Protein AF-A0A953SLH8-F1 (afdb_monomer_lite)

Secondary structure (DSSP, 8-state):
----------------------SS-SSTT-----PPP-TT--TT------TT-----S------HHHHHHHHHHHHHHHHHHHHHHHHHHHHHHHHHHHHH-TTS-HHHHHHHHHHHHHHHHHHHHHHHHHHHHHHHHHHHTSTTTTTSS-SS--SS-----HHHHHHHHHHHHHHHHHHHHHHHHHTTS-HHHHHHHHHHHHHHHHHHHHHHHHHHHHHHHHHHHHHHHTS-HHHHHHHHH---HHHHHHHHHS-HHHHHHHHHHHHHHS-EEEE-TTT-PEEETTS-HHHHHHHHHHHHHHHHHHHHHHHHHHHHHHHHHHSTTTTTSSS-HHHHHHHHHHHHTS-HHHHHHHHHHHHHHHHHHHHHHHHHHTHHHHHHHHHHHHHHHHHHHHHHHT--HHHHHHHHHHH-HHHHHHHHHHHTT--

Radius of gyration: 51.3 Å; chains: 1; bounding box: 120×100×153 Å

Foldseek 3Di:
DDDDDPPPDDDDDDDDPDDDADPDDPDDPDPDDDDDPDPPPDPPDDDPDPPDDDPPPDPPDDDDPLRVVLVVVVVVLVVVLVVQLVVLVVVLVVQLVVLVPPPVDDPVVSVVSNVVSVVVSVVSSVVVVVVSVVVNVVSCVPRPPSVVVPDPDDDDQLDDQPPVLVVVLVVLVVVLVVLVVVLVVDVVPDDPPVNVVSVVVNVVSVVVNVVSVVVNVVSVVSVLLSVLVVPDDPLLVVVLVVPPDPVVSVVLSPDDPVVSVVVSVVVCVVWDFPDAQPVPRDTDTPPDDVVVVVVSVVVSVVVVVVVVVVVVVLLVVQLVVCCDPQNVQPDDDSVVSSVVLVVLVPDDPVVSVVVVVVNRVVSVVSVVVVVVVVCVVVVLVVLQVVLLVQLVVQCVVVVDDSVVSSVVSCVVPVPSVVSNVVSVVVVD

Structure (mmCIF, N/CA/C/O backbone):
data_AF-A0A953SLH8-F1
#
_entry.id   AF-A0A953SLH8-F1
#
loop_
_atom_site.group_PDB
_atom_site.id
_atom_site.type_symbol
_atom_site.label_atom_id
_atom_site.label_alt_id
_atom_site.label_comp_id
_atom_site.label_asym_id
_atom_site.label_entity_id
_atom_site.label_seq_id
_atom_site.pdbx_PDB_ins_code
_atom_site.Cartn_x
_atom_site.Cartn_y
_atom_site.Cartn_z
_atom_site.occupancy
_atom_site.B_iso_or_equiv
_atom_site.auth_seq_id
_atom_site.auth_comp_id
_atom_site.auth_asym_id
_atom_site.auth_atom_id
_atom_site.pdbx_PDB_model_num
ATOM 1 N N . MET A 1 1 ? 24.035 -76.501 -7.161 1.00 43.41 1 MET A N 1
ATOM 2 C CA . MET A 1 1 ? 22.941 -75.684 -7.731 1.00 43.41 1 MET A CA 1
ATOM 3 C C . MET A 1 1 ? 23.301 -74.224 -7.527 1.00 43.41 1 MET A C 1
ATOM 5 O O . MET A 1 1 ? 23.377 -73.796 -6.387 1.00 43.41 1 MET A O 1
ATOM 9 N N . VAL A 1 2 ? 23.631 -73.497 -8.596 1.00 45.03 2 VAL A N 1
ATOM 10 C CA . VAL A 1 2 ? 24.018 -72.080 -8.513 1.00 45.03 2 VAL A CA 1
ATOM 11 C C . VAL A 1 2 ? 22.751 -71.232 -8.600 1.00 45.03 2 VAL A C 1
ATOM 13 O O . VAL A 1 2 ? 22.065 -71.241 -9.623 1.00 45.03 2 VAL A O 1
ATOM 16 N N . GLU A 1 3 ? 22.429 -70.532 -7.515 1.00 57.19 3 GLU A N 1
ATOM 17 C CA . GLU A 1 3 ? 21.329 -69.572 -7.438 1.00 57.19 3 GLU A CA 1
ATOM 18 C C . GLU A 1 3 ? 21.548 -68.435 -8.442 1.00 57.19 3 GLU A C 1
ATOM 20 O O . GLU A 1 3 ? 22.413 -67.571 -8.279 1.00 57.19 3 GLU A O 1
ATOM 25 N N . ARG A 1 4 ? 20.745 -68.418 -9.509 1.00 58.84 4 ARG A N 1
ATOM 26 C CA . ARG A 1 4 ? 20.702 -67.284 -10.433 1.00 58.84 4 ARG A CA 1
ATOM 27 C C . ARG A 1 4 ? 19.997 -66.122 -9.737 1.00 58.84 4 ARG A C 1
ATOM 29 O O . ARG A 1 4 ? 18.768 -66.054 -9.720 1.00 58.84 4 ARG A O 1
ATOM 36 N N . ARG A 1 5 ? 20.778 -65.192 -9.180 1.00 63.47 5 ARG A N 1
ATOM 37 C CA . ARG A 1 5 ? 20.276 -63.895 -8.704 1.00 63.47 5 ARG A CA 1
ATOM 38 C C . ARG A 1 5 ? 19.532 -63.201 -9.846 1.00 63.47 5 ARG A C 1
ATOM 40 O O . ARG A 1 5 ? 20.121 -62.884 -10.879 1.00 63.47 5 ARG A O 1
ATOM 47 N N . ARG A 1 6 ? 18.227 -62.975 -9.666 1.00 68.81 6 ARG A N 1
ATOM 48 C CA . ARG A 1 6 ? 17.408 -62.193 -10.600 1.00 68.81 6 ARG A CA 1
ATOM 49 C C . ARG A 1 6 ? 17.971 -60.773 -10.664 1.00 68.81 6 ARG A C 1
ATOM 51 O O . ARG A 1 6 ? 17.910 -60.035 -9.683 1.00 68.81 6 ARG A O 1
ATOM 58 N N . LEU A 1 7 ? 18.531 -60.407 -11.815 1.00 71.06 7 LEU A N 1
ATOM 59 C CA . LEU A 1 7 ? 18.966 -59.044 -12.104 1.00 71.06 7 LEU A CA 1
ATOM 60 C C . LEU A 1 7 ? 17.752 -58.114 -11.998 1.00 71.06 7 LEU A C 1
ATOM 62 O O . LEU A 1 7 ? 16.785 -58.256 -12.750 1.00 71.06 7 LEU A O 1
ATOM 66 N N . LYS A 1 8 ? 17.789 -57.182 -11.040 1.00 72.88 8 LYS A N 1
ATOM 67 C CA . LYS A 1 8 ? 16.780 -56.126 -10.924 1.00 72.88 8 LYS A CA 1
ATOM 68 C C . LYS A 1 8 ? 16.901 -55.234 -12.158 1.00 72.88 8 LYS A C 1
ATOM 70 O O . LYS A 1 8 ? 17.951 -54.637 -12.387 1.00 72.88 8 LYS A O 1
ATOM 75 N N . ARG A 1 9 ? 15.843 -55.163 -12.967 1.00 76.44 9 ARG A N 1
ATOM 76 C CA . ARG A 1 9 ? 15.767 -54.209 -14.078 1.00 76.44 9 ARG A CA 1
ATOM 77 C C . ARG A 1 9 ? 15.552 -52.822 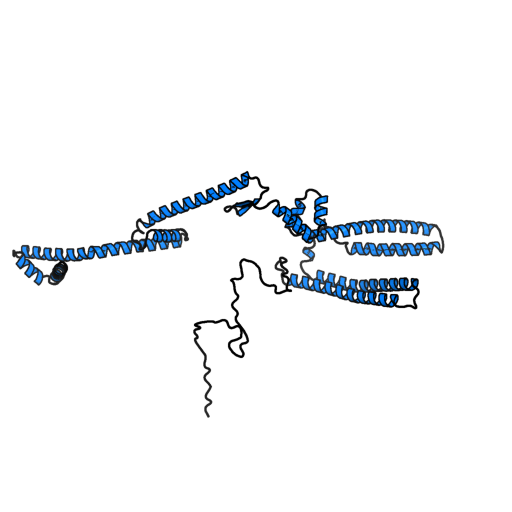-13.479 1.00 76.44 9 ARG A C 1
ATOM 79 O O . ARG A 1 9 ? 14.469 -52.534 -12.985 1.00 76.44 9 ARG A O 1
ATOM 86 N N . VAL A 1 10 ? 16.601 -52.006 -13.477 1.00 78.69 10 VAL A N 1
ATOM 87 C CA . VAL A 1 10 ? 16.533 -50.594 -13.089 1.00 78.69 10 VAL A CA 1
ATOM 88 C C . VAL A 1 10 ? 16.359 -49.786 -14.369 1.00 78.69 10 VAL A C 1
ATOM 90 O O . VAL A 1 10 ? 17.214 -49.843 -15.252 1.00 78.69 10 VAL A O 1
ATOM 93 N N . MET A 1 11 ? 15.234 -49.085 -14.488 1.00 78.00 11 MET A N 1
ATOM 94 C CA . MET A 1 11 ? 14.980 -48.150 -15.583 1.00 78.00 11 MET A CA 1
ATOM 95 C C . MET A 1 11 ? 15.832 -46.902 -15.320 1.00 78.00 11 MET A C 1
ATOM 97 O O . MET A 1 11 ? 15.691 -46.298 -14.260 1.00 78.00 11 MET A O 1
ATOM 101 N N . LYS A 1 12 ? 16.784 -46.595 -16.209 1.00 83.62 12 LYS A N 1
ATOM 102 C CA . LYS A 1 12 ? 17.741 -45.493 -16.003 1.00 83.62 12 LYS A CA 1
ATOM 103 C C . LYS A 1 12 ? 17.234 -44.166 -16.554 1.00 83.62 12 LYS A C 1
ATOM 105 O O . LYS A 1 12 ? 17.400 -43.157 -15.888 1.00 83.62 12 LYS A O 1
ATOM 110 N N . ASP A 1 13 ? 16.550 -44.213 -17.693 1.00 72.50 13 ASP A N 1
ATOM 111 C CA . ASP A 1 13 ? 16.061 -43.036 -18.401 1.00 72.50 13 ASP A CA 1
ATOM 112 C C . ASP A 1 13 ? 14.631 -43.287 -18.892 1.00 72.50 13 ASP A C 1
ATOM 114 O O . ASP A 1 13 ? 14.300 -44.399 -19.317 1.00 72.50 13 ASP A O 1
ATOM 118 N N . PHE A 1 14 ? 13.785 -42.259 -18.850 1.00 82.19 14 PHE A N 1
ATOM 119 C CA . PHE A 1 14 ? 12.505 -42.245 -19.551 1.00 82.19 14 PHE A CA 1
ATOM 120 C C . PHE A 1 14 ? 12.268 -40.860 -20.160 1.00 82.19 14 PHE A C 1
ATOM 122 O O . PHE A 1 14 ? 12.719 -39.848 -19.626 1.00 82.19 14 PHE A O 1
ATOM 129 N N . VAL A 1 15 ? 11.536 -40.826 -21.272 1.00 74.81 15 VAL A N 1
ATOM 130 C CA . VAL A 1 15 ? 11.100 -39.595 -21.939 1.00 74.81 15 VAL A CA 1
ATOM 131 C C . VAL A 1 15 ? 9.576 -39.605 -21.960 1.00 74.81 15 VAL A C 1
ATOM 133 O O . VAL A 1 15 ? 8.975 -40.549 -22.473 1.00 74.81 15 VAL A O 1
ATOM 136 N N . ILE A 1 16 ? 8.949 -38.588 -21.367 1.00 83.00 16 ILE A N 1
ATOM 137 C CA . ILE A 1 16 ? 7.498 -38.378 -21.450 1.00 83.00 16 ILE A CA 1
ATOM 138 C C . ILE A 1 16 ? 7.244 -37.419 -22.607 1.00 83.00 16 ILE A C 1
ATOM 140 O O . ILE A 1 16 ? 7.670 -36.270 -22.557 1.00 83.00 16 ILE A O 1
ATOM 144 N N . ASN A 1 17 ? 6.544 -37.900 -23.632 1.00 73.94 17 ASN A N 1
ATOM 145 C CA . ASN A 1 17 ? 6.178 -37.080 -24.787 1.00 73.94 17 ASN A CA 1
ATOM 146 C C . ASN A 1 17 ? 4.911 -36.247 -24.530 1.00 73.94 17 ASN A C 1
ATOM 148 O O . ASN A 1 17 ? 4.794 -35.145 -25.052 1.00 73.94 17 ASN A O 1
ATOM 152 N N . GLU A 1 18 ? 3.973 -36.754 -23.725 1.00 61.12 18 GLU A N 1
ATOM 153 C CA . GLU A 1 18 ? 2.690 -36.102 -23.444 1.00 61.12 18 GLU A CA 1
ATOM 154 C C . GLU A 1 18 ? 2.147 -36.544 -22.075 1.00 61.12 18 GLU A C 1
ATOM 156 O O . GLU A 1 18 ? 2.337 -37.691 -21.666 1.00 61.12 18 GLU A O 1
ATOM 161 N N . ILE A 1 19 ? 1.464 -35.633 -21.374 1.00 68.12 19 ILE A N 1
ATOM 162 C CA . ILE A 1 19 ? 0.704 -35.910 -20.149 1.00 68.12 19 ILE A CA 1
ATOM 163 C C . ILE A 1 19 ? -0.747 -35.511 -20.423 1.00 68.12 19 ILE A C 1
ATOM 165 O O . ILE A 1 19 ? -1.051 -34.321 -20.499 1.00 68.12 19 ILE A O 1
ATOM 169 N N . SER A 1 20 ? -1.635 -36.493 -20.566 1.00 59.53 20 SER A N 1
ATOM 170 C CA . SER A 1 20 ? -3.074 -36.270 -20.707 1.00 59.53 20 SER A CA 1
ATOM 171 C C . SER A 1 20 ? -3.778 -36.414 -19.354 1.00 59.53 20 SER A C 1
ATOM 173 O O . SER A 1 20 ? -3.464 -37.298 -18.554 1.00 59.53 20 SER A O 1
ATOM 175 N N . LEU A 1 21 ? -4.711 -35.503 -19.069 1.00 53.84 21 LEU A N 1
A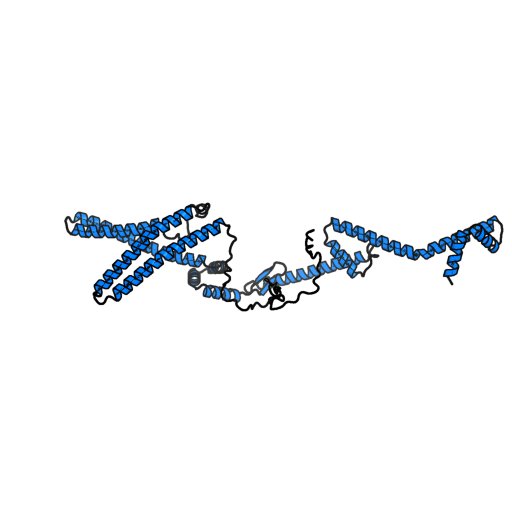TOM 176 C CA . LEU A 1 21 ? -5.533 -35.543 -17.860 1.00 53.84 21 LEU A CA 1
ATOM 177 C C . LEU A 1 21 ? -6.664 -36.553 -18.070 1.00 53.84 21 LEU A C 1
ATOM 179 O O . LEU A 1 21 ? -7.374 -36.490 -19.071 1.00 53.84 21 LEU A O 1
ATOM 183 N N . VAL A 1 22 ? -6.810 -37.492 -17.137 1.00 61.12 22 VAL A N 1
ATOM 184 C CA . VAL A 1 22 ? -7.855 -38.520 -17.164 1.00 61.12 22 VAL A CA 1
ATOM 185 C C . VAL A 1 22 ? -8.633 -38.420 -15.856 1.00 61.12 22 VAL A C 1
ATOM 187 O O . VAL A 1 22 ? -8.026 -38.457 -14.785 1.00 61.12 22 VAL A O 1
ATOM 190 N N . ASP A 1 23 ? -9.960 -38.298 -15.934 1.00 58.59 23 ASP A N 1
ATOM 191 C CA . ASP A 1 23 ? -10.837 -38.118 -14.761 1.00 58.59 23 ASP A CA 1
ATOM 192 C C . ASP A 1 23 ? -10.805 -39.312 -13.789 1.00 58.59 23 ASP A C 1
ATOM 194 O O . ASP A 1 23 ? -11.144 -39.189 -12.613 1.00 58.59 23 ASP A O 1
ATOM 198 N N . ALA A 1 24 ? -10.347 -40.472 -14.265 1.00 59.59 24 ALA A N 1
ATOM 199 C CA . ALA A 1 24 ? -10.086 -41.659 -13.466 1.00 59.59 24 ALA A CA 1
ATOM 200 C C . ALA A 1 24 ? -8.618 -42.094 -13.624 1.00 59.59 24 ALA A C 1
ATOM 202 O O . ALA A 1 24 ? -8.060 -41.979 -14.719 1.00 59.59 24 ALA A O 1
ATOM 203 N N . PRO A 1 25 ? -7.975 -42.627 -12.566 1.00 62.34 25 PRO A N 1
ATOM 204 C CA . PRO A 1 25 ? -6.596 -43.090 -12.645 1.00 62.34 25 PRO A CA 1
ATOM 205 C C . PRO A 1 25 ? -6.442 -44.133 -13.758 1.00 62.34 25 PRO A C 1
ATOM 207 O O . PRO A 1 25 ? -7.043 -45.204 -13.710 1.00 62.34 25 PRO A O 1
ATOM 210 N N . ALA A 1 26 ? -5.598 -43.828 -14.747 1.00 67.25 26 ALA A N 1
ATOM 211 C CA . ALA A 1 26 ? -5.410 -44.656 -15.941 1.00 67.25 26 ALA A CA 1
ATOM 212 C C . ALA A 1 26 ? -4.819 -46.054 -15.652 1.00 67.25 26 ALA A C 1
ATOM 214 O O . ALA A 1 26 ? -4.788 -46.907 -16.537 1.00 67.25 26 ALA A O 1
ATOM 215 N N . GLN A 1 27 ? -4.342 -46.305 -14.426 1.00 71.06 27 GLN A N 1
ATOM 216 C CA . GLN A 1 27 ? -3.825 -47.602 -13.995 1.00 71.06 27 GLN A CA 1
ATOM 217 C C . GLN A 1 27 ? -4.496 -48.076 -12.704 1.00 71.06 27 GLN A C 1
ATOM 219 O O . GLN A 1 27 ? -4.558 -47.358 -11.702 1.00 71.06 27 GLN A O 1
ATOM 224 N N . GLN A 1 28 ? -4.951 -49.330 -12.718 1.00 61.09 28 GLN A N 1
ATOM 225 C CA . GLN A 1 28 ? -5.548 -49.995 -11.566 1.00 61.09 28 GLN A CA 1
ATOM 226 C C . GLN A 1 28 ? -4.512 -50.100 -10.433 1.00 61.09 28 GLN A C 1
ATOM 228 O O . GLN A 1 28 ? -3.489 -50.768 -10.572 1.00 61.09 28 GLN A O 1
ATOM 233 N N . GLY A 1 29 ? -4.770 -49.412 -9.315 1.00 70.56 29 GLY A N 1
ATOM 234 C CA . GLY A 1 29 ? -3.879 -49.373 -8.148 1.00 70.56 29 GLY A CA 1
ATOM 235 C C . GLY A 1 29 ? -3.065 -48.085 -7.976 1.00 70.56 29 GLY A C 1
ATOM 236 O O . GLY A 1 29 ? -2.331 -47.973 -6.992 1.00 70.56 29 GLY A O 1
ATOM 237 N N . ALA A 1 30 ? -3.200 -47.099 -8.869 1.00 71.25 30 ALA A N 1
ATOM 238 C CA . ALA A 1 30 ? -2.641 -45.770 -8.630 1.00 71.25 30 ALA A CA 1
ATOM 239 C C . ALA A 1 30 ? -3.295 -45.126 -7.391 1.00 71.25 30 ALA A C 1
ATOM 241 O O . ALA A 1 30 ? -4.516 -45.136 -7.245 1.00 71.25 30 ALA A O 1
ATOM 242 N N . ARG A 1 31 ? -2.473 -44.585 -6.481 1.00 65.06 31 ARG A N 1
ATOM 243 C CA . ARG A 1 31 ? -2.924 -43.978 -5.211 1.00 65.06 31 ARG A CA 1
ATOM 244 C C . ARG A 1 31 ? -2.955 -42.451 -5.222 1.00 65.06 31 ARG A C 1
ATOM 246 O O . ARG A 1 31 ? -3.423 -41.856 -4.259 1.00 65.06 31 ARG A O 1
ATOM 253 N N . VAL A 1 32 ? -2.411 -41.826 -6.264 1.00 50.69 32 VAL A N 1
ATOM 254 C CA . VAL A 1 32 ? -2.227 -40.374 -6.341 1.00 50.69 32 VAL A CA 1
ATOM 255 C C . VAL A 1 32 ? -2.555 -39.913 -7.754 1.00 50.69 32 VAL A C 1
ATOM 257 O O . VAL A 1 32 ? -2.027 -40.465 -8.719 1.00 50.69 32 VAL A O 1
ATOM 260 N N . THR A 1 33 ? -3.400 -38.892 -7.858 1.00 63.97 33 THR A N 1
ATOM 261 C CA . THR A 1 33 ? -3.703 -38.186 -9.105 1.00 63.97 33 THR A CA 1
ATOM 262 C C . THR A 1 33 ? -3.039 -36.817 -9.034 1.00 63.97 33 THR A C 1
ATOM 264 O O . THR A 1 33 ? -3.246 -36.081 -8.071 1.00 63.97 33 THR A O 1
ATOM 267 N N . ILE A 1 34 ? -2.224 -36.471 -10.030 1.00 60.72 34 ILE A N 1
ATOM 268 C CA . ILE A 1 34 ? -1.619 -35.139 -10.138 1.00 60.72 34 ILE A CA 1
ATOM 269 C C . ILE A 1 34 ? -2.560 -34.296 -10.998 1.00 60.72 34 ILE A C 1
ATOM 271 O O . ILE A 1 34 ? -2.544 -34.395 -12.222 1.00 60.72 34 ILE A O 1
ATOM 275 N N . MET A 1 35 ? -3.423 -33.510 -10.355 1.00 61.06 35 MET A N 1
ATOM 276 C CA . MET A 1 35 ? -4.280 -32.545 -11.046 1.00 61.06 35 MET A CA 1
ATOM 277 C C . MET A 1 35 ? -3.520 -31.232 -11.222 1.00 61.06 35 MET A C 1
ATOM 279 O O . MET A 1 35 ? -2.933 -30.709 -10.273 1.00 61.06 35 MET A O 1
ATOM 283 N N . LYS A 1 36 ? -3.525 -30.696 -12.443 1.00 54.88 36 LYS A N 1
ATOM 284 C CA . LYS A 1 36 ? -2.990 -29.364 -12.724 1.00 54.88 36 LYS A CA 1
ATOM 285 C C . LYS A 1 36 ? -3.918 -28.347 -12.050 1.00 54.88 36 LYS A C 1
ATOM 287 O O . LYS A 1 36 ? -5.114 -28.361 -12.327 1.00 54.88 36 LYS A O 1
ATOM 292 N N . ARG A 1 37 ? -3.399 -27.504 -11.150 1.00 54.62 37 ARG A N 1
ATOM 293 C CA . ARG A 1 37 ? -4.157 -26.331 -10.694 1.00 54.62 37 ARG A CA 1
ATOM 294 C C . ARG A 1 37 ? -4.300 -25.394 -11.881 1.00 54.62 37 ARG A C 1
ATOM 296 O O . ARG A 1 37 ? -3.320 -25.107 -12.568 1.00 54.62 37 ARG A O 1
ATOM 303 N N . ASP A 1 38 ? -5.535 -25.010 -12.149 1.00 46.31 38 ASP A N 1
ATOM 304 C CA . ASP A 1 38 ? -5.827 -24.002 -13.143 1.00 46.31 38 ASP A CA 1
ATOM 305 C C . ASP A 1 38 ? -5.520 -22.630 -12.536 1.00 46.31 38 ASP A C 1
ATOM 307 O O . ASP A 1 38 ? -6.306 -22.083 -11.765 1.00 46.31 38 ASP A O 1
ATOM 311 N N . ASP A 1 39 ? -4.339 -22.094 -12.842 1.00 53.75 39 ASP A N 1
ATOM 312 C CA . ASP A 1 39 ? -3.953 -20.737 -12.440 1.00 53.75 39 ASP A CA 1
ATOM 313 C C . ASP A 1 39 ? -4.654 -19.664 -13.303 1.00 53.75 39 ASP A C 1
ATOM 315 O O . ASP A 1 39 ? -4.378 -18.475 -13.156 1.00 53.75 39 ASP A O 1
ATOM 319 N N . THR A 1 40 ? -5.569 -20.058 -14.203 1.00 45.00 40 THR A N 1
ATOM 320 C CA . THR A 1 40 ? -6.399 -19.129 -14.988 1.00 45.00 40 THR A CA 1
ATOM 321 C C . THR A 1 40 ? -7.761 -18.834 -14.364 1.00 45.00 40 THR A C 1
ATOM 323 O O . THR A 1 40 ? -8.647 -18.333 -15.053 1.00 45.00 40 THR A O 1
ATOM 326 N N . LEU A 1 41 ? -7.914 -19.058 -13.050 1.00 46.50 41 LEU A N 1
ATOM 327 C CA . LEU A 1 41 ? -9.078 -18.584 -12.301 1.00 46.50 41 LEU A CA 1
ATOM 328 C C . LEU A 1 41 ? -9.328 -17.094 -12.580 1.00 46.50 41 LEU A C 1
ATOM 330 O O . LEU A 1 41 ? -8.478 -16.227 -12.366 1.00 46.50 41 LEU A O 1
ATOM 334 N N . ASP A 1 42 ? -10.524 -16.869 -13.108 1.00 46.72 42 ASP A N 1
ATOM 335 C CA . ASP A 1 42 ? -11.114 -15.628 -13.562 1.00 46.72 42 ASP A CA 1
ATOM 336 C C . ASP A 1 42 ? -10.688 -14.383 -12.774 1.00 46.72 42 ASP A C 1
ATOM 338 O O . ASP A 1 42 ? -10.866 -14.278 -11.560 1.00 46.72 42 ASP A O 1
ATOM 342 N N . LYS A 1 43 ? -10.314 -13.334 -13.517 1.00 50.94 43 LYS A N 1
ATOM 343 C CA . LYS A 1 43 ? -10.285 -11.944 -13.019 1.00 50.94 43 LYS A CA 1
ATOM 344 C C . LYS A 1 43 ? -11.675 -11.421 -12.599 1.00 50.94 4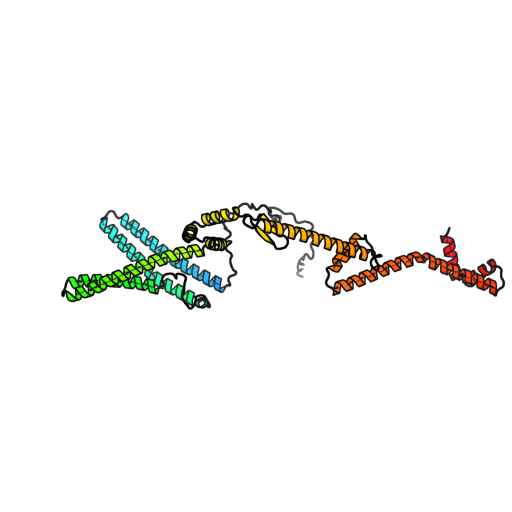3 LYS A C 1
ATOM 346 O O . LYS A 1 43 ? -11.788 -10.266 -12.206 1.00 50.94 43 LYS A O 1
ATOM 351 N N . ASN A 1 44 ? -12.706 -12.264 -12.668 1.00 52.34 44 ASN A N 1
ATOM 352 C CA . ASN A 1 44 ? -14.109 -11.956 -12.415 1.00 52.34 44 ASN A CA 1
ATOM 353 C C . ASN A 1 44 ? -14.734 -12.804 -11.286 1.00 52.34 44 ASN A C 1
ATOM 355 O O . ASN A 1 44 ? -15.929 -13.057 -11.312 1.00 52.34 44 ASN A O 1
ATOM 359 N N . GLY A 1 45 ? -13.956 -13.218 -10.282 1.00 44.09 45 GLY A N 1
ATOM 360 C CA . GLY A 1 45 ? -14.420 -13.259 -8.884 1.00 44.09 45 GLY A CA 1
ATOM 361 C C . GLY A 1 45 ? -15.560 -14.199 -8.457 1.00 44.09 45 GLY A C 1
ATOM 362 O O . GLY A 1 45 ? -15.907 -14.151 -7.282 1.00 44.09 45 GLY A O 1
ATOM 363 N N . ASP A 1 46 ? -16.103 -15.069 -9.307 1.00 46.22 46 ASP A N 1
ATOM 364 C CA . ASP A 1 46 ? -17.201 -15.969 -8.924 1.00 46.22 46 ASP A CA 1
ATOM 365 C C . ASP A 1 46 ? -16.751 -17.436 -8.905 1.00 46.22 46 ASP A C 1
ATOM 367 O O . ASP A 1 46 ? -16.833 -18.171 -9.887 1.00 46.22 46 ASP A O 1
ATOM 371 N N . CYS A 1 47 ? -16.278 -17.876 -7.739 1.00 43.25 47 CYS A N 1
ATOM 372 C CA . CYS A 1 47 ? -16.008 -19.283 -7.456 1.00 43.25 47 CYS A CA 1
ATOM 373 C C . CYS A 1 47 ? -17.265 -19.930 -6.831 1.00 43.25 47 CYS A C 1
ATOM 375 O O . CYS A 1 47 ? -17.829 -19.361 -5.889 1.00 43.25 47 CYS A O 1
ATOM 377 N N . PRO A 1 48 ? -17.725 -21.110 -7.295 1.00 44.84 48 PRO A N 1
ATOM 378 C CA . PRO A 1 48 ? -18.873 -21.788 -6.706 1.00 44.84 48 PRO A CA 1
ATOM 379 C C . PRO A 1 48 ? -18.532 -22.280 -5.295 1.00 44.84 48 PRO A C 1
ATOM 381 O O . PRO A 1 48 ? -17.538 -22.965 -5.057 1.00 44.84 48 PRO A O 1
ATOM 384 N N . GLN A 1 49 ? -19.386 -21.884 -4.356 1.00 42.38 49 GLN A N 1
ATOM 385 C CA . GLN A 1 49 ? -19.255 -22.067 -2.917 1.00 42.38 49 GLN A CA 1
ATOM 386 C C . GLN A 1 49 ? -19.013 -23.531 -2.520 1.00 42.38 49 GLN A C 1
ATOM 388 O O . GLN A 1 49 ? -19.938 -24.341 -2.466 1.00 42.38 49 GLN A O 1
ATOM 393 N N . VAL A 1 50 ? -17.785 -23.836 -2.095 1.00 40.31 50 VAL A N 1
ATOM 394 C CA . VAL A 1 50 ? -17.576 -24.828 -1.036 1.00 40.31 50 VAL A CA 1
ATOM 395 C C . VAL A 1 50 ? -18.062 -24.170 0.252 1.00 40.31 50 VAL A C 1
ATOM 397 O O . VAL A 1 50 ? -17.354 -23.401 0.900 1.00 40.31 50 VAL A O 1
ATOM 400 N N . ALA A 1 51 ? -19.332 -24.397 0.568 1.00 45.16 51 ALA A N 1
ATOM 401 C CA . ALA A 1 51 ? -19.925 -23.955 1.813 1.00 45.16 51 ALA A CA 1
ATOM 402 C C . ALA A 1 51 ? -19.175 -24.571 3.013 1.00 45.16 51 ALA A C 1
ATOM 404 O O . ALA A 1 51 ? -18.939 -25.775 3.053 1.00 45.16 51 ALA A O 1
ATOM 405 N N . SER A 1 52 ? -18.889 -23.715 4.000 1.00 42.19 52 SER A N 1
ATOM 406 C CA . SER A 1 52 ? -18.549 -24.020 5.402 1.00 42.19 52 SER A CA 1
ATOM 407 C C . SER A 1 52 ? -17.087 -24.074 5.872 1.00 42.19 52 SER A C 1
ATOM 409 O O . SER A 1 52 ? -16.824 -24.638 6.933 1.00 42.19 52 SER A O 1
ATOM 411 N N . LEU A 1 53 ? -16.152 -23.390 5.218 1.00 38.47 53 LEU A N 1
ATOM 412 C CA . LEU A 1 53 ? -15.015 -22.812 5.947 1.00 38.47 53 LEU A CA 1
ATOM 413 C C . LEU A 1 53 ? -14.985 -21.322 5.641 1.00 38.47 53 LEU A C 1
ATOM 415 O O . LEU A 1 53 ? -14.409 -20.889 4.648 1.00 38.47 53 LEU A O 1
ATOM 419 N N . ALA A 1 54 ? -15.691 -20.547 6.467 1.00 37.50 54 ALA A N 1
ATOM 420 C CA . ALA A 1 54 ? -15.607 -19.098 6.410 1.00 37.50 54 ALA A CA 1
ATOM 421 C C . ALA A 1 54 ? -14.123 -18.706 6.514 1.00 37.50 54 ALA A C 1
ATOM 423 O O . ALA A 1 54 ? -13.458 -19.149 7.456 1.00 37.50 54 ALA A O 1
ATOM 424 N N . PRO A 1 55 ? -13.579 -17.922 5.570 1.00 39.72 55 PRO A N 1
ATOM 425 C CA . PRO A 1 55 ? -12.247 -17.382 5.732 1.00 39.72 55 PRO A CA 1
ATOM 426 C C . PRO A 1 55 ? -12.310 -16.431 6.924 1.00 39.72 55 PRO A C 1
ATOM 428 O O . PRO A 1 55 ? -12.886 -15.348 6.846 1.00 39.72 55 PRO A O 1
ATOM 431 N N . VAL A 1 56 ? -11.739 -16.846 8.053 1.00 44.44 56 VAL A N 1
ATOM 432 C CA . VAL A 1 56 ? -11.377 -15.924 9.128 1.00 44.44 56 VAL A CA 1
ATOM 433 C C . VAL A 1 56 ? -10.173 -15.136 8.609 1.00 44.44 56 VAL A C 1
ATOM 435 O O . VAL A 1 56 ? -9.035 -15.391 8.974 1.00 44.44 56 VAL A O 1
ATOM 438 N N . GLN A 1 57 ? -10.423 -14.216 7.675 1.00 40.62 57 GLN A N 1
ATOM 439 C CA . GLN A 1 57 ? -9.533 -13.099 7.370 1.00 40.62 57 GLN A CA 1
ATOM 440 C C . GLN A 1 57 ? -9.744 -12.055 8.467 1.00 40.62 57 GLN A C 1
ATOM 442 O O . GLN A 1 57 ? -10.340 -11.003 8.261 1.00 40.62 57 GLN A O 1
ATOM 447 N N . GLN A 1 58 ? -9.348 -12.410 9.682 1.00 45.22 58 GLN A N 1
ATOM 448 C CA . GLN A 1 58 ? -8.830 -11.412 10.603 1.00 45.22 58 GLN A CA 1
ATOM 449 C C . GLN A 1 58 ? -7.331 -11.386 10.337 1.00 45.22 58 GLN A C 1
ATOM 451 O O . GLN A 1 58 ? -6.765 -12.440 10.050 1.00 45.22 58 GLN A O 1
ATOM 456 N N . ASP A 1 59 ? -6.711 -10.214 10.343 1.00 45.56 59 ASP A N 1
ATOM 457 C CA . ASP A 1 59 ? -5.263 -10.080 10.233 1.00 45.56 59 ASP A CA 1
ATOM 458 C C . ASP A 1 59 ? -4.615 -10.874 11.376 1.00 45.56 59 ASP A C 1
ATOM 460 O O . ASP A 1 59 ? -4.517 -10.408 12.508 1.00 45.56 59 ASP A O 1
ATOM 464 N N . ILE A 1 60 ? -4.269 -12.138 11.111 1.00 55.47 60 ILE A N 1
ATOM 465 C CA . ILE A 1 60 ? -3.569 -12.984 12.070 1.00 55.47 60 ILE A CA 1
ATOM 466 C C . ILE A 1 60 ? -2.133 -12.486 12.042 1.00 55.47 60 ILE A C 1
ATOM 468 O O . ILE A 1 60 ? -1.325 -12.921 11.218 1.00 55.47 60 ILE A O 1
ATOM 472 N N . GLU A 1 61 ? -1.837 -11.522 12.909 1.00 71.19 61 GLU A N 1
ATOM 473 C CA . GLU A 1 61 ? -0.463 -11.172 13.235 1.00 71.19 61 GLU A CA 1
ATOM 474 C C . GLU A 1 61 ? 0.293 -12.456 13.595 1.00 71.19 61 GLU A C 1
ATOM 476 O O . GLU A 1 61 ? -0.244 -13.363 14.242 1.00 71.19 61 GLU A O 1
ATOM 481 N N . ALA A 1 62 ? 1.529 -12.574 13.111 1.00 75.00 62 ALA A N 1
ATOM 482 C CA . ALA A 1 62 ? 2.343 -13.751 13.361 1.00 75.00 62 ALA A CA 1
ATOM 483 C C . ALA A 1 62 ? 2.635 -13.857 14.866 1.00 75.00 62 ALA A C 1
ATOM 485 O O . ALA A 1 62 ? 3.515 -13.170 15.377 1.00 75.00 62 ALA A O 1
ATOM 486 N N . MET A 1 63 ? 1.891 -14.720 15.559 1.00 84.81 63 MET A N 1
ATOM 487 C CA . MET A 1 63 ? 2.131 -15.053 16.958 1.00 84.81 63 MET A CA 1
ATOM 488 C C . MET A 1 63 ? 3.251 -16.087 17.071 1.00 84.81 63 MET A C 1
ATOM 490 O O . MET A 1 63 ? 3.317 -17.040 16.286 1.00 84.81 63 MET A O 1
ATOM 494 N N . ASP A 1 64 ? 4.127 -15.921 18.058 1.00 87.56 64 ASP A N 1
ATOM 495 C CA . ASP A 1 64 ? 5.096 -16.961 18.394 1.00 87.56 64 ASP A CA 1
ATOM 496 C C . ASP A 1 64 ? 4.417 -18.158 19.093 1.00 87.56 64 ASP A C 1
ATOM 498 O O . ASP A 1 64 ? 3.250 -18.121 19.493 1.00 87.56 64 ASP A O 1
ATOM 502 N N . PHE A 1 65 ? 5.140 -19.273 19.217 1.00 75.56 65 PHE A N 1
ATOM 503 C CA . PHE A 1 65 ? 4.591 -20.498 19.805 1.00 75.56 65 PHE A CA 1
ATOM 504 C C . PHE A 1 65 ? 4.138 -20.315 21.263 1.00 75.56 65 PHE A C 1
ATOM 506 O O . PHE A 1 65 ? 3.167 -20.949 21.680 1.00 75.56 65 PHE A O 1
ATOM 513 N N . GLU A 1 66 ? 4.818 -19.470 22.042 1.00 80.94 66 GLU A N 1
ATOM 514 C CA . GLU A 1 66 ? 4.465 -19.240 23.443 1.00 80.94 66 GLU A CA 1
ATOM 515 C C . GLU A 1 66 ? 3.153 -18.460 23.554 1.00 80.94 66 GLU A C 1
ATOM 517 O O . GLU A 1 66 ? 2.296 -18.820 24.364 1.00 80.94 66 GLU A O 1
ATOM 522 N N . GLN A 1 67 ? 2.952 -17.469 22.683 1.00 74.88 67 GLN A N 1
ATOM 523 C CA . GLN A 1 67 ? 1.705 -16.717 22.561 1.00 74.88 67 GLN A CA 1
ATOM 524 C C . GLN A 1 67 ? 0.538 -17.619 22.150 1.00 74.88 67 GLN A C 1
ATOM 526 O O . GLN A 1 67 ? -0.501 -17.612 22.813 1.00 74.88 67 GLN A O 1
ATOM 531 N N . VAL A 1 68 ? 0.723 -18.469 21.133 1.00 77.06 68 VAL A N 1
ATOM 532 C CA . VAL A 1 68 ? -0.305 -19.435 20.702 1.00 77.06 68 VAL A CA 1
ATOM 533 C C . VAL A 1 68 ? -0.643 -20.415 21.829 1.00 77.06 68 VAL A C 1
ATOM 535 O O . VAL A 1 68 ? -1.814 -20.706 22.082 1.00 77.06 68 VAL A O 1
ATOM 538 N N . LEU A 1 69 ? 0.365 -20.908 22.555 1.00 78.06 69 LEU A N 1
ATOM 539 C CA . LEU A 1 69 ? 0.159 -21.817 23.680 1.00 78.06 69 LEU A CA 1
ATOM 540 C C . LEU A 1 69 ? -0.578 -21.137 24.846 1.00 78.06 69 LEU A C 1
ATOM 542 O O . LEU A 1 69 ? -1.432 -21.763 25.480 1.00 78.06 69 LEU A O 1
ATOM 546 N N . ALA A 1 70 ? -0.266 -19.874 25.140 1.00 73.75 70 ALA A N 1
ATOM 547 C CA . ALA A 1 70 ? -0.949 -19.088 26.163 1.00 73.75 70 ALA A CA 1
ATOM 548 C C . ALA A 1 70 ? -2.411 -18.810 25.780 1.00 73.75 70 ALA A C 1
ATOM 550 O O . ALA A 1 70 ? -3.309 -19.003 26.605 1.00 73.75 70 ALA A O 1
ATOM 551 N N . GLU A 1 71 ? -2.668 -18.439 24.523 1.00 76.38 71 GLU A N 1
ATOM 552 C CA . GLU A 1 71 ? -4.022 -18.239 24.009 1.00 76.38 71 GLU A CA 1
ATOM 553 C C . GLU A 1 71 ? -4.835 -19.538 24.081 1.00 76.38 71 GLU A C 1
ATOM 555 O O . GLU A 1 71 ? -5.975 -19.540 24.551 1.00 76.38 71 GLU A O 1
ATOM 560 N N . GLN A 1 72 ? -4.240 -20.669 23.694 1.00 79.25 72 GLN A N 1
ATOM 561 C CA . GLN A 1 72 ? -4.910 -21.962 23.755 1.00 79.25 72 GLN A CA 1
ATOM 562 C C . GLN A 1 72 ? -5.247 -22.374 25.195 1.00 79.25 72 GLN A C 1
ATOM 564 O O . GLN A 1 72 ? -6.378 -22.786 25.455 1.00 79.25 72 GLN A O 1
ATOM 569 N N . LYS A 1 73 ? -4.333 -22.179 26.155 1.00 75.06 73 LYS A N 1
ATOM 570 C CA . LYS A 1 73 ? -4.616 -22.408 27.585 1.00 75.06 73 LYS A CA 1
ATOM 571 C C . LYS A 1 73 ? -5.724 -21.496 28.116 1.00 75.06 73 LYS A C 1
ATOM 573 O O . LYS A 1 73 ? -6.555 -21.945 28.904 1.00 75.06 73 LYS A O 1
ATOM 578 N N . SER A 1 74 ? -5.760 -20.238 27.678 1.00 70.31 74 SER A N 1
ATOM 579 C CA . SER A 1 74 ? -6.831 -19.297 28.025 1.00 70.31 74 SER A CA 1
ATOM 580 C C . SER A 1 74 ? -8.188 -19.770 27.489 1.00 70.31 74 SER A C 1
ATOM 582 O O . SER A 1 74 ? -9.160 -19.862 28.242 1.00 70.31 74 SER A O 1
ATOM 584 N N . ARG A 1 75 ? -8.249 -20.186 26.216 1.00 71.62 75 ARG A N 1
ATOM 585 C CA . ARG A 1 75 ? -9.458 -20.765 25.603 1.00 71.62 75 ARG A CA 1
ATOM 586 C C . ARG A 1 75 ? -9.924 -22.027 26.331 1.00 71.62 75 ARG A C 1
ATOM 588 O O . ARG A 1 75 ? -11.118 -22.184 26.575 1.00 71.62 75 ARG A O 1
ATOM 595 N N . GLU A 1 76 ? -9.004 -22.912 26.708 1.00 74.62 76 GLU A N 1
ATOM 596 C CA . GLU A 1 76 ? -9.315 -24.109 27.498 1.00 74.62 76 GLU A CA 1
ATOM 597 C C . GLU A 1 76 ? -9.869 -23.761 28.884 1.00 74.62 76 GLU A C 1
ATOM 599 O O . GLU A 1 76 ? -10.841 -24.378 29.321 1.00 74.62 76 GLU A O 1
ATOM 604 N N . ALA A 1 77 ? -9.311 -22.753 29.563 1.00 70.62 77 ALA A N 1
ATOM 605 C CA . ALA A 1 77 ? -9.829 -22.289 30.846 1.00 70.62 77 ALA A CA 1
ATOM 606 C C . ALA A 1 77 ? -11.262 -21.752 30.713 1.00 70.62 77 ALA A C 1
ATOM 608 O O . ALA A 1 77 ? -12.137 -22.174 31.467 1.00 70.62 77 ALA A O 1
ATOM 609 N N . VAL A 1 78 ? -11.528 -20.903 29.711 1.00 68.94 78 VAL A N 1
ATOM 610 C CA . VAL A 1 78 ? -12.876 -20.383 29.413 1.00 68.94 78 VAL A CA 1
ATOM 611 C C . VAL A 1 78 ? -13.856 -21.516 29.105 1.00 68.94 78 VAL A C 1
ATOM 613 O O . VAL A 1 78 ? -14.973 -21.516 29.621 1.00 68.94 78 VAL A O 1
ATOM 616 N N . ASN A 1 79 ? -13.445 -22.505 28.308 1.00 73.38 79 ASN A N 1
ATOM 617 C CA . ASN A 1 79 ? -14.287 -23.659 27.997 1.00 73.38 79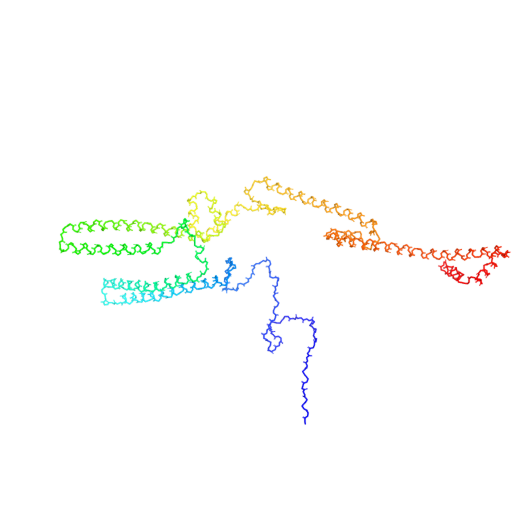 ASN A CA 1
ATOM 618 C C . ASN A 1 79 ? -14.609 -24.491 29.242 1.00 73.38 79 ASN A C 1
ATOM 620 O O . ASN A 1 79 ? -15.760 -24.881 29.407 1.00 73.38 79 ASN A O 1
ATOM 624 N N . ARG A 1 80 ? -13.656 -24.682 30.162 1.00 75.38 80 ARG A N 1
ATOM 625 C CA . ARG A 1 80 ? -13.929 -25.355 31.443 1.00 75.38 80 ARG A CA 1
ATOM 626 C C . ARG A 1 80 ? -14.927 -24.590 32.304 1.00 75.38 80 ARG A C 1
ATOM 628 O O . ARG A 1 80 ? -15.816 -25.211 32.878 1.00 75.38 80 ARG A O 1
ATOM 635 N N . VAL A 1 81 ? -14.820 -23.258 32.378 1.00 72.75 81 VAL A N 1
ATOM 636 C CA . VAL A 1 81 ? -15.823 -22.436 33.086 1.00 72.75 81 VAL A CA 1
ATOM 637 C C . VAL A 1 81 ? -17.190 -22.633 32.457 1.00 72.75 81 VAL A C 1
ATOM 639 O O . VAL A 1 81 ? -18.177 -22.856 33.154 1.00 72.75 81 VAL A O 1
ATOM 642 N N . ARG A 1 82 ? -17.240 -22.574 31.125 1.00 75.94 82 ARG A N 1
ATOM 643 C CA . ARG A 1 82 ? -18.473 -22.742 30.373 1.00 75.94 82 ARG A CA 1
ATOM 644 C C . ARG A 1 82 ? -19.104 -24.098 30.658 1.00 75.94 82 ARG A C 1
ATOM 646 O O . ARG A 1 82 ? -20.277 -24.112 30.990 1.00 75.94 82 ARG A O 1
ATOM 653 N N . GLU A 1 83 ? -18.354 -25.192 30.561 1.00 81.38 83 GLU A N 1
ATOM 654 C CA . GLU A 1 83 ? -18.834 -26.551 30.853 1.00 81.38 83 GLU A CA 1
ATOM 655 C C . GLU A 1 83 ? -19.356 -26.665 32.293 1.00 81.38 83 GLU A C 1
ATOM 657 O O . GLU A 1 83 ? -20.492 -27.080 32.513 1.00 81.38 83 GLU A O 1
ATOM 662 N N . CYS A 1 84 ? -18.584 -26.173 33.263 1.00 81.00 84 CYS A N 1
ATOM 663 C CA . CYS A 1 84 ? -18.944 -26.160 34.678 1.00 81.00 84 CYS A CA 1
ATOM 664 C C . CYS A 1 84 ? -20.259 -25.410 34.969 1.00 81.00 84 CYS A C 1
ATOM 666 O O . CYS A 1 84 ? -21.086 -25.875 35.763 1.00 81.00 84 CYS A O 1
ATOM 668 N N . VAL A 1 85 ? -20.459 -24.248 34.341 1.00 78.94 85 VAL A N 1
ATOM 669 C CA . VAL A 1 85 ? -21.685 -23.451 34.487 1.00 78.94 85 VAL A CA 1
ATOM 670 C C . VAL A 1 85 ? -22.847 -24.097 33.735 1.00 78.94 85 VAL A C 1
ATOM 672 O O . VAL A 1 85 ? -23.964 -24.102 34.251 1.00 78.94 85 VAL A O 1
ATOM 675 N N . LEU A 1 86 ? -22.602 -24.665 32.549 1.00 80.81 86 LEU A N 1
ATOM 676 C CA . LEU A 1 86 ? -23.632 -25.299 31.722 1.00 80.81 86 LEU A CA 1
ATOM 677 C C . LEU A 1 86 ? -24.281 -26.481 32.453 1.00 80.81 86 LEU A C 1
ATOM 679 O O . LEU A 1 86 ? -25.506 -26.582 32.487 1.00 80.81 86 LEU A O 1
ATOM 683 N N . ASP A 1 87 ? -23.477 -27.329 33.096 1.00 87.62 87 ASP A N 1
ATOM 684 C CA . ASP A 1 87 ? -23.975 -28.493 33.834 1.00 87.62 87 ASP A CA 1
ATOM 685 C C . ASP A 1 87 ? -24.864 -28.081 35.016 1.00 87.62 87 ASP A C 1
ATOM 687 O O . ASP A 1 87 ? -25.945 -28.638 35.229 1.00 87.62 87 ASP A O 1
ATOM 691 N N . LYS A 1 88 ? -24.455 -27.045 35.758 1.00 87.88 88 LYS A N 1
ATOM 692 C CA . LYS A 1 88 ? -25.241 -26.488 36.873 1.00 87.88 88 LYS A CA 1
ATOM 693 C C . LYS A 1 88 ? -26.503 -25.791 36.385 1.00 87.88 88 LYS A C 1
ATOM 695 O O . LYS A 1 88 ? -27.542 -25.884 37.034 1.00 87.88 88 LYS A O 1
ATOM 700 N N . TRP A 1 89 ? -26.433 -25.126 35.236 1.00 80.00 89 TRP A N 1
ATOM 701 C CA . TRP A 1 89 ? -27.587 -24.503 34.602 1.00 80.00 89 TRP A CA 1
ATOM 702 C C . TRP A 1 89 ? -28.631 -25.550 34.202 1.00 80.00 89 TRP A C 1
ATOM 704 O O . TRP A 1 89 ? -29.809 -25.391 34.520 1.00 80.00 89 TRP A O 1
ATOM 714 N N . TYR A 1 90 ? -28.212 -26.659 33.584 1.00 87.25 90 TYR A N 1
ATOM 715 C CA . TYR A 1 90 ? -29.122 -27.762 33.270 1.00 87.25 90 TYR A CA 1
ATOM 716 C C . TYR A 1 90 ? -29.718 -28.403 34.526 1.00 87.25 90 TYR A C 1
ATOM 718 O O . TYR A 1 90 ? -30.904 -28.739 34.535 1.00 87.25 90 TYR A O 1
ATOM 726 N N . ALA A 1 91 ? -28.938 -28.533 35.603 1.00 92.25 91 ALA A N 1
ATOM 727 C CA . ALA A 1 91 ? -29.453 -29.002 36.887 1.00 92.25 91 ALA A CA 1
ATOM 728 C C . ALA A 1 91 ? -30.516 -28.049 37.466 1.00 92.25 91 ALA A C 1
ATOM 730 O O . ALA A 1 91 ? -31.570 -28.511 37.905 1.00 92.25 91 ALA A O 1
ATOM 731 N N . LEU A 1 92 ? -30.284 -26.732 37.407 1.00 84.88 92 LEU A N 1
ATOM 732 C CA . LEU A 1 92 ? -31.240 -25.712 37.843 1.00 84.88 92 LEU A CA 1
ATOM 733 C C . LEU A 1 92 ? -32.530 -25.753 37.017 1.00 84.88 92 LEU A C 1
ATOM 735 O O . LEU A 1 92 ? -33.623 -25.765 37.581 1.00 84.88 92 LEU A O 1
ATOM 739 N N . GLN A 1 93 ? -32.414 -25.817 35.688 1.00 83.00 93 GLN A N 1
ATOM 740 C CA . GLN A 1 93 ? -33.569 -25.907 34.798 1.00 83.00 93 GLN A CA 1
ATOM 741 C C . GLN A 1 93 ? -34.410 -27.147 35.124 1.00 83.00 93 GLN A C 1
ATOM 743 O O . GLN A 1 93 ? -35.625 -27.046 35.296 1.00 83.00 93 GLN A O 1
ATOM 748 N N . ARG A 1 94 ? -33.762 -28.303 35.300 1.00 93.62 94 ARG A N 1
ATOM 749 C CA . ARG A 1 94 ? -34.444 -29.545 35.675 1.00 93.62 94 ARG A CA 1
ATOM 750 C C . ARG A 1 94 ? -35.103 -29.454 37.053 1.00 93.62 94 ARG A C 1
ATOM 752 O O . ARG A 1 94 ? -36.201 -29.983 37.234 1.00 93.62 94 ARG A O 1
ATOM 759 N N . ALA A 1 95 ? -34.469 -28.784 38.017 1.00 91.69 95 ALA A N 1
ATOM 760 C CA . ALA A 1 95 ? -35.066 -28.524 39.325 1.00 91.69 95 ALA A CA 1
ATOM 761 C C . ALA A 1 95 ? -36.337 -27.672 39.189 1.00 91.69 95 ALA A C 1
ATOM 763 O O . ALA A 1 95 ? -37.366 -28.014 39.766 1.00 91.69 95 ALA A O 1
ATOM 764 N N . PHE A 1 96 ? -36.309 -26.621 38.367 1.00 82.88 96 PHE A N 1
ATOM 765 C CA . PHE A 1 96 ? -37.473 -25.764 38.130 1.00 82.88 96 PHE A CA 1
ATOM 766 C C . PHE A 1 96 ? -38.609 -26.502 37.427 1.00 82.88 96 PHE A C 1
ATOM 768 O O . PHE A 1 96 ? -39.754 -26.373 37.851 1.00 82.88 96 PHE A O 1
ATOM 775 N N . GLU A 1 97 ? -38.307 -27.302 36.404 1.00 85.62 97 GLU A N 1
ATOM 776 C CA . GLU A 1 97 ? -39.296 -28.142 35.717 1.00 85.62 97 GLU A CA 1
ATOM 777 C C . GLU A 1 97 ? -39.959 -29.127 36.690 1.00 85.62 97 GLU A C 1
ATOM 779 O O . GLU A 1 97 ? -41.182 -29.262 36.700 1.00 85.62 97 GLU A O 1
ATOM 784 N N . THR A 1 98 ? -39.164 -29.745 37.569 1.00 96.25 98 THR A N 1
ATOM 785 C CA . THR A 1 98 ? -39.665 -30.679 38.588 1.00 96.25 98 THR A CA 1
ATOM 786 C C . THR A 1 98 ? -40.540 -29.966 39.625 1.00 96.25 98 THR A C 1
ATOM 788 O O . THR A 1 98 ? -41.623 -30.448 39.935 1.00 96.25 98 THR A O 1
ATOM 791 N N . ILE A 1 99 ? -40.126 -28.796 40.131 1.00 86.88 99 ILE A N 1
ATOM 792 C CA . ILE A 1 99 ? -40.913 -28.006 41.100 1.00 86.88 99 ILE A CA 1
ATOM 793 C C . ILE A 1 99 ? -42.209 -27.485 40.465 1.00 86.88 99 ILE A C 1
ATOM 795 O O . ILE A 1 99 ? -43.258 -27.456 41.110 1.00 86.88 99 ILE A O 1
ATOM 799 N N . ALA A 1 100 ? -42.153 -27.053 39.205 1.00 84.69 100 ALA A N 1
ATOM 800 C CA . ALA A 1 100 ? -43.314 -26.538 38.494 1.00 84.69 100 ALA A CA 1
ATOM 801 C C . ALA A 1 100 ? -44.357 -27.635 38.238 1.00 84.69 100 ALA A C 1
ATOM 803 O O . ALA A 1 100 ? -45.546 -27.378 38.443 1.00 84.69 100 ALA A O 1
ATOM 804 N N . GLY A 1 101 ? -43.914 -28.835 37.845 1.00 87.62 101 GLY A N 1
ATOM 805 C CA . GLY A 1 101 ? -44.770 -29.989 37.551 1.00 87.62 101 GLY A CA 1
ATOM 806 C C . GLY A 1 101 ? -45.285 -30.765 38.769 1.00 87.62 101 GLY A C 1
ATOM 807 O O . GLY A 1 101 ? -46.056 -31.700 38.590 1.00 87.62 101 GLY A O 1
ATOM 808 N N . ASP A 1 102 ? -44.870 -30.411 39.987 1.00 95.00 102 ASP A N 1
ATOM 809 C CA . ASP A 1 102 ? -45.346 -31.048 41.220 1.00 95.00 102 ASP A CA 1
ATOM 810 C C . ASP A 1 102 ? -46.717 -30.476 41.627 1.00 95.00 102 ASP A C 1
ATOM 812 O O . ASP A 1 102 ? -46.808 -29.373 42.172 1.00 95.00 102 ASP A O 1
ATOM 816 N N . ASP A 1 103 ? -47.801 -31.182 41.308 1.00 96.25 103 ASP A N 1
ATOM 817 C CA . ASP A 1 103 ? -49.178 -30.734 41.571 1.00 96.25 103 ASP A CA 1
ATOM 818 C C . ASP A 1 103 ? -49.552 -30.727 43.066 1.00 96.25 103 ASP A C 1
ATOM 820 O O . ASP A 1 103 ? -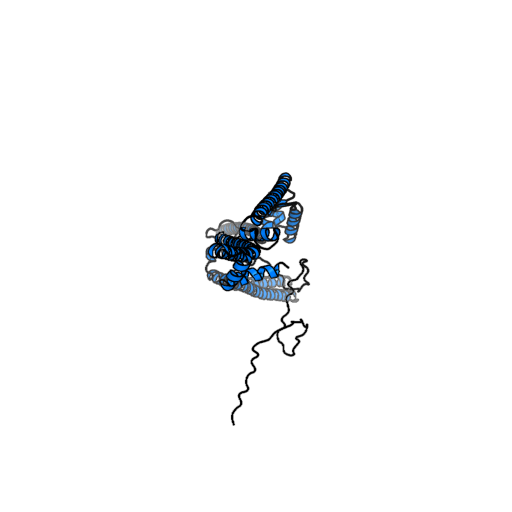50.515 -30.061 43.451 1.00 96.25 103 ASP A O 1
ATOM 824 N N . ASP A 1 104 ? -48.765 -31.389 43.920 1.00 96.94 104 ASP A N 1
ATOM 825 C CA . ASP A 1 104 ? -49.019 -31.488 45.362 1.00 96.94 104 ASP A CA 1
ATOM 826 C C . ASP A 1 104 ? -48.441 -30.300 46.158 1.00 96.94 104 ASP A C 1
ATOM 828 O O . ASP A 1 104 ? -48.697 -30.148 47.356 1.00 96.94 104 ASP A O 1
ATOM 832 N N . VAL A 1 105 ? -47.664 -29.425 45.511 1.00 89.25 105 VAL A N 1
ATOM 833 C CA . VAL A 1 105 ? -47.015 -28.273 46.152 1.00 89.25 105 VAL A CA 1
ATOM 834 C C . VAL A 1 105 ? -47.820 -27.001 45.901 1.00 89.25 105 VAL A C 1
ATOM 836 O O . VAL A 1 105 ? -48.072 -26.611 44.759 1.00 89.25 105 VAL A O 1
ATOM 839 N N . ALA A 1 106 ? -48.182 -26.292 46.973 1.00 93.00 106 ALA A N 1
ATOM 840 C CA . ALA A 1 106 ? -48.887 -25.022 46.857 1.00 93.00 106 ALA A CA 1
ATOM 841 C C . ALA A 1 106 ? -48.051 -23.990 46.063 1.00 93.00 106 ALA A C 1
ATOM 843 O O . ALA A 1 106 ? -46.825 -23.952 46.200 1.00 93.00 106 ALA A O 1
ATOM 844 N N . PRO A 1 107 ? -48.672 -23.089 45.276 1.00 83.56 107 PRO A N 1
ATOM 845 C CA . PRO A 1 107 ? -47.933 -22.131 44.446 1.00 83.56 107 PRO A CA 1
ATOM 846 C C . PRO A 1 107 ? -46.917 -21.268 45.211 1.00 83.56 107 PRO A C 1
ATOM 848 O O . PRO A 1 107 ? -45.835 -20.993 44.697 1.00 83.56 107 PRO A O 1
ATOM 851 N N . ALA A 1 108 ? -47.235 -20.867 46.447 1.00 76.62 108 ALA A N 1
ATOM 852 C CA . ALA A 1 108 ? -46.318 -20.105 47.295 1.00 76.62 108 ALA A CA 1
ATOM 853 C C . ALA A 1 108 ? -45.064 -20.917 47.672 1.00 76.62 108 ALA A C 1
ATOM 855 O O . ALA A 1 108 ? -43.951 -20.392 47.630 1.00 76.62 108 ALA A O 1
ATOM 856 N N . ASP A 1 109 ? -45.228 -22.211 47.951 1.00 85.06 109 ASP A N 1
ATOM 857 C CA . ASP A 1 109 ? -44.129 -23.112 48.302 1.00 85.06 109 ASP A CA 1
ATOM 858 C C . ASP A 1 109 ? -43.261 -23.449 47.082 1.00 85.06 109 ASP A C 1
ATOM 860 O O . ASP A 1 109 ? -42.042 -23.576 47.214 1.00 85.06 109 ASP A O 1
ATOM 864 N N . LYS A 1 110 ? -43.845 -23.505 45.872 1.00 75.69 110 LYS A N 1
ATOM 865 C CA . LYS A 1 110 ? -43.085 -23.638 44.613 1.00 75.69 110 LYS A CA 1
ATOM 866 C C . LYS A 1 110 ? -42.097 -22.486 44.435 1.00 75.69 110 LYS A C 1
ATOM 868 O O . LYS A 1 110 ? -40.931 -22.719 44.120 1.00 75.69 110 LYS A O 1
ATOM 873 N N . VAL A 1 111 ? -42.538 -21.250 44.686 1.00 70.69 111 VAL A N 1
ATOM 874 C CA . VAL A 1 111 ? -41.677 -20.058 44.598 1.00 70.69 111 VAL A CA 1
ATOM 875 C C . VAL A 1 111 ? -40.537 -20.130 45.614 1.00 70.69 111 VAL A C 1
ATOM 877 O O . VAL A 1 111 ? -39.395 -19.830 45.268 1.00 70.69 111 VAL A O 1
ATOM 880 N N . THR A 1 112 ? -40.820 -20.550 46.849 1.00 80.56 112 THR A N 1
ATOM 881 C CA . THR A 1 112 ? -39.792 -20.723 47.888 1.00 80.56 112 THR A CA 1
ATOM 882 C C . THR A 1 112 ? -38.750 -21.766 47.476 1.00 80.56 112 THR A C 1
ATOM 884 O O . THR A 1 112 ? -37.559 -21.466 47.482 1.00 80.56 112 THR A O 1
ATOM 887 N N . ARG A 1 113 ? -39.177 -22.943 46.998 1.00 85.50 113 ARG A N 1
ATOM 888 C CA . ARG A 1 113 ? -38.263 -24.004 46.536 1.00 85.50 113 ARG A CA 1
ATOM 889 C C . ARG A 1 113 ? -37.427 -23.589 45.322 1.00 85.50 113 ARG A C 1
ATOM 891 O O . ARG A 1 113 ? -36.242 -23.902 45.257 1.00 85.50 113 ARG A O 1
ATOM 898 N N . MET A 1 114 ? -38.005 -22.846 44.373 1.00 72.00 114 MET A N 1
ATOM 899 C CA . MET A 1 114 ? -37.252 -22.311 43.228 1.00 72.00 114 MET A CA 1
ATOM 900 C C . MET A 1 114 ? -36.172 -21.316 43.672 1.00 72.00 114 MET A C 1
ATOM 902 O O . MET A 1 114 ? -35.061 -21.343 43.143 1.00 72.00 114 MET A O 1
ATOM 906 N N . LYS A 1 115 ? -36.456 -20.468 44.672 1.00 73.69 115 LYS A N 1
ATOM 907 C CA . LYS A 1 115 ? -35.451 -19.564 45.256 1.00 73.69 115 LYS A CA 1
ATOM 908 C C . LYS A 1 115 ? -34.317 -20.333 45.934 1.00 73.69 115 LYS A C 1
ATOM 910 O O . LYS A 1 115 ? -33.159 -19.972 45.750 1.00 73.69 115 LYS A O 1
ATOM 915 N N . GLU A 1 116 ? -34.633 -21.399 46.665 1.00 88.00 116 GLU A N 1
ATOM 916 C CA . GLU A 1 116 ? -33.627 -22.270 47.286 1.00 88.00 116 GLU A CA 1
ATOM 917 C C . GLU A 1 116 ? -32.744 -22.959 46.236 1.00 88.00 116 GLU A C 1
ATOM 919 O O . GLU A 1 116 ? -31.521 -22.934 46.358 1.00 88.00 116 GLU A O 1
ATOM 924 N N . SER A 1 117 ? -33.330 -23.508 45.164 1.00 80.44 117 SER A N 1
ATOM 925 C CA . SER A 1 117 ? -32.564 -24.102 44.054 1.00 80.44 117 SER A CA 1
ATOM 926 C C . SER A 1 117 ? -31.674 -23.079 43.341 1.00 80.44 117 SER A C 1
ATOM 928 O O . SER A 1 117 ? -30.549 -23.401 42.964 1.00 80.44 117 SER A O 1
ATOM 930 N N . LEU A 1 118 ? -32.137 -21.832 43.192 1.00 69.00 118 LEU A N 1
ATOM 931 C CA . LEU A 1 118 ? -31.326 -20.751 42.631 1.00 69.00 118 LEU A CA 1
ATOM 932 C C . LEU A 1 118 ? -30.145 -20.390 43.543 1.00 69.00 118 LEU A C 1
ATOM 934 O O . LEU A 1 118 ? -29.033 -20.213 43.052 1.00 69.00 118 LEU A O 1
ATOM 938 N N . ALA A 1 119 ? -30.362 -20.311 44.858 1.00 76.81 119 ALA A N 1
ATOM 939 C CA . ALA A 1 119 ? -29.288 -20.068 45.821 1.00 76.81 119 ALA A CA 1
ATOM 940 C C . ALA A 1 119 ? -28.232 -21.186 45.776 1.00 76.81 119 ALA A C 1
ATOM 942 O O . ALA A 1 119 ? -27.043 -20.903 45.656 1.00 76.81 119 ALA A O 1
ATOM 943 N N . GLN A 1 120 ? -28.667 -22.451 45.749 1.00 89.06 120 GLN A N 1
ATOM 944 C CA . GLN A 1 120 ? -27.777 -23.611 45.616 1.00 89.06 120 GLN A CA 1
ATOM 945 C C . GLN A 1 120 ? -26.985 -23.599 44.301 1.00 89.06 120 GLN A C 1
ATOM 947 O O . GLN A 1 120 ? -25.800 -23.926 44.298 1.00 89.06 120 GLN A O 1
ATOM 952 N N . PHE A 1 121 ? -27.612 -23.200 43.188 1.00 82.81 121 PHE A N 1
ATOM 953 C CA . PHE A 1 121 ? -26.923 -23.008 41.911 1.00 82.81 121 PHE A CA 1
ATOM 954 C C . PHE A 1 121 ? -25.812 -21.958 42.026 1.00 82.81 121 PHE A C 1
ATOM 956 O O . PHE A 1 121 ? -24.683 -22.220 41.614 1.00 82.81 121 PHE A O 1
ATOM 963 N N . LEU A 1 122 ? -26.110 -20.792 42.607 1.00 75.00 122 LEU A N 1
ATOM 964 C CA . LEU A 1 122 ? -25.135 -19.711 42.759 1.00 75.00 122 LEU A CA 1
ATOM 965 C C . LEU A 1 122 ? -23.976 -20.108 43.678 1.00 75.00 122 LEU A C 1
ATOM 967 O O . LEU A 1 122 ? -22.825 -19.830 43.345 1.00 75.00 122 LEU A O 1
ATOM 971 N N . ASP A 1 123 ? -24.251 -20.807 44.779 1.00 81.31 123 ASP A N 1
ATOM 972 C CA . ASP A 1 123 ? -23.210 -21.318 45.674 1.00 81.31 123 ASP A CA 1
ATOM 973 C C . ASP A 1 123 ? -22.335 -22.372 44.985 1.00 81.31 123 ASP A C 1
ATOM 975 O O . ASP A 1 123 ? -21.110 -22.334 45.109 1.00 81.31 123 ASP A O 1
ATOM 979 N N . ALA A 1 124 ? -22.932 -23.268 44.193 1.00 83.50 124 ALA A N 1
ATOM 980 C CA . ALA A 1 124 ? -22.194 -24.263 43.418 1.00 83.50 124 ALA A CA 1
ATOM 981 C C . ALA A 1 124 ? -21.322 -23.620 42.327 1.00 83.50 124 ALA A C 1
ATOM 983 O O . ALA A 1 124 ? -20.184 -24.038 42.122 1.00 83.50 124 ALA A O 1
ATOM 984 N N . VAL A 1 125 ? -21.824 -22.590 41.637 1.00 77.25 125 VAL A N 1
ATOM 985 C CA . VAL A 1 125 ? -21.029 -21.813 40.674 1.00 77.25 125 VAL A CA 1
ATOM 986 C C . VAL A 1 125 ? -19.891 -21.087 41.390 1.00 77.25 125 VAL A C 1
ATOM 988 O O . VAL A 1 125 ? -18.762 -21.118 40.906 1.00 77.25 125 VAL A O 1
ATOM 991 N N . ARG A 1 126 ? -20.149 -20.483 42.556 1.00 79.06 126 ARG A N 1
ATOM 992 C CA . ARG A 1 126 ? -19.138 -19.760 43.337 1.00 79.06 126 ARG A CA 1
ATOM 993 C C . ARG A 1 126 ? -18.014 -20.686 43.809 1.00 79.06 126 ARG A C 1
ATOM 995 O O . ARG A 1 126 ? -16.849 -20.369 43.577 1.00 79.06 126 ARG A O 1
ATOM 1002 N N . ALA A 1 127 ? -18.352 -21.840 44.383 1.00 82.44 127 ALA A N 1
ATOM 1003 C CA . ALA A 1 127 ? -17.380 -22.817 44.877 1.00 82.44 127 ALA A CA 1
ATOM 1004 C C . ALA A 1 127 ? -16.406 -23.299 43.785 1.00 82.44 127 ALA A C 1
ATOM 1006 O O . ALA A 1 127 ? -15.217 -23.484 44.039 1.00 82.44 127 ALA A O 1
ATOM 1007 N N . GLU A 1 128 ? -16.891 -23.458 42.553 1.00 81.25 128 GLU A N 1
ATOM 1008 C CA . GLU A 1 128 ? -16.053 -23.863 41.419 1.00 81.25 128 GLU A CA 1
ATOM 1009 C C . GLU A 1 128 ? -15.348 -22.678 40.748 1.00 81.25 128 GLU A C 1
ATOM 1011 O O . GLU A 1 128 ? -14.246 -22.815 40.216 1.00 81.25 128 GLU A O 1
ATOM 1016 N N . SER A 1 129 ? -15.945 -21.484 40.813 1.00 73.44 129 SER A N 1
ATOM 1017 C CA . SER A 1 129 ? -15.321 -20.261 40.316 1.00 73.44 129 SER A CA 1
ATOM 1018 C C . SER A 1 129 ? -14.059 -19.902 41.094 1.00 73.44 129 SER A C 1
ATOM 1020 O O . SER A 1 129 ? -13.112 -19.439 40.473 1.00 73.44 129 SER A O 1
ATOM 1022 N N . GLU A 1 130 ? -13.971 -20.179 42.399 1.00 73.56 130 GLU A N 1
ATOM 1023 C CA . GLU A 1 130 ? -12.738 -19.971 43.176 1.00 73.56 130 GLU A CA 1
ATOM 1024 C C . GLU A 1 130 ? -11.597 -20.859 42.658 1.00 73.56 130 GLU A C 1
ATOM 1026 O O . GLU A 1 130 ? -10.489 -20.382 42.409 1.00 73.56 130 GLU A O 1
ATOM 1031 N N . THR A 1 131 ? -11.890 -22.128 42.364 1.00 70.69 131 THR A N 1
ATOM 1032 C CA . THR A 1 131 ? -10.914 -23.086 41.817 1.00 70.69 131 THR A CA 1
ATOM 1033 C C . THR A 1 131 ? -10.473 -22.706 40.401 1.00 70.69 131 THR A C 1
ATOM 1035 O O . THR A 1 131 ? -9.307 -22.858 40.029 1.00 70.69 131 THR A O 1
ATOM 1038 N N . ILE A 1 132 ? -11.399 -22.175 39.606 1.00 61.97 132 ILE A N 1
ATOM 1039 C CA . ILE A 1 132 ? -11.141 -21.661 38.260 1.00 61.97 132 ILE A CA 1
ATOM 1040 C C . ILE A 1 132 ? -10.325 -20.362 38.308 1.00 61.97 132 ILE A C 1
ATOM 1042 O O . ILE A 1 132 ? -9.380 -20.208 37.536 1.00 61.97 132 ILE A O 1
ATOM 1046 N N . THR A 1 133 ? -10.651 -19.441 39.216 1.00 59.94 133 THR A N 1
ATOM 1047 C CA . THR A 1 133 ? -9.956 -18.153 39.376 1.00 59.94 133 THR A CA 1
ATOM 1048 C C . THR A 1 133 ? -8.513 -18.387 39.809 1.00 59.94 133 THR A C 1
ATOM 1050 O O . THR A 1 133 ? -7.596 -17.796 39.237 1.00 59.94 133 THR A O 1
ATOM 1053 N N . GLU A 1 134 ? -8.272 -19.328 40.727 1.00 66.12 134 GLU A N 1
ATOM 1054 C CA . GLU A 1 134 ? -6.918 -19.768 41.078 1.00 66.12 134 GLU A CA 1
ATOM 1055 C C . GLU A 1 134 ? -6.183 -20.392 39.883 1.00 66.12 134 GLU A C 1
ATOM 1057 O O . GLU A 1 134 ? -5.010 -20.090 39.655 1.00 66.12 134 GLU A O 1
ATOM 1062 N N . ALA A 1 135 ? -6.853 -21.221 39.076 1.00 54.16 135 ALA A N 1
ATOM 1063 C CA . ALA A 1 135 ? -6.255 -21.849 37.898 1.00 54.16 135 ALA A CA 1
ATOM 1064 C C . ALA A 1 135 ? -5.899 -20.836 36.793 1.00 54.16 135 ALA A C 1
ATOM 1066 O O . ALA A 1 135 ? -4.834 -20.950 36.177 1.00 54.16 135 ALA A O 1
ATOM 1067 N N . ILE A 1 136 ? -6.747 -19.829 36.566 1.00 48.81 136 ILE A N 1
ATOM 1068 C CA . ILE A 1 136 ? -6.511 -18.732 35.617 1.00 48.81 136 ILE A CA 1
ATOM 1069 C C . ILE A 1 136 ? -5.383 -17.834 36.125 1.00 48.81 136 ILE A C 1
ATOM 1071 O O . ILE A 1 136 ? -4.431 -17.589 35.389 1.00 48.81 136 ILE A O 1
ATOM 1075 N N . THR A 1 137 ? -5.420 -17.425 37.396 1.00 58.69 137 THR A N 1
ATOM 1076 C CA . THR A 1 137 ? -4.368 -16.601 38.017 1.00 58.69 137 THR A CA 1
ATOM 1077 C C . THR A 1 137 ? -3.017 -17.314 37.971 1.00 58.69 137 THR A C 1
ATOM 1079 O O . THR A 1 137 ? -2.010 -16.728 37.574 1.00 58.69 137 THR A O 1
ATOM 1082 N N . LYS A 1 138 ? -2.991 -18.617 38.277 1.00 58.22 138 LYS A N 1
ATOM 1083 C CA . LYS A 1 138 ? -1.787 -19.448 38.182 1.00 58.22 138 LYS A CA 1
ATOM 1084 C C . LYS A 1 138 ? -1.286 -19.567 36.741 1.00 58.22 138 LYS A C 1
ATOM 1086 O O . LYS A 1 138 ? -0.082 -19.471 36.518 1.00 58.22 138 LYS A O 1
ATOM 1091 N N . SER A 1 139 ? -2.184 -19.719 35.767 1.00 47.38 139 SER A N 1
ATOM 1092 C CA . SER A 1 139 ? -1.826 -19.817 34.344 1.00 47.38 139 SER A CA 1
ATOM 1093 C C . SER A 1 139 ? -1.301 -18.496 33.778 1.00 47.38 139 SER A C 1
ATOM 1095 O O . SER A 1 139 ? -0.304 -18.510 33.063 1.00 47.38 139 SER A O 1
ATOM 1097 N N . LEU A 1 140 ? -1.902 -17.363 34.150 1.00 47.12 140 LEU A N 1
ATOM 1098 C CA . LEU A 1 140 ? -1.455 -16.020 33.762 1.00 47.12 140 LEU A CA 1
ATOM 1099 C C . LEU A 1 140 ? -0.118 -15.652 34.415 1.00 47.12 140 LEU A C 1
ATOM 1101 O O . LEU A 1 140 ? 0.743 -15.070 33.765 1.00 47.12 140 LEU A O 1
ATOM 1105 N N . SER A 1 141 ? 0.099 -16.053 35.672 1.00 53.81 141 SER A N 1
ATOM 1106 C CA . SER A 1 141 ? 1.375 -15.832 36.368 1.00 53.81 141 SER A CA 1
ATOM 1107 C C . SER A 1 141 ? 2.539 -16.672 35.821 1.00 53.81 141 SER A C 1
ATOM 1109 O O . SER A 1 141 ? 3.696 -16.371 36.105 1.00 53.81 141 SER A O 1
ATOM 1111 N N . ALA A 1 142 ? 2.244 -17.720 35.043 1.00 46.19 142 ALA A N 1
ATOM 1112 C CA . ALA A 1 142 ? 3.231 -18.623 34.457 1.00 46.19 142 ALA A CA 1
ATOM 1113 C C . ALA A 1 142 ? 3.706 -18.206 33.053 1.00 46.19 142 ALA A C 1
ATOM 1115 O O . ALA A 1 142 ? 4.571 -18.886 32.503 1.00 46.19 142 ALA A O 1
ATOM 1116 N N . VAL A 1 143 ? 3.161 -17.131 32.469 1.00 42.78 143 VAL A N 1
ATOM 1117 C CA . VAL A 1 143 ? 3.603 -16.602 31.169 1.00 42.78 143 VAL A CA 1
ATOM 1118 C C . VAL A 1 143 ? 4.620 -15.476 31.402 1.00 42.78 143 VAL A C 1
ATOM 1120 O O . VAL A 1 143 ? 4.244 -14.414 31.913 1.00 42.78 143 VAL A O 1
ATOM 1123 N N . PRO A 1 144 ? 5.906 -15.668 31.054 1.00 42.34 144 PRO A N 1
ATOM 1124 C CA . PRO A 1 144 ? 6.897 -14.596 31.102 1.00 42.34 144 PRO A CA 1
ATOM 1125 C C . PRO A 1 144 ? 6.479 -13.460 30.152 1.00 42.34 144 PRO A C 1
ATOM 1127 O O . PRO A 1 144 ? 6.107 -13.719 29.015 1.00 42.34 144 PRO A O 1
ATOM 1130 N N . GLY A 1 145 ? 6.500 -12.206 30.614 1.00 47.97 145 GLY A N 1
ATOM 1131 C CA . GLY A 1 145 ? 6.211 -11.023 29.782 1.00 47.97 145 GLY A CA 1
ATOM 1132 C C . GLY A 1 145 ? 4.790 -10.444 29.880 1.00 47.97 145 GLY A C 1
ATOM 1133 O O . GLY A 1 145 ? 4.616 -9.251 29.650 1.00 47.97 145 GLY A O 1
ATOM 1134 N N . ILE A 1 146 ? 3.775 -11.194 30.338 1.00 42.97 146 ILE A N 1
ATOM 1135 C CA . ILE A 1 146 ? 2.418 -10.624 30.545 1.00 42.97 146 ILE A CA 1
ATOM 1136 C C . ILE A 1 146 ? 2.415 -9.551 31.648 1.00 42.97 146 ILE A C 1
ATOM 1138 O O . ILE A 1 146 ? 1.649 -8.592 31.596 1.00 42.97 146 ILE A O 1
ATOM 1142 N N . ARG A 1 147 ? 3.318 -9.668 32.627 1.00 42.81 147 ARG A N 1
ATOM 1143 C CA . ARG A 1 147 ? 3.472 -8.687 33.712 1.00 42.81 147 ARG A CA 1
ATOM 1144 C C . ARG A 1 147 ? 4.053 -7.342 33.245 1.00 42.81 147 ARG A C 1
ATOM 1146 O O . ARG A 1 147 ? 3.870 -6.359 33.948 1.00 42.81 147 ARG A O 1
ATOM 1153 N N . GLU A 1 148 ? 4.730 -7.306 32.095 1.00 43.97 148 GLU A N 1
ATOM 1154 C CA . GLU A 1 148 ? 5.314 -6.090 31.495 1.00 43.97 148 GLU A CA 1
ATOM 1155 C C . GLU A 1 148 ? 4.376 -5.402 30.491 1.00 43.97 148 GLU A C 1
ATOM 1157 O O . GLU A 1 148 ? 4.555 -4.223 30.207 1.00 43.97 148 GLU A O 1
ATOM 1162 N N . LEU A 1 149 ? 3.356 -6.108 29.989 1.00 40.69 149 LEU A N 1
ATOM 1163 C CA . LEU A 1 149 ? 2.328 -5.558 29.091 1.00 40.69 149 LEU A CA 1
ATOM 1164 C C . LEU A 1 149 ? 1.147 -4.913 29.834 1.00 40.69 149 LEU A C 1
ATOM 1166 O O . LEU A 1 149 ? 0.291 -4.286 29.212 1.00 40.69 149 LEU A O 1
ATOM 1170 N N . LEU A 1 150 ? 1.097 -5.055 31.159 1.00 40.72 150 LEU A N 1
ATOM 1171 C CA . LEU A 1 150 ? 0.184 -4.311 32.020 1.00 40.72 150 LEU A CA 1
ATOM 1172 C C . LEU A 1 150 ? 0.890 -3.016 32.455 1.00 40.72 150 LEU A C 1
ATOM 1174 O O . LEU A 1 150 ? 1.957 -3.107 33.068 1.00 40.72 150 LEU A O 1
ATOM 1178 N N . PRO A 1 151 ? 0.345 -1.824 32.146 1.00 42.22 151 PRO A N 1
ATOM 1179 C CA . PRO A 1 151 ? 0.989 -0.569 32.510 1.00 42.22 151 PRO A CA 1
ATOM 1180 C C . PRO A 1 151 ? 1.188 -0.491 34.038 1.00 42.22 151 PRO A C 1
ATOM 1182 O O . PRO A 1 151 ? 0.269 -0.829 34.792 1.00 42.22 151 PRO A O 1
ATOM 1185 N N . PRO A 1 152 ? 2.378 -0.080 34.518 1.00 42.84 152 PRO A N 1
ATOM 1186 C CA . PRO A 1 152 ? 2.695 -0.012 35.948 1.00 42.84 152 PRO A CA 1
ATOM 1187 C C . PRO A 1 152 ? 1.929 1.099 36.686 1.00 42.84 152 PRO A C 1
ATOM 1189 O O . PRO A 1 152 ? 1.896 1.124 37.916 1.00 42.84 152 PRO A O 1
ATOM 1192 N N . ASP A 1 153 ? 1.306 2.008 35.946 1.00 40.72 153 ASP A N 1
ATOM 1193 C CA . ASP A 1 153 ? 0.656 3.228 36.390 1.00 40.72 153 ASP A CA 1
ATOM 1194 C C . ASP A 1 153 ? -0.780 3.279 35.859 1.00 40.72 153 ASP A C 1
ATOM 1196 O O . ASP A 1 153 ? -1.075 3.899 34.845 1.00 40.72 153 ASP A O 1
ATOM 1200 N N . GLY A 1 154 ? -1.696 2.592 36.546 1.00 45.50 154 GLY A N 1
ATOM 1201 C CA . GLY A 1 154 ? -3.113 2.532 36.186 1.00 45.50 154 GLY A CA 1
ATOM 1202 C C . GLY A 1 154 ? -3.776 3.901 35.992 1.00 45.50 154 GLY A C 1
ATOM 1203 O O . GLY A 1 154 ? -4.391 4.432 36.915 1.00 45.50 154 GLY A O 1
ATOM 1204 N N . SER A 1 155 ? -3.721 4.435 34.773 1.00 39.19 155 SER A N 1
ATOM 1205 C CA . SER A 1 155 ? -4.446 5.634 34.381 1.00 39.19 155 SER A CA 1
ATOM 1206 C C . SER A 1 155 ? -5.112 5.472 33.013 1.00 39.19 155 SER A C 1
ATOM 1208 O O . SER A 1 155 ? -4.506 5.101 32.015 1.00 39.19 155 SER A O 1
ATOM 1210 N N . GLU A 1 156 ? -6.417 5.744 33.067 1.00 41.81 156 GLU A N 1
ATOM 1211 C CA . GLU A 1 156 ? -7.322 6.183 32.005 1.00 41.81 156 GLU A CA 1
ATOM 1212 C C . GLU A 1 156 ? -7.663 5.196 30.883 1.00 41.81 156 GLU A C 1
ATOM 1214 O O . GLU A 1 156 ? -7.305 5.341 29.720 1.00 41.81 156 GLU A O 1
ATOM 1219 N N . GLY A 1 157 ? -8.512 4.232 31.246 1.00 38.47 157 GLY A N 1
ATOM 1220 C CA . GLY A 1 157 ? -9.265 3.437 30.280 1.00 38.47 157 GLY A CA 1
ATOM 1221 C C . GLY A 1 157 ? -10.221 2.442 30.924 1.00 38.47 157 GLY A C 1
ATOM 1222 O O . GLY A 1 157 ? -10.198 1.282 30.543 1.00 38.47 157 GLY A O 1
ATOM 1223 N N . GLY A 1 158 ? -10.998 2.872 31.929 1.00 41.19 158 GLY A N 1
ATOM 1224 C CA . GLY A 1 158 ? -12.114 2.111 32.514 1.00 41.19 158 GLY A CA 1
ATOM 1225 C C . GLY A 1 158 ? -11.845 0.618 32.710 1.00 41.19 158 GLY A C 1
ATOM 1226 O O . GLY A 1 158 ? -12.471 -0.204 32.041 1.00 41.19 158 GLY A O 1
ATOM 1227 N N . SER A 1 159 ? -10.914 0.264 33.602 1.00 44.50 159 SER A N 1
ATOM 1228 C CA . SER A 1 159 ? -10.691 -1.138 33.955 1.00 44.50 159 SER A CA 1
ATOM 1229 C C . SER A 1 159 ? -12.007 -1.777 34.413 1.00 44.50 159 SER A C 1
ATOM 1231 O O . SER A 1 159 ? -12.766 -1.135 35.149 1.00 44.50 159 SER A O 1
ATOM 1233 N N . PRO A 1 160 ? -12.293 -3.030 34.012 1.00 49.44 160 PRO A N 1
ATOM 1234 C CA . PRO A 1 160 ? -13.370 -3.791 34.627 1.00 49.44 160 PRO A CA 1
ATOM 1235 C C . PRO A 1 160 ? -13.177 -3.768 36.142 1.00 49.44 160 PRO A C 1
ATOM 1237 O O . PRO A 1 160 ? -12.041 -3.835 36.616 1.00 49.44 160 PRO A O 1
ATOM 1240 N N . MET A 1 161 ? -14.291 -3.656 36.869 1.00 52.03 161 MET A N 1
ATOM 1241 C CA . MET A 1 161 ? -14.335 -3.643 38.329 1.00 52.03 161 MET A CA 1
ATOM 1242 C C . MET A 1 161 ? -13.328 -4.647 38.889 1.00 52.03 161 MET A C 1
ATOM 1244 O O . MET A 1 161 ? -13.423 -5.849 38.608 1.00 52.03 161 MET A O 1
ATOM 1248 N N . THR A 1 162 ? -12.338 -4.135 39.615 1.00 69.25 162 THR A N 1
ATOM 1249 C CA . THR A 1 162 ? -11.263 -4.960 40.157 1.00 69.25 162 THR A CA 1
ATOM 1250 C C . THR A 1 162 ? -11.869 -6.004 41.088 1.00 69.25 162 THR A C 1
ATOM 1252 O O . THR A 1 162 ? -12.893 -5.764 41.734 1.00 69.25 162 THR A O 1
ATOM 1255 N N . ASP A 1 163 ? -11.244 -7.175 41.198 1.00 68.88 163 ASP A N 1
ATOM 1256 C CA . ASP A 1 163 ? -11.725 -8.213 42.121 1.00 68.88 163 ASP A CA 1
ATOM 1257 C C . ASP A 1 163 ? -11.805 -7.694 43.570 1.00 68.88 163 ASP A C 1
ATOM 1259 O O . ASP A 1 163 ? -12.633 -8.151 44.357 1.00 68.88 163 ASP A O 1
ATOM 1263 N N . ALA A 1 164 ? -11.008 -6.672 43.903 1.00 64.38 164 ALA A N 1
ATOM 1264 C CA . ALA A 1 164 ? -11.081 -5.941 45.163 1.00 64.38 164 ALA A CA 1
ATOM 1265 C C . ALA A 1 164 ? -12.396 -5.157 45.332 1.00 64.38 164 ALA A C 1
ATOM 1267 O O . ALA A 1 164 ? -13.003 -5.212 46.400 1.00 64.38 164 ALA A O 1
ATOM 1268 N N . GLU A 1 165 ? -12.862 -4.464 44.295 1.00 55.97 165 GLU A N 1
ATOM 1269 C CA . GLU A 1 165 ? -14.115 -3.704 44.329 1.00 55.97 165 GLU A CA 1
ATOM 1270 C C . GLU A 1 165 ? -15.337 -4.640 44.338 1.00 55.97 165 GLU A C 1
ATOM 1272 O O . GLU A 1 165 ? -16.291 -4.394 45.077 1.00 55.97 165 GLU A O 1
ATOM 1277 N N . LYS A 1 166 ? -15.309 -5.753 43.585 1.00 71.38 166 LYS A N 1
ATOM 1278 C CA . LYS A 1 166 ? -16.369 -6.786 43.647 1.00 71.38 166 LYS A CA 1
ATOM 1279 C C . LYS A 1 166 ? -16.488 -7.369 45.047 1.00 71.38 166 LYS A C 1
ATOM 1281 O O . LYS A 1 166 ? -17.582 -7.461 45.598 1.00 71.38 166 LYS A O 1
ATOM 1286 N N . LYS A 1 167 ? -15.343 -7.699 45.646 1.00 76.31 167 LYS A N 1
ATOM 1287 C CA . LYS A 1 167 ? -15.272 -8.182 47.021 1.00 76.31 167 LYS A CA 1
ATOM 1288 C C . LYS A 1 167 ? -15.778 -7.141 48.021 1.00 76.31 167 LYS A C 1
ATOM 1290 O O . LYS A 1 167 ? -16.489 -7.508 48.947 1.00 76.31 167 LYS A O 1
ATOM 1295 N N . GLN A 1 168 ? -15.488 -5.853 47.818 1.00 67.94 168 GLN A N 1
ATOM 1296 C CA . GLN A 1 168 ? -16.050 -4.782 48.649 1.00 67.94 168 GLN A CA 1
ATOM 1297 C C . GLN A 1 168 ? -17.578 -4.711 48.574 1.00 67.94 168 GLN A C 1
ATOM 1299 O O . GLN A 1 168 ? -18.207 -4.512 49.611 1.00 67.94 168 GLN A O 1
ATOM 1304 N N . ILE A 1 169 ? -18.185 -4.894 47.395 1.00 65.19 169 ILE A N 1
ATOM 1305 C CA . ILE A 1 169 ? -19.651 -4.943 47.274 1.00 65.19 169 ILE A CA 1
ATOM 1306 C C . ILE A 1 169 ? -20.219 -6.148 48.028 1.00 65.19 169 ILE A C 1
ATOM 1308 O O . ILE A 1 169 ? -21.158 -5.980 48.806 1.00 65.19 169 ILE A O 1
ATOM 1312 N N . ASP A 1 170 ? -19.636 -7.335 47.857 1.00 74.56 170 ASP A N 1
ATOM 1313 C CA . ASP A 1 170 ? -20.082 -8.547 48.554 1.00 74.56 170 ASP A CA 1
ATOM 1314 C C . ASP A 1 170 ? -19.937 -8.419 50.083 1.00 74.56 170 ASP A C 1
ATOM 1316 O O . ASP A 1 170 ? -20.842 -8.790 50.838 1.00 74.56 170 ASP A O 1
ATOM 1320 N N . ASP A 1 171 ? -18.823 -7.854 50.556 1.00 76.69 171 ASP A N 1
ATOM 1321 C CA . ASP A 1 171 ? -18.563 -7.626 51.980 1.00 76.69 171 ASP A CA 1
ATOM 1322 C C . ASP A 1 171 ? -19.515 -6.565 52.565 1.00 76.69 171 ASP A C 1
ATOM 1324 O O . ASP A 1 171 ? -20.004 -6.723 53.686 1.00 76.69 171 ASP A O 1
ATOM 1328 N N . LEU A 1 172 ? -19.852 -5.514 51.807 1.00 63.69 172 LEU A N 1
ATOM 1329 C CA . LEU A 1 172 ? -20.837 -4.506 52.215 1.00 63.69 172 LEU A CA 1
ATOM 1330 C C . LEU A 1 172 ? -22.263 -5.060 52.232 1.00 63.69 172 LEU A C 1
ATOM 1332 O O . LEU A 1 172 ? -22.996 -4.793 53.182 1.00 63.69 172 LEU A O 1
ATOM 1336 N N . GLN A 1 173 ? -22.654 -5.872 51.247 1.00 75.25 173 GLN A N 1
ATOM 1337 C CA . GLN A 1 173 ? -23.954 -6.552 51.245 1.00 75.25 173 GLN A CA 1
ATOM 1338 C C . GLN A 1 173 ? -24.103 -7.471 52.462 1.00 75.25 173 GLN A C 1
ATOM 1340 O O . GLN A 1 173 ? -25.134 -7.442 53.138 1.00 75.25 173 GLN A O 1
ATOM 1345 N N . LYS A 1 174 ? -23.051 -8.234 52.790 1.00 79.81 174 LYS A N 1
ATOM 1346 C CA . LYS A 1 174 ? -23.002 -9.043 54.016 1.00 79.81 174 LYS A CA 1
ATOM 1347 C C . LYS A 1 174 ? -23.069 -8.181 55.274 1.00 79.81 174 LYS A C 1
ATOM 1349 O O . LYS A 1 174 ? -23.847 -8.493 56.168 1.00 79.81 174 LYS A O 1
ATOM 1354 N N . SER A 1 175 ? -22.318 -7.081 55.333 1.00 66.19 175 SER A N 1
ATOM 1355 C CA . SER A 1 175 ? -22.331 -6.151 56.471 1.00 66.19 175 SER A CA 1
ATOM 1356 C C . SER A 1 175 ? -23.719 -5.540 56.703 1.00 66.19 175 SER A C 1
ATOM 1358 O O . SER A 1 175 ? -24.195 -5.501 57.835 1.00 66.19 175 SER A O 1
ATOM 1360 N N . VAL A 1 176 ? -24.421 -5.136 55.637 1.00 68.81 176 VAL A N 1
ATOM 1361 C CA . VAL A 1 176 ? -25.800 -4.627 55.716 1.00 68.81 176 VAL A CA 1
ATOM 1362 C C . VAL A 1 176 ? -26.757 -5.706 56.226 1.00 68.81 176 VAL A C 1
ATOM 1364 O O . VAL A 1 176 ? -27.579 -5.416 57.097 1.00 68.81 176 VAL A O 1
ATOM 1367 N N . ALA A 1 177 ? -26.646 -6.945 55.738 1.00 76.56 177 ALA A N 1
ATOM 1368 C CA . ALA A 1 177 ? -27.467 -8.060 56.211 1.00 76.56 177 ALA A CA 1
ATOM 1369 C C . ALA A 1 177 ? -27.217 -8.364 57.702 1.00 76.56 177 ALA A C 1
ATOM 1371 O O . ALA A 1 177 ? -28.167 -8.464 58.481 1.00 76.56 177 ALA A O 1
ATOM 1372 N N . ASP A 1 178 ? -25.950 -8.413 58.119 1.00 75.88 178 ASP A N 1
ATOM 1373 C CA . ASP A 1 178 ? -25.549 -8.644 59.509 1.00 75.88 178 ASP A CA 1
ATOM 1374 C C . ASP A 1 178 ? -25.991 -7.511 60.446 1.00 75.88 178 ASP A C 1
ATOM 1376 O O . ASP A 1 178 ? -26.460 -7.771 61.557 1.00 75.88 178 ASP A O 1
ATOM 1380 N N . LEU A 1 179 ? -25.855 -6.247 60.029 1.00 65.25 179 LEU A N 1
ATOM 1381 C CA . LEU A 1 179 ? -26.313 -5.086 60.800 1.00 65.25 179 LEU A CA 1
ATOM 1382 C C . LEU A 1 179 ? -27.838 -5.059 60.918 1.00 65.25 179 LEU A C 1
ATOM 1384 O O . LEU A 1 179 ? -28.353 -4.768 61.996 1.00 65.25 179 LEU A O 1
ATOM 1388 N N . THR A 1 180 ? -28.555 -5.430 59.855 1.00 75.25 180 THR A N 1
ATOM 1389 C CA . THR A 1 180 ? -30.020 -5.562 59.870 1.00 75.25 180 THR A CA 1
ATOM 1390 C C . THR A 1 180 ? -30.452 -6.634 60.872 1.00 75.25 180 THR A C 1
ATOM 1392 O O . THR A 1 180 ? -31.254 -6.353 61.761 1.00 75.25 180 THR A O 1
ATOM 1395 N N . ALA A 1 181 ? -29.841 -7.822 60.822 1.00 75.75 181 ALA A N 1
ATOM 1396 C CA . ALA A 1 181 ? -30.129 -8.908 61.759 1.00 75.75 181 ALA A CA 1
ATOM 1397 C C . ALA A 1 181 ? -29.784 -8.541 63.218 1.00 75.75 181 ALA A C 1
ATOM 1399 O O . ALA A 1 181 ? -30.529 -8.862 64.147 1.00 75.75 181 ALA A O 1
ATOM 1400 N N . LYS A 1 182 ? -28.672 -7.826 63.447 1.00 72.88 182 LYS A N 1
ATOM 1401 C CA . LYS A 1 182 ? -28.289 -7.327 64.782 1.00 72.88 182 LYS A CA 1
ATOM 1402 C C . LYS A 1 182 ? -29.253 -6.262 65.302 1.00 72.88 182 LYS A C 1
ATOM 1404 O O . LYS A 1 182 ? -29.540 -6.259 66.498 1.00 72.88 182 LYS A O 1
ATOM 1409 N N . LEU A 1 183 ? -29.757 -5.382 64.438 1.00 62.56 183 LEU A N 1
ATOM 1410 C CA . LEU A 1 183 ? -30.757 -4.373 64.789 1.00 62.56 183 LEU A CA 1
ATOM 1411 C C . LEU A 1 183 ? -32.091 -5.034 65.182 1.00 62.56 183 LEU A C 1
ATOM 1413 O O . LEU A 1 183 ? -32.660 -4.694 66.222 1.00 62.56 183 LEU A O 1
ATOM 1417 N N . GLU A 1 184 ? -32.553 -6.023 64.414 1.00 72.88 184 GLU A N 1
ATOM 1418 C CA . GLU A 1 184 ? -33.740 -6.836 64.729 1.00 72.88 184 GLU A CA 1
ATOM 1419 C C . GLU A 1 184 ? -33.583 -7.601 66.057 1.00 72.88 184 GLU A C 1
ATOM 1421 O O . GLU A 1 184 ? -34.490 -7.624 66.889 1.00 72.88 184 GLU A O 1
ATOM 1426 N N . ALA A 1 185 ? -32.402 -8.164 66.327 1.00 71.88 185 ALA A N 1
ATOM 1427 C CA . ALA A 1 185 ? -32.122 -8.837 67.595 1.00 71.88 185 ALA A CA 1
ATOM 1428 C C . ALA A 1 185 ? -32.023 -7.867 68.793 1.00 71.88 185 ALA A C 1
ATOM 1430 O O . ALA A 1 185 ? -32.474 -8.191 69.894 1.00 71.88 185 ALA A O 1
ATOM 1431 N N . ALA A 1 186 ? -31.443 -6.676 68.603 1.00 61.06 186 ALA A N 1
ATOM 1432 C CA . ALA A 1 186 ? -31.280 -5.661 69.648 1.00 61.06 186 ALA A CA 1
ATOM 1433 C C . ALA A 1 186 ? -32.608 -4.980 70.013 1.00 61.06 186 ALA A C 1
ATOM 1435 O O . ALA A 1 186 ? -32.865 -4.698 71.185 1.00 61.06 186 ALA A O 1
ATOM 1436 N N . THR A 1 187 ? -33.489 -4.776 69.031 1.00 59.78 187 THR A N 1
ATOM 1437 C CA . THR A 1 187 ? -34.855 -4.275 69.261 1.00 59.78 187 THR A CA 1
ATOM 1438 C C . THR A 1 187 ? -35.724 -5.256 70.058 1.00 59.78 187 THR A C 1
ATOM 1440 O O . THR A 1 187 ? -36.703 -4.830 70.668 1.00 59.78 187 THR A O 1
ATOM 1443 N N . ALA A 1 188 ? -35.324 -6.531 70.165 1.00 66.94 188 ALA A N 1
ATOM 1444 C CA . ALA A 1 188 ? -36.023 -7.553 70.940 1.00 66.94 188 ALA A CA 1
ATOM 1445 C C . ALA A 1 188 ? -35.563 -7.716 72.415 1.00 66.94 188 ALA A C 1
ATOM 1447 O O . ALA A 1 188 ? -36.254 -8.414 73.159 1.00 66.94 188 ALA A O 1
ATOM 1448 N N . LYS A 1 189 ? -34.423 -7.142 72.870 1.00 56.06 189 LYS A N 1
ATOM 1449 C CA . LYS A 1 189 ? -33.792 -7.511 74.174 1.00 56.06 189 LYS A CA 1
ATOM 1450 C C . LYS A 1 189 ? -33.114 -6.400 75.050 1.00 56.06 189 LYS A C 1
ATOM 1452 O O . LYS A 1 189 ? -32.381 -6.785 75.948 1.00 56.06 189 LYS A O 1
ATOM 1457 N N . GLU A 1 190 ? -33.407 -5.090 74.904 1.00 46.72 190 GLU A N 1
ATOM 1458 C CA . GLU A 1 190 ? -32.796 -3.884 75.594 1.00 46.72 190 GLU A CA 1
ATOM 1459 C C . GLU A 1 190 ? -31.510 -3.293 74.939 1.00 46.72 190 GLU A C 1
ATOM 1461 O O . GLU A 1 190 ? -30.825 -4.011 74.212 1.00 46.72 190 GLU A O 1
ATOM 1466 N N . PRO A 1 191 ? -31.024 -2.060 75.282 1.00 54.06 191 PRO A N 1
ATOM 1467 C CA . PRO A 1 191 ? -31.674 -0.768 75.556 1.00 54.06 191 PRO A CA 1
ATOM 1468 C C . PRO A 1 191 ? -31.529 0.210 74.357 1.00 54.06 191 PRO A C 1
ATOM 1470 O O . PRO A 1 191 ? -30.602 0.106 73.551 1.00 54.06 191 PRO A O 1
ATOM 1473 N N . ALA A 1 192 ? -32.396 1.227 74.281 1.00 62.31 192 ALA A N 1
ATOM 1474 C CA . ALA A 1 192 ? -32.568 2.153 73.143 1.00 62.31 192 ALA A CA 1
ATOM 1475 C C . ALA A 1 192 ? -31.290 2.802 72.557 1.00 62.31 192 ALA A C 1
ATOM 1477 O O . ALA A 1 192 ? -31.273 3.166 71.384 1.00 62.31 192 ALA A O 1
ATOM 1478 N N . LYS A 1 193 ? -30.205 2.932 73.336 1.00 70.12 193 LYS A N 1
ATOM 1479 C CA . LYS A 1 193 ? -28.958 3.569 72.882 1.00 70.12 193 LYS A CA 1
ATOM 1480 C C . LYS A 1 193 ? -28.171 2.719 71.871 1.00 70.12 193 LYS A C 1
ATOM 1482 O O . LYS A 1 193 ? -27.735 3.251 70.861 1.00 70.12 193 LYS A O 1
ATOM 1487 N N . LYS A 1 194 ? -28.054 1.399 72.082 1.00 72.06 194 LYS A N 1
ATOM 1488 C CA . LYS A 1 194 ? -27.362 0.504 71.127 1.00 72.06 194 LYS A CA 1
ATOM 1489 C C . LYS A 1 194 ? -28.122 0.358 69.807 1.00 72.06 194 LYS A C 1
ATOM 1491 O O . LYS A 1 194 ? -27.502 0.205 68.762 1.00 72.06 194 LYS A O 1
ATOM 1496 N N . ALA A 1 195 ? -29.453 0.416 69.856 1.00 68.06 195 ALA A N 1
ATOM 1497 C CA . ALA A 1 195 ? -30.286 0.395 68.658 1.00 68.06 195 ALA A CA 1
ATOM 1498 C C . ALA A 1 195 ? -30.114 1.673 67.817 1.00 68.06 195 ALA A C 1
ATOM 1500 O O . ALA A 1 195 ? -30.100 1.592 66.594 1.00 68.06 195 ALA A O 1
ATOM 1501 N N . ALA A 1 196 ? -29.935 2.835 68.458 1.00 74.19 196 ALA A N 1
ATOM 1502 C CA . ALA A 1 196 ? -29.686 4.097 67.761 1.00 74.19 196 ALA A CA 1
ATOM 1503 C C . ALA A 1 196 ? -28.318 4.122 67.055 1.00 74.19 196 ALA A C 1
ATOM 1505 O O . ALA A 1 196 ? -28.246 4.533 65.898 1.00 74.19 196 ALA A O 1
ATOM 1506 N N . ASP A 1 197 ? -27.260 3.632 67.711 1.00 76.12 197 ASP A N 1
ATOM 1507 C CA . ASP A 1 197 ? -25.921 3.559 67.108 1.00 76.12 197 ASP A CA 1
ATOM 1508 C C . ASP A 1 197 ? -25.905 2.599 65.896 1.00 76.12 197 ASP A C 1
ATOM 1510 O O . ASP A 1 197 ? -25.425 2.963 64.823 1.00 76.12 197 ASP A O 1
ATOM 1514 N N . LEU A 1 198 ? -26.534 1.418 66.017 1.00 72.56 198 LEU A N 1
ATOM 1515 C CA . LEU A 1 198 ? -26.678 0.458 64.908 1.00 72.56 198 LEU A CA 1
ATOM 1516 C C . LEU A 1 198 ? -27.528 1.004 63.749 1.00 72.56 198 LEU A C 1
ATOM 1518 O O . LEU A 1 198 ? -27.240 0.715 62.590 1.00 72.56 198 LEU A O 1
ATOM 1522 N N . ALA A 1 199 ? -28.562 1.802 64.033 1.00 73.69 199 ALA A N 1
ATOM 1523 C CA . ALA A 1 199 ? -29.366 2.444 62.994 1.00 73.69 199 ALA A CA 1
ATOM 1524 C C . ALA A 1 199 ? -28.554 3.484 62.201 1.00 73.69 199 ALA A C 1
ATOM 1526 O O . ALA A 1 199 ? -28.700 3.574 60.983 1.00 73.69 199 ALA A O 1
ATOM 1527 N N . GLY A 1 200 ? -27.666 4.230 62.869 1.00 83.44 200 GLY A N 1
ATOM 1528 C CA . GLY A 1 200 ? -26.753 5.165 62.209 1.00 83.44 200 GLY A CA 1
ATOM 1529 C C . GLY A 1 200 ? -25.745 4.467 61.290 1.00 83.44 200 GLY A C 1
ATOM 1530 O O . GLY A 1 200 ? -25.527 4.912 60.163 1.00 83.44 200 GLY A O 1
ATOM 1531 N N . GLU A 1 201 ? -25.168 3.347 61.735 1.00 79.75 201 GLU A N 1
ATOM 1532 C CA . GLU A 1 201 ? -24.271 2.526 60.908 1.00 79.75 201 GLU A CA 1
ATOM 1533 C C . GLU A 1 201 ? -24.996 1.902 59.707 1.00 79.75 201 GLU A C 1
ATOM 1535 O O . GLU A 1 201 ? -24.450 1.888 58.603 1.00 79.75 201 GLU A O 1
ATOM 1540 N N . LEU A 1 202 ? -26.242 1.451 59.893 1.00 71.81 202 LEU A N 1
ATOM 1541 C CA . LEU A 1 202 ? -27.072 0.904 58.819 1.00 71.81 202 LEU A CA 1
ATOM 1542 C C . LEU A 1 202 ? -27.361 1.947 57.728 1.00 71.81 202 LEU A C 1
ATOM 1544 O O . LEU A 1 202 ? -27.228 1.644 56.544 1.00 71.81 202 LEU A O 1
ATOM 1548 N N . GLU A 1 203 ? -27.749 3.170 58.100 1.00 83.94 203 GLU A N 1
ATOM 1549 C CA . GLU A 1 203 ? -28.028 4.232 57.122 1.00 83.94 203 GLU A CA 1
ATOM 1550 C C . GLU A 1 203 ? -26.772 4.648 56.351 1.00 83.94 203 GLU A C 1
ATOM 1552 O O . GLU A 1 203 ? -26.831 4.840 55.136 1.00 83.94 203 GLU A O 1
ATOM 1557 N N . LYS A 1 204 ? -25.611 4.697 57.017 1.00 85.56 204 LYS A N 1
ATOM 1558 C CA . LYS A 1 204 ? -24.336 4.941 56.333 1.00 85.56 204 LYS A CA 1
ATOM 1559 C C . LYS A 1 204 ? -24.005 3.823 55.337 1.00 85.56 204 LYS A C 1
ATOM 1561 O O . LYS A 1 204 ? -23.695 4.111 54.187 1.00 85.56 204 LYS A O 1
ATOM 1566 N N . ALA A 1 205 ? -24.147 2.560 55.741 1.00 71.44 205 ALA A N 1
ATOM 1567 C CA . ALA A 1 205 ? -23.889 1.420 54.863 1.00 71.44 205 ALA A CA 1
ATOM 1568 C C . ALA A 1 205 ? -24.838 1.379 53.649 1.00 71.44 205 ALA A C 1
ATOM 1570 O O . ALA A 1 205 ? -24.418 1.020 52.550 1.00 71.44 205 ALA A O 1
ATOM 1571 N N . LYS A 1 206 ? -26.105 1.792 53.810 1.00 78.12 206 LYS A N 1
ATOM 1572 C CA . LYS A 1 206 ? -27.049 1.945 52.688 1.00 78.12 206 LYS A CA 1
ATOM 1573 C C . LYS A 1 206 ? -26.624 3.043 51.712 1.00 78.12 206 LYS A C 1
ATOM 1575 O O . LYS A 1 206 ? -26.742 2.839 50.505 1.00 78.12 206 LYS A O 1
ATOM 1580 N N . ALA A 1 207 ? -26.148 4.184 52.214 1.00 85.31 207 ALA A N 1
ATOM 1581 C CA . ALA A 1 207 ? -25.655 5.273 51.373 1.00 85.31 207 ALA A CA 1
ATOM 1582 C C . ALA A 1 207 ? -24.418 4.842 50.566 1.00 85.31 207 ALA A C 1
ATOM 1584 O O . ALA A 1 207 ? -24.393 5.025 49.349 1.00 85.31 207 ALA A O 1
ATOM 1585 N N . ASP A 1 208 ? -23.457 4.181 51.218 1.00 79.19 208 ASP A N 1
ATOM 1586 C CA . ASP A 1 208 ? -22.251 3.655 50.566 1.00 79.19 208 ASP A CA 1
ATOM 1587 C C . ASP A 1 208 ? -22.609 2.604 49.490 1.00 79.19 208 ASP A C 1
ATOM 1589 O O . ASP A 1 208 ? -22.052 2.608 48.389 1.00 79.19 208 ASP A O 1
ATOM 1593 N N . LEU A 1 209 ? -23.592 1.732 49.759 1.00 73.75 209 LEU A N 1
ATOM 1594 C CA . LEU A 1 209 ? -24.075 0.733 48.797 1.00 73.75 209 LEU A CA 1
ATOM 1595 C C . LEU A 1 209 ? -24.771 1.379 47.588 1.00 73.75 209 LEU A C 1
ATOM 1597 O O . LEU A 1 209 ? -24.568 0.932 46.456 1.00 73.75 209 LEU A O 1
ATOM 1601 N N . ALA A 1 210 ? -25.561 2.435 47.798 1.00 81.44 210 ALA A N 1
ATOM 1602 C CA . ALA A 1 210 ? -26.193 3.181 46.711 1.00 81.44 210 ALA A CA 1
ATOM 1603 C C . ALA A 1 210 ? -25.151 3.867 45.810 1.00 81.44 210 ALA A C 1
ATOM 1605 O O . ALA A 1 210 ? -25.238 3.760 44.586 1.00 81.44 210 ALA A O 1
ATOM 1606 N N . GLU A 1 211 ? -24.129 4.495 46.401 1.00 87.00 211 GLU A N 1
ATOM 1607 C CA . GLU A 1 211 ? -23.033 5.126 45.656 1.00 87.00 211 GLU A CA 1
ATOM 1608 C C . GLU A 1 211 ? -22.236 4.101 44.832 1.00 87.00 211 GLU A C 1
ATOM 1610 O O . GLU A 1 211 ? -21.952 4.327 43.652 1.00 87.00 211 GLU A O 1
ATOM 1615 N N . LEU A 1 212 ? -21.906 2.945 45.418 1.00 75.31 212 LEU A N 1
ATOM 1616 C CA . LEU A 1 212 ? -21.218 1.865 44.703 1.00 75.31 212 LEU A CA 1
ATOM 1617 C C . LEU A 1 212 ? -22.070 1.278 43.576 1.00 75.31 212 LEU A C 1
ATOM 1619 O O . LEU A 1 212 ? -21.538 0.979 42.509 1.00 75.31 212 LEU A O 1
ATOM 1623 N N . THR A 1 213 ? -23.384 1.164 43.774 1.00 77.81 213 THR A N 1
ATOM 1624 C CA . THR A 1 213 ? -24.309 0.700 42.729 1.00 77.81 213 THR A CA 1
ATOM 1625 C C . THR A 1 213 ? -24.352 1.678 41.552 1.00 77.81 213 THR A C 1
ATOM 1627 O O . THR A 1 213 ? -24.348 1.258 40.395 1.00 77.81 213 THR A O 1
ATOM 1630 N N . GLU A 1 214 ? -24.332 2.988 41.815 1.00 86.50 214 GLU A N 1
ATOM 1631 C CA . GLU A 1 214 ? -24.267 4.004 40.759 1.00 86.50 214 GLU A CA 1
ATOM 1632 C C . GLU A 1 214 ? -22.926 3.967 40.006 1.00 86.50 214 GLU A C 1
ATOM 1634 O O . GLU A 1 214 ? -22.897 4.041 38.774 1.00 86.50 214 GLU A O 1
ATOM 1639 N N . LYS A 1 215 ? -21.807 3.812 40.729 1.00 81.25 215 LYS A N 1
ATOM 1640 C CA . LYS A 1 215 ? -20.474 3.644 40.128 1.00 81.25 215 LYS A CA 1
ATOM 1641 C C . LYS A 1 215 ? -20.393 2.387 39.262 1.00 81.25 215 LYS A C 1
ATOM 1643 O O . LYS A 1 215 ? -19.828 2.457 38.173 1.00 81.25 215 LYS A O 1
ATOM 1648 N N . LEU A 1 216 ? -20.999 1.284 39.703 1.00 76.69 216 LEU A N 1
ATOM 1649 C CA . LEU A 1 216 ? -21.078 0.036 38.945 1.00 76.69 216 LEU A CA 1
ATOM 1650 C C . LEU A 1 216 ? -21.858 0.221 37.639 1.00 76.69 216 LEU A C 1
ATOM 1652 O O . LEU A 1 216 ? -21.364 -0.123 36.573 1.00 76.69 216 LEU A O 1
ATOM 1656 N N . ALA A 1 217 ? -23.032 0.853 37.694 1.00 79.69 217 ALA A N 1
ATOM 1657 C CA . ALA A 1 217 ? -23.820 1.118 36.492 1.00 79.69 217 ALA A CA 1
ATOM 1658 C C . ALA A 1 217 ? -23.062 2.000 35.477 1.00 79.69 217 ALA A C 1
ATOM 1660 O O . ALA A 1 217 ? -23.161 1.792 34.266 1.00 79.69 217 ALA A O 1
ATOM 1661 N N . LYS A 1 218 ? -22.277 2.972 35.964 1.00 81.44 218 LYS A N 1
ATOM 1662 C CA . LYS A 1 218 ? -21.416 3.818 35.123 1.00 81.44 218 LYS A CA 1
ATOM 1663 C C . LYS A 1 218 ? -20.244 3.041 34.520 1.00 81.44 218 LYS A C 1
ATOM 1665 O O . LYS A 1 218 ? -19.945 3.247 33.344 1.00 81.44 218 LYS A O 1
ATOM 1670 N N . SER A 1 219 ? -19.590 2.163 35.284 1.00 74.44 219 SER A N 1
ATOM 1671 C CA . SER A 1 219 ? -18.469 1.366 34.769 1.00 74.44 219 SER A CA 1
ATOM 1672 C C . SER A 1 219 ? -18.931 0.312 33.763 1.00 74.44 219 SER A C 1
ATOM 1674 O O . SER A 1 219 ? -18.290 0.159 32.727 1.00 74.44 219 SER A O 1
ATOM 1676 N N . ASP A 1 220 ? -20.082 -0.326 33.988 1.00 79.31 220 ASP A N 1
ATOM 1677 C CA . ASP A 1 220 ? -20.682 -1.269 33.039 1.00 79.31 220 ASP A CA 1
ATOM 1678 C C . ASP A 1 220 ? -21.032 -0.584 31.711 1.00 79.31 220 ASP A C 1
ATOM 1680 O O . ASP A 1 220 ? -20.739 -1.113 30.636 1.00 79.31 220 ASP A O 1
ATOM 1684 N N . ALA A 1 221 ? -21.596 0.628 31.764 1.00 80.88 221 ALA A N 1
ATOM 1685 C CA . ALA A 1 221 ? -21.860 1.421 30.566 1.00 80.88 221 ALA A CA 1
ATOM 1686 C C . ALA A 1 221 ? -20.562 1.775 29.814 1.00 80.88 221 ALA A C 1
ATOM 1688 O O . ALA A 1 221 ? -20.477 1.570 28.601 1.00 80.88 221 ALA A O 1
ATOM 1689 N N . ALA A 1 222 ? -19.531 2.234 30.533 1.00 81.00 222 ALA A N 1
ATOM 1690 C CA . ALA A 1 222 ? -18.230 2.554 29.949 1.00 81.00 222 ALA A CA 1
ATOM 1691 C C . ALA A 1 222 ? -17.548 1.322 29.333 1.00 81.00 222 ALA A C 1
ATOM 1693 O O . ALA A 1 222 ? -16.958 1.416 28.258 1.00 81.00 222 ALA A O 1
ATOM 1694 N N . LEU A 1 223 ? -17.667 0.154 29.968 1.00 79.19 223 LEU A N 1
ATOM 1695 C CA . LEU A 1 223 ? -17.113 -1.104 29.474 1.00 79.19 223 LEU A CA 1
ATOM 1696 C C . LEU A 1 223 ? -17.807 -1.551 28.187 1.00 79.19 223 LEU A C 1
ATOM 1698 O O . LEU A 1 223 ? -17.138 -1.961 27.238 1.00 79.19 223 LEU A O 1
ATOM 1702 N N . VAL A 1 224 ? -19.136 -1.439 28.115 1.00 82.38 224 VAL A N 1
ATOM 1703 C CA . VAL A 1 224 ? -19.889 -1.724 26.885 1.00 82.38 224 VAL A CA 1
ATOM 1704 C C . VAL A 1 224 ? -19.440 -0.807 25.747 1.00 82.38 224 VAL A C 1
ATOM 1706 O O . VAL A 1 224 ? -19.262 -1.271 24.617 1.00 82.38 224 VAL A O 1
ATOM 1709 N N . ASP A 1 225 ? -19.222 0.476 26.024 1.00 82.12 225 ASP A N 1
ATOM 1710 C CA . ASP A 1 225 ? -18.762 1.428 25.016 1.00 82.12 225 ASP A CA 1
ATOM 1711 C C . ASP A 1 225 ? -17.304 1.174 24.602 1.00 82.12 225 ASP A C 1
ATOM 1713 O O . ASP A 1 225 ? -17.007 1.165 23.405 1.00 82.12 225 ASP A O 1
ATOM 1717 N N . ALA A 1 226 ? -16.418 0.835 25.541 1.00 83.50 226 ALA A N 1
ATOM 1718 C CA . ALA A 1 226 ? -15.043 0.430 25.249 1.00 83.50 226 ALA A CA 1
ATOM 1719 C C . ALA A 1 226 ? -14.990 -0.848 24.394 1.00 83.50 226 ALA A C 1
ATOM 1721 O O . ALA A 1 226 ? -14.252 -0.912 23.412 1.00 83.50 226 ALA A O 1
ATOM 1722 N N . GLN A 1 227 ? -15.824 -1.848 24.694 1.00 85.38 227 GLN A N 1
ATOM 1723 C CA . GLN A 1 227 ? -15.932 -3.065 23.885 1.00 85.38 227 GLN A CA 1
ATOM 1724 C C . GLN A 1 227 ? -16.450 -2.787 22.472 1.00 85.38 227 GLN A C 1
ATOM 1726 O O . GLN A 1 227 ? -16.020 -3.441 21.519 1.00 85.38 227 GLN A O 1
ATOM 1731 N N . LYS A 1 228 ? -17.382 -1.841 22.312 1.00 86.62 228 LYS A N 1
ATOM 1732 C CA . LYS A 1 228 ? -17.836 -1.410 20.984 1.00 86.62 228 LYS A CA 1
ATOM 1733 C C . LYS A 1 228 ? -16.713 -0.713 20.226 1.00 86.62 228 LYS A C 1
ATOM 1735 O O . LYS A 1 228 ? -16.503 -1.063 19.069 1.00 86.62 228 LYS A O 1
ATOM 1740 N N . ALA A 1 229 ? -15.978 0.190 20.876 1.00 87.44 229 ALA A N 1
ATOM 1741 C CA . ALA A 1 229 ? -14.859 0.918 20.279 1.00 87.44 229 ALA A CA 1
ATOM 1742 C C . ALA A 1 229 ? -13.720 -0.026 19.862 1.00 87.44 229 ALA A C 1
ATOM 1744 O O . ALA A 1 229 ? -13.177 0.101 18.767 1.00 87.44 229 ALA A O 1
ATOM 1745 N N . ALA A 1 230 ? -13.408 -1.027 20.690 1.00 89.38 230 ALA A N 1
ATOM 1746 C CA . ALA A 1 230 ? -12.402 -2.045 20.393 1.00 89.38 230 ALA A CA 1
ATOM 1747 C C . ALA A 1 230 ? -12.765 -2.911 19.174 1.00 89.38 230 ALA A C 1
ATOM 1749 O O . ALA A 1 230 ? -11.881 -3.382 18.467 1.00 89.38 230 ALA A O 1
ATOM 1750 N N . LYS A 1 231 ? -14.063 -3.106 18.905 1.00 91.38 231 LYS A N 1
ATOM 1751 C CA . LYS A 1 231 ? -14.560 -3.852 17.736 1.00 91.38 231 LYS A CA 1
ATOM 1752 C C . LYS A 1 231 ? -14.669 -3.004 16.464 1.00 91.38 231 LYS A C 1
ATOM 1754 O O . LYS A 1 231 ? -15.084 -3.538 15.436 1.00 91.38 231 LYS A O 1
ATOM 1759 N N . MET A 1 232 ? -14.376 -1.704 16.524 1.00 94.31 232 MET A N 1
ATOM 1760 C CA . MET A 1 232 ? -14.361 -0.846 15.340 1.00 94.31 232 MET A CA 1
ATOM 1761 C C . MET A 1 232 ? -13.076 -1.057 14.541 1.00 94.31 232 MET A C 1
ATOM 1763 O O . MET A 1 232 ? -11.987 -1.159 15.107 1.00 94.31 232 MET A O 1
ATOM 1767 N N . SER A 1 233 ? -13.216 -1.064 13.221 1.00 95.81 233 SER A N 1
ATOM 1768 C CA . SER A 1 233 ? -12.097 -0.943 12.283 1.00 95.81 233 SER A CA 1
ATOM 1769 C C . SER A 1 233 ? -11.424 0.428 12.397 1.00 95.81 233 SER A C 1
ATOM 1771 O O . SER A 1 233 ? -12.024 1.393 12.878 1.00 95.81 233 SER A O 1
ATOM 1773 N N . ASP A 1 234 ? -10.184 0.538 11.926 1.00 95.81 234 ASP A N 1
ATOM 1774 C CA . ASP A 1 234 ? -9.437 1.800 11.988 1.00 95.81 234 ASP A CA 1
ATOM 1775 C C . ASP A 1 234 ? -10.104 2.912 11.171 1.00 95.81 234 ASP A C 1
ATOM 1777 O O . ASP A 1 234 ? -10.154 4.060 11.604 1.00 95.81 234 ASP A O 1
ATOM 1781 N N . GLU A 1 235 ? -10.745 2.557 10.058 1.00 93.38 235 GLU A N 1
ATOM 1782 C CA . GLU A 1 235 ? -11.497 3.487 9.211 1.00 93.38 235 GLU A CA 1
ATOM 1783 C C . GLU A 1 235 ? -12.747 4.031 9.925 1.00 93.38 235 GLU A C 1
ATOM 1785 O O . GLU A 1 235 ? -13.104 5.202 9.781 1.00 93.38 235 GLU A O 1
ATOM 1790 N N . GLU A 1 236 ? -13.432 3.191 10.709 1.00 95.50 236 GLU A N 1
ATOM 1791 C CA . GLU A 1 236 ? -14.563 3.617 11.537 1.00 95.50 236 GLU A CA 1
ATOM 1792 C C . GLU A 1 236 ? -14.106 4.535 12.680 1.00 95.50 236 GLU A C 1
ATOM 1794 O O . GLU A 1 236 ? -14.796 5.512 12.984 1.00 95.50 236 GLU A O 1
ATOM 1799 N N . LYS A 1 237 ? -12.949 4.251 13.296 1.00 95.00 237 LYS A N 1
ATOM 1800 C CA . LYS A 1 237 ? -12.360 5.104 14.344 1.00 95.00 237 LYS A CA 1
ATOM 1801 C C . LYS A 1 237 ? -11.964 6.468 13.785 1.00 95.00 237 LYS A C 1
ATOM 1803 O O . LYS A 1 237 ? -12.303 7.487 14.384 1.00 95.00 237 LYS A O 1
ATOM 1808 N N . GLU A 1 238 ? -11.312 6.497 12.626 1.00 93.69 238 GLU A N 1
ATOM 1809 C CA . GLU A 1 238 ? -10.942 7.734 11.935 1.00 93.69 238 GLU A CA 1
ATOM 1810 C C . GLU A 1 238 ? -12.190 8.553 11.583 1.00 93.69 238 GLU A C 1
ATOM 1812 O O . GLU A 1 238 ? -12.270 9.745 11.882 1.00 93.69 238 GLU A O 1
ATOM 1817 N N . TYR A 1 239 ? -13.237 7.911 11.053 1.00 92.94 239 TYR A N 1
ATOM 1818 C CA . TYR A 1 239 ? -14.498 8.603 10.797 1.00 92.94 239 TYR A CA 1
ATOM 1819 C C . TYR A 1 239 ? -15.123 9.189 12.061 1.00 92.94 239 TYR A C 1
ATOM 1821 O O . TYR A 1 239 ? -15.581 10.333 12.034 1.00 92.94 239 TYR A O 1
ATOM 1829 N N . MET A 1 240 ? -15.112 8.450 13.169 1.00 94.38 240 MET A N 1
ATOM 1830 C CA . MET A 1 240 ? -15.631 8.937 14.444 1.00 94.38 240 MET A CA 1
ATOM 1831 C C . MET A 1 240 ? -14.878 10.183 14.935 1.00 94.38 240 MET A C 1
ATOM 1833 O O . MET A 1 240 ? -15.510 11.099 15.460 1.00 94.38 240 MET A O 1
ATOM 1837 N N . GLN A 1 241 ? -13.563 10.272 14.704 1.00 94.38 241 GLN A N 1
ATOM 1838 C CA . GLN A 1 241 ? -12.777 11.473 15.013 1.00 94.38 241 GLN A CA 1
ATOM 1839 C C . GLN A 1 241 ? -13.197 12.680 14.161 1.00 94.38 241 GLN A C 1
ATOM 1841 O O . GLN A 1 241 ? -13.195 13.802 14.665 1.00 94.38 241 GLN A O 1
ATOM 1846 N N . THR A 1 242 ? -13.636 12.462 12.912 1.00 92.00 242 THR A N 1
ATOM 1847 C CA . THR A 1 242 ? -14.164 13.539 12.047 1.00 92.00 242 THR A CA 1
ATOM 1848 C C . THR A 1 242 ? -15.547 14.056 12.457 1.00 92.00 242 THR A C 1
ATOM 1850 O O . THR A 1 242 ? -15.988 15.088 11.954 1.00 92.00 242 THR A O 1
ATOM 1853 N N . LEU A 1 243 ? -16.260 13.358 13.346 1.00 93.88 243 LEU A N 1
ATOM 1854 C CA . LEU A 1 243 ? -17.519 13.847 13.905 1.00 93.88 243 LEU A CA 1
ATOM 1855 C C . LEU A 1 243 ? -17.185 14.814 15.047 1.00 93.88 243 LEU A C 1
ATOM 1857 O O . LEU A 1 243 ? -16.722 14.380 16.093 1.00 93.88 243 LEU A O 1
ATOM 1861 N N . GLU A 1 244 ? -17.394 16.117 14.859 1.00 91.88 244 GLU A N 1
ATOM 1862 C CA . GLU A 1 244 ? -17.108 17.142 15.887 1.00 91.88 244 GLU A CA 1
ATOM 1863 C C . GLU A 1 244 ? -18.101 17.132 17.063 1.00 91.88 244 GLU A C 1
ATOM 1865 O O . GLU A 1 244 ? -17.829 17.698 18.115 1.00 91.88 244 GLU A O 1
ATOM 1870 N N . ASP A 1 245 ? -19.254 16.492 16.879 1.00 94.19 245 ASP A N 1
ATOM 1871 C CA . ASP A 1 245 ? -20.377 16.495 17.814 1.00 94.19 245 ASP A CA 1
ATOM 1872 C C . ASP A 1 245 ? -20.439 15.172 18.590 1.00 94.19 245 ASP A C 1
ATOM 1874 O O . ASP A 1 245 ? -20.571 14.094 17.993 1.00 94.19 245 ASP A O 1
ATOM 1878 N N . ASP A 1 246 ? -20.365 15.256 19.919 1.00 91.62 246 ASP A N 1
ATOM 1879 C CA . ASP A 1 246 ? -20.409 14.102 20.821 1.00 91.62 246 ASP A CA 1
ATOM 1880 C C . ASP A 1 246 ? -21.716 13.309 20.681 1.00 91.62 246 ASP A C 1
ATOM 1882 O O . ASP A 1 246 ? -21.702 12.078 20.781 1.00 91.62 246 ASP A O 1
ATOM 1886 N N . GLU A 1 247 ? -22.835 13.963 20.344 1.00 93.69 247 GLU A N 1
ATOM 1887 C CA . GLU A 1 247 ? -24.091 13.260 20.073 1.00 93.69 247 GLU A CA 1
ATOM 1888 C C . GLU A 1 247 ? -23.996 12.412 18.801 1.00 93.69 247 GLU A C 1
ATOM 1890 O O . GLU A 1 247 ? -24.492 11.282 18.766 1.00 93.69 247 GLU A O 1
ATOM 1895 N N . LYS A 1 248 ? -23.304 12.903 17.765 1.00 94.69 248 LYS A N 1
ATOM 1896 C CA . LYS A 1 248 ? -23.084 12.148 16.520 1.00 94.69 248 LYS A CA 1
ATOM 1897 C C . LYS A 1 248 ? -22.124 10.986 16.733 1.00 94.69 248 LYS A C 1
ATOM 1899 O O . LYS A 1 248 ? -22.364 9.909 16.185 1.00 94.69 248 LYS A O 1
ATOM 1904 N N . ARG A 1 249 ? -21.078 11.167 17.547 1.00 94.50 249 ARG A N 1
ATOM 1905 C CA . ARG A 1 249 ? -20.173 10.075 17.948 1.00 94.50 249 ARG A CA 1
ATOM 1906 C C . ARG A 1 249 ? -20.934 8.992 18.705 1.00 94.50 249 ARG A C 1
ATOM 1908 O O . ARG A 1 249 ? -20.857 7.821 18.336 1.00 94.50 249 ARG A O 1
ATOM 1915 N N . ALA A 1 250 ? -21.741 9.381 19.693 1.00 92.44 250 ALA A N 1
ATOM 1916 C CA . ALA A 1 250 ? -22.577 8.456 20.450 1.00 92.44 250 ALA A CA 1
ATOM 1917 C C . ALA A 1 250 ? -23.610 7.748 19.555 1.00 92.44 250 ALA A C 1
ATOM 1919 O O . ALA A 1 250 ? -23.816 6.540 19.683 1.00 92.44 250 ALA A O 1
ATOM 1920 N N . ALA A 1 251 ? -24.236 8.462 18.615 1.00 95.19 251 ALA A N 1
ATOM 1921 C CA . ALA A 1 251 ? -25.163 7.875 17.650 1.00 95.19 251 ALA A CA 1
ATOM 1922 C C . ALA A 1 251 ? -24.469 6.843 16.747 1.00 95.19 251 ALA A C 1
ATOM 1924 O O . ALA A 1 251 ? -25.003 5.752 16.554 1.00 95.19 251 ALA A O 1
ATOM 1925 N N . PHE A 1 252 ? -23.264 7.142 16.254 1.00 95.38 252 PHE A N 1
ATOM 1926 C CA . PHE A 1 252 ? -22.472 6.215 15.444 1.00 95.38 252 PHE A CA 1
ATOM 1927 C C . PHE A 1 252 ? -22.035 4.975 16.243 1.00 95.38 252 PHE A C 1
ATOM 1929 O O . PHE A 1 252 ? -22.168 3.852 15.761 1.00 95.38 252 PHE A O 1
ATOM 1936 N N . MET A 1 253 ? -21.618 5.147 17.501 1.00 94.19 253 MET A N 1
ATOM 1937 C CA . MET A 1 253 ? -21.270 4.048 18.415 1.00 94.19 253 MET A CA 1
ATOM 1938 C C . MET A 1 253 ? -22.456 3.131 18.749 1.00 94.19 253 MET A C 1
ATOM 1940 O O . MET A 1 253 ? -22.274 1.943 19.019 1.00 94.19 253 MET A O 1
ATOM 1944 N N . ARG A 1 254 ? -23.684 3.660 18.716 1.00 94.06 254 ARG A N 1
ATOM 1945 C CA . ARG A 1 254 ? -24.918 2.884 18.919 1.00 94.06 254 ARG A CA 1
ATOM 1946 C C . ARG A 1 254 ? -25.367 2.113 17.675 1.00 94.06 254 ARG A C 1
ATOM 1948 O O . ARG A 1 254 ? -26.178 1.201 17.819 1.00 94.06 254 ARG A O 1
ATOM 1955 N N . MET A 1 255 ? -24.866 2.447 16.484 1.00 95.38 255 MET A N 1
ATOM 1956 C CA . MET A 1 255 ? -25.195 1.713 15.258 1.00 95.38 255 MET A CA 1
ATOM 1957 C C . MET A 1 255 ? -24.639 0.286 15.295 1.00 95.38 255 MET A C 1
ATOM 1959 O O . MET A 1 255 ? -23.598 0.015 15.900 1.00 95.38 255 MET A O 1
ATOM 1963 N N . SER A 1 256 ? -25.320 -0.628 14.600 1.00 95.25 256 SER A N 1
ATOM 1964 C CA . SER A 1 256 ? -24.800 -1.972 14.348 1.00 95.25 256 SER A CA 1
ATOM 1965 C C . SER A 1 256 ? -23.544 -1.910 13.466 1.00 95.25 256 SER A C 1
ATOM 1967 O O . SER A 1 256 ? -23.323 -0.927 12.756 1.00 95.25 256 SER A O 1
ATOM 1969 N N . GLY A 1 257 ? -22.718 -2.963 13.476 1.00 93.44 257 GLY A N 1
ATOM 1970 C CA . GLY A 1 257 ? -21.530 -3.021 12.610 1.00 93.44 257 GLY A CA 1
ATOM 1971 C C . GLY A 1 257 ? -21.866 -2.873 11.120 1.00 93.44 257 GLY A C 1
ATOM 1972 O O . GLY A 1 257 ? -21.151 -2.193 10.389 1.00 93.44 257 GLY A O 1
ATOM 1973 N N . ASP A 1 258 ? -22.991 -3.432 10.674 1.00 93.88 258 ASP A N 1
ATOM 1974 C CA . ASP A 1 258 ? -23.426 -3.324 9.278 1.00 93.88 258 ASP A CA 1
ATOM 1975 C C . ASP A 1 258 ? -23.937 -1.923 8.931 1.00 93.88 258 ASP A C 1
ATOM 1977 O O . ASP A 1 258 ? -23.681 -1.421 7.835 1.00 93.88 258 ASP A O 1
ATOM 1981 N N . ASP A 1 259 ? -24.621 -1.254 9.860 1.00 95.62 259 ASP A N 1
ATOM 1982 C CA . ASP A 1 259 ? -25.102 0.110 9.636 1.00 95.62 259 ASP A CA 1
ATOM 1983 C C . ASP A 1 259 ? -23.961 1.127 9.662 1.00 95.62 259 ASP A C 1
ATOM 1985 O O . ASP A 1 259 ? -23.951 2.044 8.838 1.00 95.62 259 ASP A O 1
ATOM 1989 N N . ARG A 1 260 ? -22.944 0.925 10.512 1.00 96.12 260 ARG A N 1
ATOM 1990 C CA . ARG A 1 260 ? -21.709 1.722 10.457 1.00 96.12 260 ARG A CA 1
ATOM 1991 C C . ARG A 1 260 ? -21.003 1.557 9.117 1.00 96.12 260 ARG A C 1
ATOM 1993 O O . ARG A 1 260 ? -20.674 2.560 8.486 1.00 96.12 260 ARG A O 1
ATOM 2000 N N . LYS A 1 261 ? -20.862 0.324 8.616 1.00 94.69 261 LYS A N 1
ATOM 2001 C CA . LYS A 1 261 ? -20.307 0.061 7.275 1.00 94.69 261 LYS A CA 1
ATOM 2002 C C . LYS A 1 261 ? -21.100 0.763 6.171 1.00 94.69 261 LYS A C 1
ATOM 2004 O O . LYS A 1 261 ? -20.501 1.351 5.272 1.00 94.69 261 LYS A O 1
ATOM 2009 N N . LYS A 1 262 ? -22.436 0.754 6.234 1.00 94.50 262 LYS A N 1
ATOM 2010 C CA . LYS A 1 262 ? -23.283 1.491 5.277 1.00 94.50 262 LYS A CA 1
ATOM 2011 C C . LYS A 1 262 ? -23.072 3.001 5.375 1.00 94.50 262 LYS A C 1
ATOM 2013 O O . LYS A 1 262 ? -22.907 3.640 4.341 1.00 94.50 262 LYS A O 1
ATOM 2018 N N . ALA A 1 263 ? -23.034 3.565 6.582 1.00 93.00 263 ALA A N 1
ATOM 2019 C CA . ALA A 1 263 ? -22.785 4.991 6.793 1.00 93.00 263 ALA A CA 1
ATOM 2020 C C . ALA A 1 263 ? -21.407 5.415 6.249 1.00 93.00 263 ALA A C 1
ATOM 2022 O O . ALA A 1 263 ? -21.298 6.419 5.545 1.00 93.00 263 ALA A O 1
ATOM 2023 N N . MET A 1 264 ? -20.378 4.596 6.487 1.00 92.31 264 MET A N 1
ATOM 2024 C CA . MET A 1 264 ? -19.038 4.780 5.925 1.00 92.31 264 MET A CA 1
ATOM 2025 C C . MET A 1 264 ? -19.040 4.731 4.398 1.00 92.31 264 MET A C 1
ATOM 2027 O O . MET A 1 264 ? -18.419 5.575 3.754 1.00 92.31 264 MET A O 1
ATOM 2031 N N . LYS A 1 265 ? -19.764 3.776 3.804 1.00 90.50 265 LYS A N 1
ATOM 2032 C CA . LYS A 1 265 ? -19.891 3.664 2.349 1.00 90.50 265 LYS A CA 1
ATOM 2033 C C . LYS A 1 265 ? -20.570 4.891 1.745 1.00 90.50 265 LYS A C 1
ATOM 2035 O O . LYS A 1 265 ? -20.045 5.446 0.793 1.00 90.50 265 LYS A O 1
ATOM 2040 N N . VAL A 1 266 ? -21.664 5.371 2.341 1.00 90.06 266 VAL A N 1
ATOM 2041 C CA . VAL A 1 266 ? -22.346 6.599 1.896 1.00 90.06 266 VAL A CA 1
ATOM 2042 C C . VAL A 1 266 ? -21.395 7.798 1.915 1.00 90.06 266 VAL A C 1
ATOM 2044 O O . VAL A 1 266 ? -21.409 8.594 0.982 1.00 90.06 266 VAL A O 1
ATOM 2047 N N . LYS A 1 267 ? -20.527 7.913 2.929 1.00 86.12 267 LYS A N 1
ATOM 2048 C CA . LYS A 1 267 ? -19.502 8.966 2.964 1.00 86.12 267 LYS A CA 1
ATOM 2049 C C . LYS A 1 267 ? -18.441 8.786 1.876 1.00 86.12 267 LYS A C 1
ATOM 2051 O O . LYS A 1 267 ? -18.123 9.756 1.195 1.00 86.12 267 LYS A O 1
ATOM 2056 N N . LYS A 1 268 ? -17.919 7.567 1.688 1.00 85.19 268 LYS A N 1
ATOM 2057 C CA . LYS A 1 268 ? -16.952 7.261 0.615 1.00 85.19 268 LYS A CA 1
ATOM 2058 C C . LYS A 1 268 ? -17.555 7.556 -0.772 1.00 85.19 268 LYS A C 1
ATOM 2060 O O . LYS A 1 26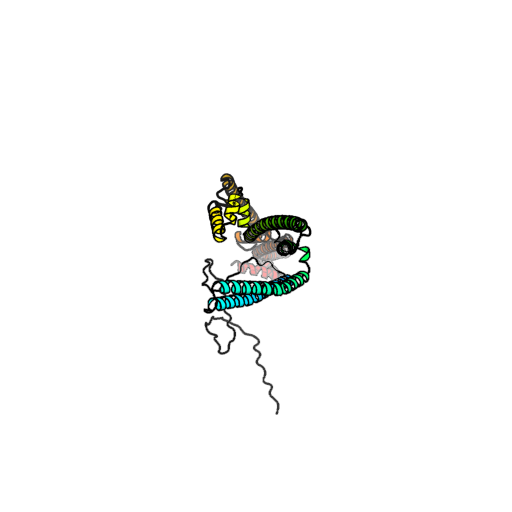8 ? -16.874 8.128 -1.613 1.00 85.19 268 LYS A O 1
ATOM 2065 N N . ASP A 1 269 ? -18.833 7.242 -0.979 1.00 88.38 269 ASP A N 1
ATOM 2066 C CA . ASP A 1 269 ? -19.561 7.487 -2.232 1.00 88.38 269 ASP A CA 1
ATOM 2067 C C . ASP A 1 269 ? -19.912 8.974 -2.436 1.00 88.38 269 ASP A C 1
ATOM 2069 O O . ASP A 1 269 ? -20.020 9.436 -3.574 1.00 88.38 269 ASP A O 1
ATOM 2073 N N . ALA A 1 270 ? -20.080 9.743 -1.354 1.00 90.50 270 ALA A N 1
ATOM 2074 C CA . ALA A 1 270 ? -20.286 11.191 -1.423 1.00 90.50 270 ALA A CA 1
ATOM 2075 C C . ALA A 1 270 ? -19.026 11.934 -1.896 1.00 90.50 270 ALA A C 1
ATOM 2077 O O . ALA A 1 270 ? -19.138 12.989 -2.529 1.00 90.50 270 ALA A O 1
ATOM 2078 N N . ASP A 1 271 ? -17.852 11.358 -1.631 1.00 90.00 271 ASP A N 1
ATOM 2079 C CA . ASP A 1 271 ? -16.554 11.924 -1.971 1.00 90.00 271 ASP A CA 1
ATOM 2080 C C . ASP A 1 271 ? -15.645 10.937 -2.744 1.00 90.00 271 ASP A C 1
ATOM 2082 O O . ASP A 1 271 ? -14.630 10.443 -2.227 1.00 90.00 271 ASP A O 1
ATOM 2086 N N . PRO A 1 272 ? -16.023 10.604 -3.995 1.00 93.31 272 PRO A N 1
ATOM 2087 C CA . PRO A 1 272 ? -15.288 9.649 -4.812 1.00 93.31 272 PRO A CA 1
ATOM 2088 C C . PRO A 1 272 ? -13.962 10.237 -5.306 1.00 93.31 272 PRO A C 1
ATOM 2090 O O . PRO A 1 272 ? -13.851 11.439 -5.554 1.00 93.31 272 PRO A O 1
ATOM 2093 N N . VAL A 1 273 ? -12.975 9.368 -5.534 1.00 94.81 273 VAL A N 1
ATOM 2094 C CA . VAL A 1 273 ? -11.708 9.731 -6.187 1.00 94.81 273 VAL A CA 1
ATOM 2095 C C . VAL A 1 273 ? -11.990 10.143 -7.636 1.00 94.81 273 VAL A C 1
ATOM 2097 O O . VAL A 1 273 ? -12.493 9.352 -8.432 1.00 94.81 273 VAL A O 1
ATOM 2100 N N . VAL A 1 274 ? -11.675 11.391 -7.985 1.00 96.94 274 VAL A N 1
ATOM 2101 C CA . VAL A 1 274 ? -11.868 11.964 -9.330 1.00 96.94 274 VAL A CA 1
ATOM 2102 C C . VAL A 1 274 ? -10.600 11.923 -10.181 1.00 96.94 274 VAL A C 1
ATOM 2104 O O . VAL A 1 274 ? -10.663 12.074 -11.406 1.00 96.94 274 VAL A O 1
ATOM 2107 N N . TYR A 1 275 ? -9.438 11.771 -9.547 1.00 97.56 275 TYR A N 1
ATOM 2108 C CA . TYR A 1 275 ? -8.149 11.695 -10.220 1.00 97.56 275 TYR A CA 1
ATOM 2109 C C . TYR A 1 275 ? -7.098 11.047 -9.315 1.00 97.56 275 TYR A C 1
ATOM 2111 O O . TYR A 1 275 ? -7.080 11.314 -8.122 1.00 97.56 275 TYR A O 1
ATOM 2119 N N . LYS A 1 276 ? -6.196 10.242 -9.879 1.00 97.88 276 LYS A N 1
ATOM 2120 C CA . LYS A 1 276 ? -5.033 9.695 -9.172 1.00 97.88 276 LYS A CA 1
ATOM 2121 C C . LYS A 1 276 ? -3.779 10.083 -9.938 1.00 97.88 276 LYS A C 1
ATOM 2123 O O . LYS A 1 276 ? -3.700 9.789 -11.128 1.00 97.88 276 LYS A O 1
ATOM 2128 N N . SER A 1 277 ? -2.837 10.759 -9.284 1.00 97.06 277 SER A N 1
ATOM 2129 C CA . SER A 1 277 ? -1.620 11.209 -9.960 1.00 97.06 277 SER A CA 1
ATOM 2130 C C . SER A 1 277 ? -0.724 10.023 -10.307 1.00 97.06 277 SER A C 1
ATOM 2132 O O . SER A 1 277 ? -0.376 9.229 -9.434 1.00 97.06 277 SER A O 1
ATOM 2134 N N . GLU A 1 278 ? -0.306 9.922 -11.569 1.00 95.44 278 GLU A N 1
ATOM 2135 C CA . GLU A 1 278 ? 0.624 8.874 -12.020 1.00 95.44 278 GLU A CA 1
ATOM 2136 C C . GLU A 1 278 ? 2.032 9.079 -11.448 1.00 95.44 278 GLU A C 1
ATOM 2138 O O . GLU A 1 278 ? 2.785 8.122 -11.272 1.00 95.44 278 GLU A O 1
ATOM 2143 N N . ARG A 1 279 ? 2.393 10.333 -11.148 1.00 93.69 279 ARG A N 1
ATOM 2144 C CA . ARG A 1 279 ? 3.720 10.698 -10.651 1.00 93.69 279 ARG A CA 1
ATOM 2145 C C . ARG A 1 279 ? 3.871 10.498 -9.147 1.00 93.69 279 ARG A C 1
ATOM 2147 O O . ARG A 1 279 ? 4.928 10.043 -8.718 1.00 93.69 279 ARG A O 1
ATOM 2154 N N . THR A 1 280 ? 2.874 10.889 -8.349 1.00 95.00 280 THR A N 1
ATOM 2155 C CA . THR A 1 280 ? 2.954 10.822 -6.873 1.00 95.00 280 THR A CA 1
ATOM 2156 C C . THR A 1 280 ? 2.150 9.674 -6.271 1.00 95.00 280 THR A C 1
ATOM 2158 O O . THR A 1 280 ? 2.399 9.306 -5.128 1.00 95.00 280 THR A O 1
ATOM 2161 N N . GLY A 1 281 ? 1.198 9.097 -7.011 1.00 95.75 281 GLY A N 1
ATOM 2162 C CA . GLY A 1 281 ? 0.252 8.103 -6.496 1.00 95.75 281 GLY A CA 1
ATOM 2163 C C . GLY A 1 281 ? -0.884 8.694 -5.654 1.00 95.75 281 GLY A C 1
ATOM 2164 O O . GLY A 1 281 ? -1.725 7.938 -5.172 1.00 95.75 281 GLY A O 1
ATOM 2165 N N . GLU A 1 282 ? -0.921 10.018 -5.485 1.00 96.50 282 GLU A N 1
ATOM 2166 C CA . GLU A 1 282 ? -1.899 10.727 -4.657 1.00 96.50 282 GLU A CA 1
ATOM 2167 C C . GLU A 1 282 ? -3.300 10.694 -5.281 1.00 96.50 282 GLU A C 1
ATOM 2169 O O . GLU A 1 282 ? -3.464 10.906 -6.487 1.00 96.50 282 GLU A O 1
ATOM 2174 N N . GLU A 1 283 ? -4.308 10.407 -4.456 1.00 96.81 283 GLU A N 1
ATOM 2175 C CA . GLU A 1 283 ? -5.713 10.324 -4.855 1.00 96.81 283 GLU A CA 1
ATOM 2176 C C . GLU A 1 283 ? -6.430 11.627 -4.516 1.00 96.81 283 GLU A C 1
ATOM 2178 O O . GLU A 1 283 ? -6.574 11.980 -3.351 1.00 96.81 283 GLU A O 1
ATOM 2183 N N . PHE A 1 284 ? -6.915 12.309 -5.547 1.00 95.88 284 PHE A N 1
ATOM 2184 C CA . PHE A 1 284 ? -7.725 13.509 -5.426 1.00 95.88 284 PHE A CA 1
ATOM 2185 C C . PHE A 1 284 ? -9.201 13.138 -5.482 1.00 95.88 284 PHE A C 1
ATOM 2187 O O . PHE A 1 284 ? -9.657 12.471 -6.419 1.00 95.88 284 PHE A O 1
ATOM 2194 N N . ARG A 1 285 ? -9.956 13.590 -4.491 1.00 95.31 285 ARG A N 1
ATOM 2195 C CA . ARG A 1 285 ? -11.380 13.331 -4.307 1.00 95.31 285 ARG A CA 1
ATOM 2196 C C . ARG A 1 285 ? -12.233 14.509 -4.764 1.00 95.31 285 ARG A C 1
ATOM 2198 O O . ARG A 1 285 ? -11.735 15.564 -5.154 1.00 95.31 285 ARG A O 1
ATOM 2205 N N . LYS A 1 286 ? -13.548 14.313 -4.794 1.00 95.19 286 LYS A N 1
ATOM 2206 C CA . LYS A 1 286 ? -14.510 15.307 -5.283 1.00 95.19 286 LYS A CA 1
ATOM 2207 C C . LYS A 1 286 ? -14.589 16.542 -4.377 1.00 95.19 286 LYS A C 1
ATOM 2209 O O . LYS A 1 286 ? -14.926 17.615 -4.873 1.00 95.19 286 LYS A O 1
ATOM 2214 N N . SER A 1 287 ? -14.317 16.393 -3.084 1.00 91.88 287 SER A N 1
ATOM 2215 C CA . SER A 1 287 ? -14.288 17.480 -2.107 1.00 91.88 287 SER A CA 1
ATOM 2216 C C . SER A 1 287 ? -13.021 18.325 -2.174 1.00 91.88 287 SER A C 1
ATOM 2218 O O . SER A 1 287 ? -13.017 19.424 -1.623 1.00 91.88 287 SER A O 1
ATOM 2220 N N . ASP A 1 288 ? -11.962 17.834 -2.821 1.00 95.12 288 ASP A N 1
ATOM 2221 C CA . ASP A 1 288 ? -10.720 18.588 -2.964 1.00 95.12 288 ASP A CA 1
ATOM 2222 C C . ASP A 1 288 ? -10.915 19.808 -3.868 1.00 95.12 288 ASP A C 1
ATOM 2224 O O . ASP A 1 288 ? -11.789 19.838 -4.740 1.00 95.12 288 ASP A O 1
ATOM 2228 N N . ASP A 1 289 ? -10.073 20.832 -3.682 1.00 96.00 289 ASP A N 1
ATOM 2229 C CA . ASP A 1 289 ? -10.119 22.033 -4.517 1.00 96.00 289 ASP A CA 1
ATOM 2230 C C . ASP A 1 289 ? -9.944 21.636 -6.001 1.00 96.00 289 ASP A C 1
ATOM 2232 O O . ASP A 1 289 ? -8.895 21.097 -6.379 1.00 96.00 289 ASP A O 1
ATOM 2236 N N . PRO A 1 290 ? -10.917 21.941 -6.887 1.00 97.00 290 PRO A N 1
ATOM 2237 C CA . PRO A 1 290 ? -10.833 21.617 -8.311 1.00 97.00 290 PRO A CA 1
ATOM 2238 C C . PRO A 1 290 ? -9.568 22.151 -8.996 1.00 97.00 290 PRO A C 1
ATOM 2240 O O . PRO A 1 290 ? -9.123 21.604 -10.011 1.00 97.00 290 PRO A O 1
ATOM 2243 N N . ARG A 1 291 ? -8.970 23.225 -8.461 1.00 97.38 291 ARG A N 1
ATOM 2244 C CA . ARG A 1 291 ? -7.697 23.770 -8.944 1.00 97.38 291 ARG A CA 1
ATOM 2245 C C . ARG A 1 291 ? -6.546 22.804 -8.688 1.00 97.38 291 ARG A C 1
ATOM 2247 O O . ARG A 1 291 ? -5.724 22.640 -9.584 1.00 97.38 291 ARG A O 1
ATOM 2254 N N . LEU A 1 292 ? -6.504 22.137 -7.534 1.00 96.50 292 LEU A N 1
ATOM 2255 C CA . LEU A 1 292 ? -5.478 21.137 -7.219 1.00 96.50 292 LEU A CA 1
ATOM 2256 C C . LEU A 1 292 ? -5.566 19.946 -8.171 1.00 96.50 292 LEU A C 1
ATOM 2258 O O . LEU A 1 292 ? -4.559 19.573 -8.766 1.00 96.50 292 LEU A O 1
ATOM 2262 N N . VAL A 1 293 ? -6.776 19.438 -8.418 1.00 97.00 293 VAL A N 1
ATOM 2263 C CA . VAL A 1 293 ? -7.006 18.353 -9.388 1.00 97.00 293 VAL A CA 1
ATOM 2264 C C . VAL A 1 293 ? -6.513 18.745 -10.783 1.00 97.00 293 VAL A C 1
ATOM 2266 O O . VAL A 1 293 ? -5.848 17.965 -11.467 1.00 97.00 293 VAL A O 1
ATOM 2269 N N . LYS A 1 294 ? -6.805 19.980 -11.212 1.00 97.62 294 LYS A N 1
ATOM 2270 C CA . LYS A 1 294 ? -6.326 20.514 -12.493 1.00 97.62 294 LYS A CA 1
ATOM 2271 C C . LYS A 1 294 ? -4.798 20.605 -12.535 1.00 97.62 294 LYS A C 1
ATOM 2273 O O . LYS A 1 294 ? -4.210 20.210 -13.539 1.00 97.62 294 LYS A O 1
ATOM 2278 N N . TYR A 1 295 ? -4.160 21.101 -11.476 1.00 97.25 295 TYR A N 1
ATOM 2279 C CA . TYR A 1 295 ? -2.702 21.200 -11.410 1.00 97.25 295 TYR A CA 1
ATOM 2280 C C . TYR A 1 295 ? -2.024 19.831 -11.383 1.00 97.25 295 TYR A C 1
ATOM 2282 O O . TYR A 1 295 ? -1.009 19.660 -12.050 1.00 97.25 295 TYR A O 1
ATOM 2290 N N . ALA A 1 296 ? -2.595 18.847 -10.687 1.00 97.38 296 ALA A N 1
ATOM 2291 C CA . ALA A 1 296 ? -2.086 17.479 -10.676 1.00 97.38 296 ALA A CA 1
ATOM 2292 C C . ALA A 1 296 ? -2.117 16.858 -12.082 1.00 97.38 296 ALA A C 1
ATOM 2294 O O . ALA A 1 296 ? -1.107 16.331 -12.543 1.00 97.38 296 ALA A O 1
ATOM 2295 N N . ARG A 1 297 ? -3.231 17.023 -12.812 1.00 97.69 297 ARG A N 1
ATOM 2296 C CA . ARG A 1 297 ? -3.344 16.599 -14.221 1.00 97.69 297 ARG A CA 1
ATOM 2297 C C . ARG A 1 297 ? -2.308 17.272 -15.116 1.00 97.69 297 ARG A C 1
ATOM 2299 O O . ARG A 1 297 ? -1.641 16.596 -15.889 1.00 97.69 297 ARG A O 1
ATOM 2306 N N . GLN A 1 298 ? -2.152 18.590 -14.992 1.00 97.81 298 GLN A N 1
ATOM 2307 C CA . GLN A 1 298 ? -1.153 19.333 -15.763 1.00 97.81 298 GLN A CA 1
ATOM 2308 C C . GLN A 1 298 ? 0.271 18.879 -15.430 1.00 97.81 298 GLN A C 1
ATOM 2310 O O . GLN A 1 298 ? 1.091 18.736 -16.329 1.00 97.81 298 GLN A O 1
ATOM 2315 N N . ALA A 1 299 ? 0.579 18.629 -14.156 1.00 97.12 299 ALA A N 1
ATOM 2316 C CA . ALA A 1 299 ? 1.894 18.154 -13.740 1.00 97.12 299 ALA A CA 1
ATOM 2317 C C . ALA A 1 299 ? 2.223 16.774 -14.327 1.00 97.12 299 ALA A C 1
ATOM 2319 O O . ALA A 1 299 ? 3.351 16.566 -14.776 1.00 97.12 299 ALA A O 1
ATOM 2320 N N . ASP A 1 300 ? 1.253 15.859 -14.362 1.00 97.44 300 ASP A N 1
ATOM 2321 C CA . ASP A 1 300 ? 1.432 14.539 -14.969 1.00 97.44 300 ASP A CA 1
ATOM 2322 C C . ASP A 1 300 ? 1.557 14.633 -16.497 1.00 97.44 300 ASP A C 1
ATOM 2324 O O . ASP A 1 300 ? 2.441 14.007 -17.079 1.00 97.44 300 ASP A O 1
ATOM 2328 N N . GLU A 1 301 ? 0.774 15.498 -17.146 1.00 97.19 301 GLU A N 1
ATOM 2329 C CA . GLU A 1 301 ? 0.912 15.790 -18.578 1.00 97.19 301 GLU A CA 1
ATOM 2330 C C . GLU A 1 301 ? 2.311 16.337 -18.910 1.00 97.19 301 GLU A C 1
ATOM 2332 O O . GLU A 1 301 ? 2.991 15.823 -19.801 1.00 97.19 301 GLU A O 1
ATOM 2337 N N . TYR A 1 302 ? 2.801 17.321 -18.149 1.00 95.69 302 TYR A N 1
ATOM 2338 C CA . TYR A 1 302 ? 4.157 17.845 -18.318 1.00 95.69 302 TYR A CA 1
ATOM 2339 C C . TYR A 1 302 ? 5.231 16.787 -18.050 1.00 95.69 302 TYR A C 1
ATOM 2341 O O . TYR A 1 302 ? 6.248 16.768 -18.744 1.00 95.69 302 TYR A O 1
ATOM 2349 N N . ALA A 1 303 ? 5.026 15.894 -17.078 1.00 96.06 303 ALA A N 1
ATOM 2350 C CA . ALA A 1 303 ? 5.952 14.800 -16.807 1.00 96.06 303 ALA A CA 1
ATOM 2351 C C . ALA A 1 303 ? 6.012 13.803 -17.975 1.00 96.06 303 ALA A C 1
ATOM 2353 O O . ALA A 1 303 ? 7.108 13.388 -18.359 1.00 96.06 303 ALA A O 1
ATOM 2354 N N . GLN A 1 304 ? 4.868 13.469 -18.580 1.00 95.38 304 GLN A N 1
ATOM 2355 C CA . GLN A 1 304 ? 4.800 12.611 -19.765 1.00 95.38 304 GLN A CA 1
ATOM 2356 C C . GLN A 1 304 ? 5.479 13.268 -20.975 1.00 95.38 304 GLN A C 1
ATOM 2358 O O . GLN A 1 304 ? 6.293 12.627 -21.641 1.00 95.38 304 GLN A O 1
ATOM 2363 N N . ILE A 1 305 ? 5.236 14.563 -21.215 1.00 95.12 305 ILE A N 1
ATOM 2364 C CA . ILE A 1 305 ? 5.910 15.323 -22.282 1.00 95.12 305 ILE A CA 1
ATOM 2365 C C . ILE A 1 305 ? 7.426 15.348 -22.054 1.00 95.12 305 ILE A C 1
ATOM 2367 O O . ILE A 1 305 ? 8.193 15.043 -22.966 1.00 95.12 305 ILE A O 1
ATOM 2371 N N . ALA A 1 306 ? 7.875 15.657 -20.836 1.00 95.44 306 ALA A N 1
ATOM 2372 C CA . ALA A 1 306 ? 9.296 15.705 -20.507 1.00 95.44 306 ALA A CA 1
ATOM 2373 C C . ALA A 1 306 ? 9.970 14.330 -20.641 1.00 95.44 306 ALA A C 1
ATOM 2375 O O . ALA A 1 306 ? 11.118 14.243 -21.079 1.00 95.44 306 ALA A O 1
ATOM 2376 N N . LYS A 1 307 ? 9.271 13.247 -20.281 1.00 95.56 307 LYS A N 1
ATOM 2377 C CA . LYS A 1 307 ? 9.748 11.875 -20.477 1.00 95.56 307 LYS A CA 1
ATOM 2378 C C . LYS A 1 307 ? 9.887 11.550 -21.964 1.00 95.56 307 LYS A C 1
ATOM 2380 O O . LYS A 1 307 ? 10.964 11.128 -22.377 1.00 95.56 307 LYS A O 1
ATOM 2385 N N . ALA A 1 308 ? 8.855 11.819 -22.761 1.00 95.38 308 ALA A N 1
ATOM 2386 C CA . ALA A 1 308 ? 8.880 11.603 -24.205 1.00 95.38 308 ALA A CA 1
ATOM 2387 C C . ALA A 1 308 ? 9.994 12.414 -24.891 1.00 95.38 308 ALA A C 1
ATOM 2389 O O . ALA A 1 308 ? 10.699 11.895 -25.753 1.00 95.38 308 ALA A O 1
ATOM 2390 N N . GLU A 1 309 ? 10.214 13.665 -24.478 1.00 96.44 309 GLU A N 1
ATOM 2391 C CA . GLU A 1 309 ? 11.293 14.494 -25.016 1.00 96.44 309 GLU A CA 1
ATOM 2392 C C . GLU A 1 309 ? 12.681 13.937 -24.664 1.00 96.44 309 GLU A C 1
ATOM 2394 O O . GLU A 1 309 ? 13.564 13.892 -25.522 1.00 96.44 309 GLU A O 1
ATOM 2399 N N . ARG A 1 310 ? 12.888 13.474 -23.423 1.00 95.62 310 ARG A N 1
ATOM 2400 C CA . ARG A 1 310 ? 14.148 12.830 -23.014 1.00 95.62 310 ARG A CA 1
ATOM 2401 C C . ARG A 1 310 ? 14.408 11.553 -23.802 1.00 95.62 310 ARG A C 1
ATOM 2403 O O . ARG A 1 310 ? 15.510 11.388 -24.314 1.00 95.62 310 ARG A O 1
ATOM 2410 N N . GLU A 1 311 ? 13.403 10.695 -23.942 1.00 95.31 311 GLU A N 1
ATOM 2411 C CA . GLU A 1 311 ? 13.508 9.455 -24.716 1.00 95.31 311 GLU A CA 1
ATOM 2412 C C . GLU A 1 311 ? 13.786 9.744 -26.199 1.00 95.31 311 GLU A C 1
ATOM 2414 O O . GLU A 1 311 ? 14.613 9.071 -26.818 1.00 95.31 311 GLU A O 1
ATOM 2419 N N . ALA A 1 312 ? 13.169 10.782 -26.772 1.00 95.88 312 ALA A N 1
ATOM 2420 C CA . ALA A 1 312 ? 13.437 11.213 -28.141 1.00 95.88 312 ALA A CA 1
ATOM 2421 C C . ALA A 1 312 ? 14.874 11.731 -28.315 1.00 95.88 312 ALA A C 1
ATOM 2423 O O . ALA A 1 312 ? 15.547 11.356 -29.278 1.00 95.88 312 ALA A O 1
ATOM 2424 N N . ARG A 1 313 ? 15.372 12.550 -27.377 1.00 96.31 313 ARG A N 1
ATOM 2425 C CA . ARG A 1 313 ? 16.760 13.045 -27.387 1.00 96.31 313 ARG A CA 1
ATOM 2426 C C . ARG A 1 313 ? 17.767 11.906 -27.244 1.00 96.31 313 ARG A C 1
ATOM 2428 O O . ARG A 1 313 ? 18.677 11.818 -28.061 1.00 96.31 313 ARG A O 1
ATOM 2435 N N . GLU A 1 314 ? 17.563 11.006 -26.282 1.00 96.31 314 GLU A N 1
ATOM 2436 C CA . GLU A 1 314 ? 18.410 9.821 -26.095 1.00 96.31 314 GLU A CA 1
ATOM 2437 C C . GLU A 1 314 ? 18.430 8.967 -27.369 1.00 96.31 314 GLU A C 1
ATOM 2439 O O . GLU A 1 314 ? 19.489 8.584 -27.856 1.00 96.31 314 GLU A O 1
ATOM 2444 N N . THR A 1 315 ? 17.267 8.727 -27.976 1.00 95.62 315 THR A N 1
ATOM 2445 C CA . THR A 1 315 ? 17.170 7.974 -29.235 1.00 95.62 315 THR A CA 1
ATOM 2446 C C . THR A 1 315 ? 17.932 8.660 -30.365 1.00 95.62 315 THR A C 1
ATOM 2448 O O . THR A 1 315 ? 18.646 7.990 -31.110 1.00 95.62 315 THR A O 1
ATOM 2451 N N . ALA A 1 316 ? 17.823 9.984 -30.494 1.00 96.94 316 ALA A N 1
ATOM 2452 C CA . ALA A 1 316 ? 18.540 10.743 -31.512 1.00 96.94 316 ALA A CA 1
ATOM 2453 C C . ALA A 1 316 ? 20.065 10.691 -31.309 1.00 96.94 316 ALA A C 1
ATOM 2455 O O . ALA A 1 316 ? 20.806 10.523 -32.277 1.00 96.94 316 ALA A O 1
ATOM 2456 N N . GLU A 1 317 ? 20.543 10.795 -30.067 1.00 97.12 317 GLU A N 1
ATOM 2457 C CA . GLU A 1 317 ? 21.966 10.667 -29.728 1.00 97.12 317 GLU A CA 1
ATOM 2458 C C . GLU A 1 317 ? 22.495 9.257 -30.003 1.00 97.12 317 GLU A C 1
ATOM 2460 O O . GLU A 1 317 ? 23.538 9.099 -30.638 1.00 97.12 317 GLU A O 1
ATOM 2465 N N . LEU A 1 318 ? 21.750 8.226 -29.600 1.00 96.50 318 LEU A N 1
ATOM 2466 C CA . LEU A 1 318 ? 22.108 6.834 -29.867 1.00 96.50 318 LEU A CA 1
ATOM 2467 C C . LEU A 1 318 ? 22.091 6.511 -31.361 1.00 96.50 318 LEU A C 1
ATOM 2469 O O . LEU A 1 318 ? 22.934 5.744 -31.818 1.00 96.50 318 LEU A O 1
ATOM 2473 N N . THR A 1 319 ? 21.176 7.109 -32.128 1.00 96.69 319 THR A N 1
ATOM 2474 C CA . THR A 1 319 ? 21.127 6.948 -33.591 1.00 96.69 319 THR A CA 1
ATOM 2475 C C . THR A 1 319 ? 22.388 7.519 -34.228 1.00 96.69 319 THR A C 1
ATOM 2477 O O . THR A 1 319 ? 23.056 6.822 -34.985 1.00 96.69 319 THR A O 1
ATOM 2480 N N . LYS A 1 320 ? 22.786 8.742 -33.847 1.00 97.06 320 LYS A N 1
ATOM 2481 C CA . LYS A 1 320 ? 24.055 9.332 -34.304 1.00 97.06 320 LYS A CA 1
ATOM 2482 C C . LYS A 1 320 ? 25.246 8.446 -33.938 1.00 97.06 320 LYS A C 1
ATOM 2484 O O . LYS A 1 320 ? 26.062 8.136 -34.797 1.00 97.06 320 LYS A O 1
ATOM 2489 N N . ARG A 1 321 ? 25.304 7.972 -32.689 1.00 95.75 321 ARG A N 1
ATOM 2490 C CA . ARG A 1 321 ? 26.374 7.080 -32.216 1.00 95.75 321 ARG A CA 1
ATOM 2491 C C . ARG A 1 321 ? 26.411 5.756 -32.988 1.00 95.75 321 ARG A C 1
ATOM 2493 O O . ARG A 1 321 ? 27.494 5.247 -33.245 1.00 95.75 321 ARG A O 1
ATOM 2500 N N . ALA A 1 322 ? 25.258 5.201 -33.363 1.00 96.19 322 ALA A N 1
ATOM 2501 C CA . ALA A 1 322 ? 25.166 3.968 -34.146 1.00 96.19 322 ALA A CA 1
ATOM 2502 C C . ALA A 1 322 ? 25.698 4.121 -35.585 1.00 96.19 322 ALA A C 1
ATOM 2504 O O . ALA A 1 322 ? 26.245 3.158 -36.132 1.00 96.19 322 ALA A O 1
ATOM 2505 N N . ASP A 1 323 ? 25.553 5.312 -36.174 1.00 95.69 323 ASP A N 1
ATOM 2506 C CA . ASP A 1 323 ? 25.993 5.630 -37.539 1.00 95.69 323 ASP A CA 1
ATOM 2507 C C . ASP A 1 323 ? 27.463 6.096 -37.620 1.00 95.69 323 ASP A C 1
ATOM 2509 O O . ASP A 1 323 ? 28.054 6.133 -38.706 1.00 95.69 323 ASP A O 1
ATOM 2513 N N . GLU A 1 324 ? 28.079 6.409 -36.479 1.00 95.56 324 GLU A N 1
ATOM 2514 C CA . GLU A 1 324 ? 29.471 6.847 -36.355 1.00 95.56 324 GLU A CA 1
ATOM 2515 C C . GLU A 1 324 ? 30.442 5.699 -36.007 1.00 95.56 324 GLU A C 1
ATOM 2517 O O . GLU A 1 324 ? 30.065 4.598 -35.589 1.00 95.56 324 GLU A O 1
ATOM 2522 N N . GLU A 1 325 ? 31.743 5.939 -36.198 1.00 91.94 325 GLU A N 1
ATOM 2523 C CA . GLU A 1 325 ? 32.785 5.022 -35.727 1.00 91.94 325 GLU A CA 1
ATOM 2524 C C . GLU A 1 325 ? 32.774 4.946 -34.191 1.00 91.94 325 GLU A C 1
ATOM 2526 O O . GLU A 1 325 ? 32.668 5.980 -33.529 1.00 91.94 325 GLU A O 1
ATOM 2531 N N . PRO A 1 326 ? 32.937 3.756 -33.585 1.00 93.62 326 PRO A N 1
ATOM 2532 C CA . PRO A 1 326 ? 33.321 2.478 -34.196 1.00 93.62 326 PRO A CA 1
ATOM 2533 C C . PRO A 1 326 ? 32.142 1.557 -34.581 1.00 93.62 326 PRO A C 1
ATOM 2535 O O . PRO A 1 326 ? 32.356 0.398 -34.936 1.00 93.62 326 PRO A O 1
ATOM 2538 N N . TYR A 1 327 ? 30.893 2.020 -34.467 1.00 94.31 327 TYR A N 1
ATOM 2539 C CA . TYR A 1 327 ? 29.696 1.168 -34.561 1.00 94.31 327 TYR A CA 1
ATOM 2540 C C . TYR A 1 327 ? 29.097 1.084 -35.973 1.00 94.31 327 TYR A C 1
ATOM 2542 O O . TYR A 1 327 ? 28.342 0.153 -36.280 1.00 94.31 327 TYR A O 1
ATOM 2550 N N . LYS A 1 328 ? 29.480 2.005 -36.862 1.00 96.06 328 LYS A N 1
ATOM 2551 C CA . LYS A 1 328 ? 29.038 2.071 -38.260 1.00 96.06 328 LYS A CA 1
ATOM 2552 C C . LYS A 1 328 ? 29.101 0.725 -38.988 1.00 96.06 328 LYS A C 1
ATOM 2554 O O . LYS A 1 328 ? 28.156 0.350 -39.680 1.00 96.06 328 LYS A O 1
ATOM 2559 N N . HIS A 1 329 ? 30.177 -0.031 -38.788 1.00 95.12 329 HIS A N 1
ATOM 2560 C CA . HIS A 1 329 ? 30.433 -1.297 -39.483 1.00 95.12 329 HIS A CA 1
ATOM 2561 C C . HIS A 1 329 ? 29.828 -2.538 -38.815 1.00 95.12 329 HIS A C 1
ATOM 2563 O O . HIS A 1 329 ? 29.928 -3.633 -39.366 1.00 95.12 329 HIS A O 1
ATOM 2569 N N . LEU A 1 330 ? 29.185 -2.397 -37.652 1.00 95.38 330 LEU A N 1
ATOM 2570 C CA . LEU A 1 330 ? 28.485 -3.517 -37.028 1.00 95.38 330 LEU A CA 1
ATOM 2571 C C . LEU A 1 330 ? 27.297 -3.980 -37.892 1.00 95.38 330 LEU A C 1
ATOM 2573 O O . LEU A 1 330 ? 26.663 -3.150 -38.552 1.00 95.38 330 LEU A O 1
ATOM 2577 N N . PRO A 1 331 ? 26.969 -5.283 -37.890 1.00 94.19 331 PRO A N 1
ATOM 2578 C CA . PRO A 1 331 ? 25.831 -5.808 -38.632 1.00 94.19 331 PRO A CA 1
ATOM 2579 C C . PRO A 1 331 ? 24.501 -5.376 -37.995 1.00 94.19 331 PRO A C 1
ATOM 2581 O O . PRO A 1 331 ? 24.413 -5.178 -36.785 1.00 94.19 331 PRO A O 1
ATOM 2584 N N . GLY A 1 332 ? 23.454 -5.285 -38.818 1.00 94.25 332 GLY A N 1
ATOM 2585 C CA . GLY A 1 332 ? 22.102 -4.906 -38.396 1.00 94.25 332 GLY A CA 1
ATOM 2586 C C . GLY A 1 332 ? 21.672 -3.526 -38.896 1.00 94.25 332 GLY A C 1
ATOM 2587 O O . GLY A 1 332 ? 22.494 -2.713 -39.317 1.00 94.25 332 GLY A O 1
ATOM 2588 N N . ASP A 1 333 ? 20.361 -3.288 -38.875 1.00 95.94 333 ASP A N 1
ATOM 2589 C CA . ASP A 1 333 ? 19.775 -1.977 -39.160 1.00 95.94 333 ASP A CA 1
ATOM 2590 C C . ASP A 1 333 ? 20.042 -0.978 -38.015 1.00 95.94 333 ASP A C 1
ATOM 2592 O O . ASP A 1 333 ? 20.409 -1.360 -36.899 1.00 95.94 333 ASP A O 1
ATOM 2596 N N . ALA A 1 334 ? 19.879 0.319 -38.296 1.00 94.12 334 ALA A N 1
ATOM 2597 C CA . ALA A 1 334 ? 20.153 1.380 -37.326 1.00 94.12 334 ALA A CA 1
ATOM 2598 C C . ALA A 1 334 ? 19.282 1.257 -36.063 1.00 94.12 334 ALA A C 1
ATOM 2600 O O . ALA A 1 334 ? 19.769 1.496 -34.961 1.00 94.12 334 ALA A O 1
ATOM 2601 N N . ALA A 1 335 ? 18.028 0.810 -36.199 1.00 95.12 335 ALA A N 1
ATOM 2602 C CA . ALA A 1 335 ? 17.118 0.636 -35.070 1.00 95.12 335 ALA A CA 1
ATOM 2603 C C . ALA A 1 335 ? 17.634 -0.425 -34.082 1.00 95.12 335 ALA A C 1
ATOM 2605 O O . ALA A 1 335 ? 17.734 -0.155 -32.888 1.00 95.12 335 ALA A O 1
ATOM 2606 N N . LYS A 1 336 ? 18.078 -1.588 -34.575 1.00 97.00 336 LYS A N 1
ATOM 2607 C CA . LYS A 1 336 ? 18.668 -2.642 -33.734 1.00 97.00 336 LYS A CA 1
ATOM 2608 C C . LYS A 1 336 ? 19.957 -2.192 -33.059 1.00 97.00 336 LYS A C 1
ATOM 2610 O O . LYS A 1 336 ? 20.196 -2.546 -31.908 1.00 97.00 336 LYS A O 1
ATOM 2615 N N . LYS A 1 337 ? 20.789 -1.405 -33.749 1.00 96.00 337 LYS A N 1
ATOM 2616 C CA . LYS A 1 337 ? 21.997 -0.828 -33.141 1.00 96.00 337 LYS A CA 1
ATOM 2617 C C . LYS A 1 337 ? 21.639 0.132 -32.007 1.00 96.00 337 LYS A C 1
ATOM 2619 O O . LYS A 1 337 ? 22.240 0.043 -30.941 1.00 96.00 337 LYS A O 1
ATOM 2624 N N . VAL A 1 338 ? 20.643 0.996 -32.206 1.00 97.31 338 VAL A N 1
ATOM 2625 C CA . VAL A 1 338 ? 20.129 1.903 -31.168 1.00 97.31 338 VAL A CA 1
ATOM 2626 C C . VAL A 1 338 ? 19.592 1.125 -29.970 1.00 97.31 338 VAL A C 1
ATOM 2628 O O . VAL A 1 338 ? 19.929 1.470 -28.840 1.00 97.31 338 VAL A O 1
ATOM 2631 N N . ASP A 1 339 ? 18.831 0.051 -30.190 1.00 96.94 339 ASP A N 1
ATOM 2632 C CA . ASP A 1 339 ? 18.309 -0.790 -29.106 1.00 96.94 339 ASP A CA 1
ATOM 2633 C C . ASP A 1 339 ? 19.432 -1.452 -28.295 1.00 96.94 339 ASP A C 1
ATOM 2635 O O . ASP A 1 339 ? 19.396 -1.441 -27.063 1.00 96.94 339 ASP A O 1
ATOM 2639 N N . VAL A 1 340 ? 20.468 -1.969 -28.967 1.00 96.81 340 VAL A N 1
ATOM 2640 C CA . VAL A 1 340 ? 21.652 -2.539 -28.305 1.00 96.81 340 VAL A CA 1
ATOM 2641 C C . VAL A 1 340 ? 22.401 -1.469 -27.509 1.00 96.81 340 VAL A C 1
ATOM 2643 O O . VAL A 1 340 ? 22.725 -1.692 -26.343 1.00 96.81 340 VAL A O 1
ATOM 2646 N N . LEU A 1 341 ? 22.644 -0.291 -28.090 1.00 96.62 341 LEU A N 1
ATOM 2647 C CA . LEU A 1 341 ? 23.332 0.798 -27.393 1.00 96.62 341 LEU A CA 1
ATOM 2648 C C . LEU A 1 341 ? 22.513 1.333 -26.205 1.00 96.62 341 LEU A C 1
ATOM 2650 O O . LEU A 1 341 ? 23.091 1.646 -25.165 1.00 96.62 341 LEU A O 1
ATOM 2654 N N . ARG A 1 342 ? 21.178 1.371 -26.311 1.00 97.56 342 ARG A N 1
ATOM 2655 C CA . ARG A 1 342 ? 20.271 1.717 -25.202 1.00 97.56 342 ARG A CA 1
ATOM 2656 C C . ARG A 1 342 ? 20.288 0.662 -24.096 1.00 97.56 342 ARG A C 1
ATOM 2658 O O . ARG A 1 342 ? 20.181 0.992 -22.920 1.00 97.56 342 ARG A O 1
ATOM 2665 N N . ALA A 1 343 ? 20.396 -0.619 -24.443 1.00 97.56 343 ALA A N 1
ATOM 2666 C CA . ALA A 1 343 ? 20.542 -1.673 -23.443 1.00 97.56 343 ALA A CA 1
ATOM 2667 C C . ALA A 1 343 ? 21.873 -1.525 -22.690 1.00 97.56 343 ALA A C 1
ATOM 2669 O O . ALA A 1 343 ? 21.894 -1.595 -21.463 1.00 97.56 343 ALA A O 1
ATOM 2670 N N . ILE A 1 344 ? 22.956 -1.235 -23.416 1.00 96.69 344 ILE A N 1
ATOM 2671 C CA . ILE A 1 344 ? 24.297 -1.015 -22.861 1.00 96.69 344 ILE A CA 1
ATOM 2672 C C . ILE A 1 344 ? 24.347 0.233 -21.967 1.00 96.69 344 ILE A C 1
ATOM 2674 O O . ILE A 1 344 ? 24.980 0.194 -20.912 1.00 96.69 344 ILE A O 1
ATOM 2678 N N . SER A 1 345 ? 23.647 1.321 -22.317 1.00 96.12 345 SER A N 1
ATOM 2679 C CA . SER A 1 345 ? 23.625 2.549 -21.502 1.00 96.12 345 SER A CA 1
ATOM 2680 C C . SER A 1 345 ? 23.011 2.345 -20.111 1.00 96.12 345 SER A C 1
ATOM 2682 O O . SER A 1 345 ? 23.405 3.035 -19.171 1.00 96.12 345 SER A O 1
ATOM 2684 N N . LYS A 1 346 ? 22.100 1.371 -19.969 1.00 96.94 346 LYS A N 1
ATOM 2685 C CA . LYS A 1 346 ? 21.438 0.998 -18.707 1.00 96.94 346 LYS A CA 1
ATOM 2686 C C . LYS A 1 346 ? 22.254 0.037 -17.836 1.00 96.94 346 LYS A C 1
ATOM 2688 O O . LYS A 1 346 ? 21.836 -0.264 -16.719 1.00 96.94 346 LYS A O 1
ATOM 2693 N N . MET A 1 347 ? 23.379 -0.476 -18.331 1.00 97.06 347 MET A N 1
ATOM 2694 C CA . MET A 1 347 ? 24.250 -1.371 -17.567 1.00 97.06 347 MET A CA 1
ATOM 2695 C C . MET A 1 347 ? 25.113 -0.593 -16.566 1.00 97.06 347 MET A C 1
ATOM 2697 O O . MET A 1 347 ? 25.344 0.607 -16.718 1.00 97.06 347 MET A O 1
ATOM 2701 N N . ALA A 1 348 ? 25.630 -1.294 -15.552 1.00 97.25 348 ALA A N 1
ATOM 2702 C CA . ALA A 1 348 ? 26.637 -0.738 -14.651 1.00 97.25 348 ALA A CA 1
ATOM 2703 C C . ALA A 1 348 ? 27.892 -0.296 -15.430 1.00 97.25 348 ALA A C 1
ATOM 2705 O O . ALA A 1 348 ? 28.197 -0.830 -16.496 1.00 97.25 348 ALA A O 1
ATOM 2706 N N . GLU A 1 349 ? 28.628 0.679 -14.894 1.00 96.81 349 GLU A N 1
ATOM 2707 C CA . GLU A 1 349 ? 29.719 1.349 -15.613 1.00 96.81 349 GLU A CA 1
ATOM 2708 C C . GLU A 1 349 ? 30.822 0.397 -16.100 1.00 96.81 349 GLU A C 1
ATOM 2710 O O . GLU A 1 349 ? 31.244 0.497 -17.252 1.00 96.81 349 GLU A O 1
ATOM 2715 N N . GLU A 1 350 ? 31.247 -0.543 -15.254 1.00 95.94 350 GLU A N 1
ATOM 2716 C CA . GLU A 1 350 ? 32.306 -1.509 -15.563 1.00 95.94 350 GLU A CA 1
ATOM 2717 C C . GLU A 1 350 ? 31.936 -2.456 -16.728 1.00 95.94 350 GLU A C 1
ATOM 2719 O O . GLU A 1 350 ? 32.630 -2.421 -17.751 1.00 95.94 350 GLU A O 1
ATOM 2724 N N . PRO A 1 351 ? 30.824 -3.223 -16.684 1.00 96.75 351 PRO A N 1
ATOM 2725 C CA . PRO A 1 351 ? 30.437 -4.087 -17.802 1.00 96.75 351 PRO A CA 1
ATOM 2726 C C . PRO A 1 351 ? 30.030 -3.299 -19.056 1.00 96.75 351 PRO A C 1
ATOM 2728 O O . PRO A 1 351 ? 30.243 -3.770 -20.174 1.00 96.75 351 PRO A O 1
ATOM 2731 N N . ARG A 1 352 ? 29.492 -2.080 -18.901 1.00 97.75 352 ARG A N 1
ATOM 2732 C CA . ARG A 1 352 ? 29.225 -1.173 -20.026 1.00 97.75 352 ARG A CA 1
ATOM 2733 C C . ARG A 1 352 ? 30.514 -0.846 -20.780 1.00 97.75 352 ARG A C 1
ATOM 2735 O O . ARG A 1 352 ? 30.556 -0.982 -22.000 1.00 97.75 352 ARG A O 1
ATOM 2742 N N . ALA A 1 353 ? 31.566 -0.440 -20.069 1.00 96.88 353 ALA A N 1
ATOM 2743 C CA . ALA A 1 353 ? 32.839 -0.068 -20.681 1.00 96.88 353 ALA A CA 1
ATOM 2744 C C . ALA A 1 353 ? 33.517 -1.251 -21.394 1.00 96.88 353 ALA A C 1
ATOM 2746 O O . ALA A 1 353 ? 34.128 -1.069 -22.450 1.00 96.88 353 ALA A O 1
ATOM 2747 N N . GLU A 1 354 ? 33.410 -2.464 -20.846 1.00 97.12 354 GLU A N 1
ATOM 2748 C CA . GLU A 1 354 ? 33.943 -3.671 -21.482 1.00 97.12 354 GLU A CA 1
ATOM 2749 C C . GLU A 1 354 ? 33.180 -4.032 -22.766 1.00 97.12 354 GLU A C 1
ATOM 2751 O O . GLU A 1 354 ? 33.800 -4.217 -23.817 1.00 97.12 354 GLU A O 1
ATOM 2756 N N . LEU A 1 355 ? 31.843 -4.030 -22.730 1.00 97.12 355 LEU A N 1
ATOM 2757 C CA . LEU A 1 355 ? 31.021 -4.293 -23.916 1.00 97.12 355 LEU A CA 1
ATOM 2758 C C . LEU A 1 355 ? 31.222 -3.246 -25.012 1.00 97.12 355 LEU A C 1
ATOM 2760 O O . LEU A 1 355 ? 31.318 -3.601 -26.187 1.00 97.12 355 LEU A O 1
ATOM 2764 N N . GLU A 1 356 ? 31.344 -1.966 -24.656 1.00 95.88 356 GLU A N 1
ATOM 2765 C CA . GLU A 1 356 ? 31.640 -0.917 -25.633 1.00 95.88 356 GLU A CA 1
ATOM 2766 C C . GLU A 1 356 ? 33.002 -1.136 -26.311 1.00 95.88 356 GLU A C 1
ATOM 2768 O O . GLU A 1 356 ? 33.103 -0.968 -27.528 1.00 95.88 356 GLU A O 1
ATOM 2773 N N . LYS A 1 357 ? 34.030 -1.580 -25.569 1.00 96.50 357 LYS A N 1
ATOM 2774 C CA . LYS A 1 357 ? 35.338 -1.952 -26.141 1.00 96.50 357 LYS A CA 1
ATOM 2775 C C . LYS A 1 357 ? 35.231 -3.161 -27.068 1.00 96.50 357 LYS A C 1
ATOM 2777 O O . LYS A 1 357 ? 35.820 -3.137 -28.149 1.00 96.50 357 LYS A O 1
ATOM 2782 N N . MET A 1 358 ? 34.483 -4.194 -26.675 1.00 96.56 358 MET A N 1
ATOM 2783 C CA . MET A 1 358 ? 34.266 -5.386 -27.502 1.00 96.56 358 MET A CA 1
ATOM 2784 C C . MET A 1 358 ? 33.546 -5.041 -28.807 1.00 96.56 358 MET A C 1
ATOM 2786 O O . MET A 1 358 ? 33.994 -5.442 -29.881 1.00 96.56 358 MET A O 1
ATOM 2790 N N . LEU A 1 359 ? 32.470 -4.254 -28.736 1.00 96.06 359 LEU A N 1
ATOM 2791 C CA . LEU A 1 359 ? 31.733 -3.796 -29.914 1.00 96.06 359 LEU A CA 1
ATOM 2792 C C . LEU A 1 359 ? 32.595 -2.912 -30.814 1.00 96.06 359 LEU A C 1
ATOM 2794 O O . LEU A 1 359 ? 32.578 -3.085 -32.031 1.00 96.06 359 LEU A O 1
ATOM 2798 N N . ALA A 1 360 ? 33.394 -2.015 -30.234 1.00 94.38 360 ALA A N 1
ATOM 2799 C CA . ALA A 1 360 ? 34.322 -1.185 -30.991 1.00 94.38 360 ALA A CA 1
ATOM 2800 C C . ALA A 1 360 ? 35.394 -2.015 -31.715 1.00 94.38 360 ALA A C 1
ATOM 2802 O O . ALA A 1 360 ? 35.703 -1.761 -32.880 1.00 94.38 360 ALA A O 1
ATOM 2803 N N . ALA A 1 361 ? 35.961 -3.019 -31.039 1.00 95.31 361 ALA A N 1
ATOM 2804 C CA . ALA A 1 361 ? 36.920 -3.943 -31.634 1.00 95.31 361 ALA A CA 1
ATOM 2805 C C . ALA A 1 361 ? 36.276 -4.777 -32.752 1.00 95.31 361 ALA A C 1
ATOM 2807 O O . ALA A 1 361 ? 36.865 -4.917 -33.824 1.00 95.31 361 ALA A O 1
ATOM 2808 N N . GLY A 1 362 ? 35.048 -5.262 -32.537 1.00 93.69 362 GLY A N 1
ATOM 2809 C CA . GLY A 1 362 ? 34.262 -5.975 -33.542 1.00 93.69 362 GLY A CA 1
ATOM 2810 C C . GLY A 1 362 ? 33.982 -5.122 -34.780 1.00 93.69 362 GLY A C 1
ATOM 2811 O O . GLY A 1 362 ? 34.235 -5.568 -35.897 1.00 93.69 362 GLY A O 1
ATOM 2812 N N . GLY A 1 363 ? 33.550 -3.870 -34.596 1.00 92.94 363 GLY A N 1
ATOM 2813 C CA . GLY A 1 363 ? 33.329 -2.920 -35.689 1.00 92.94 363 GLY A CA 1
ATOM 2814 C C . GLY A 1 363 ? 34.592 -2.676 -36.517 1.00 92.94 363 GLY A C 1
ATOM 2815 O O . GLY A 1 363 ? 34.555 -2.791 -37.742 1.00 92.94 363 GLY A O 1
ATOM 2816 N N . LYS A 1 364 ? 35.740 -2.458 -35.859 1.00 93.56 364 LYS A N 1
ATOM 2817 C CA . LYS A 1 364 ? 37.045 -2.310 -36.530 1.00 93.56 364 LYS A CA 1
ATOM 2818 C C . LYS A 1 364 ? 37.477 -3.571 -37.281 1.00 93.56 364 LYS A C 1
ATOM 2820 O O . LYS A 1 364 ? 37.972 -3.467 -38.400 1.00 93.56 364 LYS A O 1
ATOM 2825 N N . ALA A 1 365 ? 37.290 -4.751 -36.689 1.00 92.75 365 ALA A N 1
ATOM 2826 C CA . ALA A 1 365 ? 37.631 -6.021 -37.327 1.00 92.75 365 ALA A CA 1
ATOM 2827 C C . ALA A 1 365 ? 36.791 -6.260 -38.593 1.00 92.75 365 ALA A C 1
ATOM 2829 O O . ALA A 1 365 ? 37.332 -6.654 -39.626 1.00 92.75 365 ALA A O 1
ATOM 2830 N N . ILE A 1 366 ? 35.489 -5.955 -38.541 1.00 90.94 366 ILE A N 1
ATOM 2831 C CA . ILE A 1 366 ? 34.592 -6.045 -39.700 1.00 90.94 366 ILE A CA 1
ATOM 2832 C C . ILE A 1 366 ? 34.992 -5.028 -40.776 1.00 90.94 366 ILE A C 1
ATOM 2834 O O . ILE A 1 366 ? 35.102 -5.393 -41.946 1.00 90.94 366 ILE A O 1
ATOM 2838 N N . ALA A 1 367 ? 35.269 -3.776 -40.399 1.00 91.81 367 ALA A N 1
ATOM 2839 C CA . ALA A 1 367 ? 35.731 -2.746 -41.331 1.00 91.81 367 ALA A CA 1
ATOM 2840 C C . ALA A 1 367 ? 37.011 -3.173 -42.076 1.00 91.81 367 ALA A C 1
ATOM 2842 O O . ALA A 1 367 ? 37.079 -3.087 -43.304 1.00 91.81 367 ALA A O 1
ATOM 2843 N N . ALA A 1 368 ? 38.000 -3.700 -41.345 1.00 88.81 368 ALA A N 1
ATOM 2844 C CA . ALA A 1 368 ? 39.248 -4.205 -41.915 1.00 88.81 368 ALA A CA 1
ATOM 2845 C C . ALA A 1 368 ? 39.026 -5.417 -42.839 1.00 88.81 368 ALA A C 1
ATOM 2847 O O . ALA A 1 368 ? 39.651 -5.512 -43.898 1.00 88.81 368 ALA A O 1
ATOM 2848 N N . ALA A 1 369 ? 38.111 -6.326 -42.483 1.00 85.50 369 ALA A N 1
ATOM 2849 C CA . ALA A 1 369 ? 37.745 -7.455 -43.336 1.00 85.50 369 ALA A CA 1
ATOM 2850 C C . ALA A 1 369 ? 37.151 -6.992 -44.679 1.00 85.50 369 ALA A C 1
ATOM 2852 O O . ALA A 1 369 ? 37.559 -7.493 -45.728 1.00 85.50 369 ALA A O 1
ATOM 2853 N N . PHE A 1 370 ? 36.266 -5.986 -44.678 1.00 84.50 370 PHE A N 1
ATOM 2854 C CA . PHE A 1 370 ? 35.726 -5.409 -45.916 1.00 84.50 370 PHE A CA 1
ATOM 2855 C C . PHE A 1 370 ? 36.806 -4.738 -46.777 1.00 84.50 370 PHE A C 1
ATOM 2857 O O . PHE A 1 370 ? 36.816 -4.930 -47.994 1.00 84.50 370 PHE A O 1
ATOM 2864 N N . GLN A 1 371 ? 37.752 -4.014 -46.168 1.00 81.06 371 GLN A N 1
ATOM 2865 C CA . GLN A 1 371 ? 38.895 -3.441 -46.895 1.00 81.06 371 GLN A CA 1
ATOM 2866 C C . GLN A 1 371 ? 39.794 -4.529 -47.506 1.00 81.06 371 GLN A C 1
ATOM 2868 O O . GLN A 1 371 ? 40.220 -4.413 -48.653 1.00 81.06 371 GLN A O 1
ATOM 2873 N N . THR A 1 372 ? 40.035 -5.623 -46.780 1.00 70.38 372 THR A N 1
ATOM 2874 C CA . THR A 1 372 ? 40.891 -6.731 -47.239 1.00 70.38 372 THR A CA 1
ATOM 2875 C C . THR A 1 372 ? 40.267 -7.484 -48.415 1.00 70.38 372 THR A C 1
ATOM 2877 O O . THR A 1 372 ? 40.961 -7.819 -49.374 1.00 70.38 372 THR A O 1
ATOM 2880 N N . ILE A 1 373 ? 38.948 -7.699 -48.387 1.00 64.38 373 ILE A N 1
ATOM 2881 C CA . ILE A 1 373 ? 38.220 -8.314 -49.506 1.00 64.38 373 ILE A CA 1
ATOM 2882 C C . ILE A 1 373 ? 38.275 -7.403 -50.745 1.00 64.38 373 ILE A C 1
ATOM 2884 O O . ILE A 1 373 ? 38.510 -7.898 -51.850 1.00 64.38 373 ILE A O 1
ATOM 2888 N N . GLY A 1 374 ? 38.159 -6.080 -50.569 1.00 58.06 374 GLY A N 1
ATOM 2889 C CA . GLY A 1 374 ? 38.310 -5.102 -51.655 1.00 58.06 374 GLY A CA 1
ATOM 2890 C C . GLY A 1 374 ? 39.717 -5.065 -52.271 1.00 58.06 374 GLY A C 1
ATOM 2891 O O . GLY A 1 374 ? 39.854 -4.960 -53.489 1.00 58.06 374 GLY A O 1
ATOM 2892 N N . HIS A 1 375 ? 40.761 -5.240 -51.457 1.00 50.69 375 HIS A N 1
ATOM 2893 C CA . HIS A 1 375 ? 42.162 -5.259 -51.897 1.00 50.69 375 HIS A CA 1
ATOM 2894 C C . HIS A 1 375 ? 42.656 -6.617 -52.416 1.00 50.69 375 HIS A C 1
ATOM 2896 O O . HIS A 1 375 ? 43.812 -6.728 -52.827 1.00 50.69 375 HIS A O 1
ATOM 2902 N N . SER A 1 376 ? 41.805 -7.645 -52.499 1.00 50.62 376 SER A N 1
ATOM 2903 C CA . SER A 1 376 ? 42.161 -8.867 -53.239 1.00 50.62 376 SER A CA 1
ATOM 2904 C C . SER A 1 376 ? 42.424 -8.594 -54.733 1.00 50.62 376 SER A C 1
ATOM 2906 O O . SER A 1 376 ? 43.149 -9.353 -55.369 1.00 50.62 376 SER A O 1
ATOM 2908 N N . ARG A 1 377 ? 41.961 -7.451 -55.270 1.00 50.94 377 ARG A N 1
ATOM 2909 C CA . ARG A 1 377 ? 42.404 -6.913 -56.571 1.00 50.94 377 ARG A CA 1
ATOM 2910 C C . ARG A 1 377 ? 43.777 -6.223 -56.544 1.00 50.94 377 ARG A C 1
ATOM 2912 O O . ARG A 1 377 ? 44.460 -6.230 -57.562 1.00 50.94 377 ARG A O 1
ATOM 2919 N N . ASP A 1 378 ? 44.222 -5.684 -55.411 1.00 50.47 378 ASP A N 1
ATOM 2920 C CA . ASP A 1 378 ? 45.522 -5.000 -55.296 1.00 50.47 378 ASP A CA 1
ATOM 2921 C C . ASP A 1 378 ? 46.687 -5.959 -55.025 1.00 50.47 378 ASP A C 1
ATOM 2923 O O . ASP A 1 378 ? 47.803 -5.702 -55.471 1.00 50.47 378 ASP A O 1
ATOM 2927 N N . ALA A 1 379 ? 46.457 -7.093 -54.353 1.00 51.88 379 ALA A N 1
ATOM 2928 C CA . ALA A 1 379 ? 47.462 -8.163 -54.269 1.00 51.88 379 ALA A CA 1
ATOM 2929 C C . ALA A 1 379 ? 47.749 -8.766 -55.661 1.00 51.88 379 ALA A C 1
ATOM 2931 O O . ALA A 1 379 ? 48.899 -9.010 -56.028 1.00 51.88 379 ALA A O 1
ATOM 2932 N N . VAL A 1 380 ? 46.691 -8.896 -56.464 1.00 53.84 380 VAL A N 1
ATOM 2933 C CA . VAL A 1 380 ? 46.711 -9.222 -57.896 1.00 53.84 380 VAL A CA 1
ATOM 2934 C C . VAL A 1 380 ? 47.474 -8.139 -58.679 1.00 53.84 380 VAL A C 1
ATOM 2936 O O . VAL A 1 380 ? 48.433 -8.464 -59.379 1.00 53.84 380 VAL A O 1
ATOM 2939 N N . ALA A 1 381 ? 47.163 -6.851 -58.485 1.00 57.50 381 ALA A N 1
ATOM 2940 C CA . ALA A 1 381 ? 47.851 -5.747 -59.165 1.00 57.50 381 ALA A CA 1
ATOM 2941 C C . ALA A 1 381 ? 49.341 -5.609 -58.789 1.00 57.50 381 ALA A C 1
ATOM 2943 O O . ALA A 1 381 ? 50.160 -5.300 -59.654 1.00 57.50 381 ALA A O 1
ATOM 2944 N N . LYS A 1 382 ? 49.723 -5.884 -57.532 1.00 61.97 382 LYS A N 1
ATOM 2945 C CA . LYS A 1 382 ? 51.130 -5.884 -57.094 1.00 61.97 382 LYS A CA 1
ATOM 2946 C C . LYS A 1 382 ? 51.942 -6.974 -57.782 1.00 61.97 382 LYS A C 1
ATOM 2948 O O . LYS A 1 382 ? 52.990 -6.667 -58.332 1.00 61.97 382 LYS A O 1
ATOM 2953 N N . SER A 1 383 ? 51.428 -8.204 -57.841 1.00 66.25 383 SER A N 1
ATOM 2954 C CA . SER A 1 383 ? 52.123 -9.300 -58.535 1.00 66.25 383 SER A CA 1
ATOM 2955 C C . SER A 1 383 ? 52.315 -9.024 -60.031 1.00 66.25 383 SER A C 1
ATOM 2957 O O . SER A 1 383 ? 53.357 -9.354 -60.597 1.00 66.25 383 SER A O 1
ATOM 2959 N N . ALA A 1 384 ? 51.347 -8.343 -60.658 1.00 74.00 384 ALA A N 1
ATOM 2960 C CA . ALA A 1 384 ? 51.458 -7.937 -62.051 1.00 74.00 384 ALA A CA 1
ATOM 2961 C C . ALA A 1 384 ? 52.509 -6.830 -62.255 1.00 74.00 384 ALA A C 1
ATOM 2963 O O . ALA A 1 384 ? 53.325 -6.906 -63.175 1.00 74.00 384 ALA A O 1
ATOM 2964 N N . ALA A 1 385 ? 52.525 -5.828 -61.371 1.00 80.12 385 ALA A N 1
ATOM 2965 C CA . ALA A 1 385 ? 53.498 -4.740 -61.402 1.00 80.12 385 ALA A CA 1
ATOM 2966 C C . ALA A 1 385 ? 54.931 -5.215 -61.098 1.00 80.12 385 ALA A C 1
ATOM 2968 O O . ALA A 1 385 ? 55.879 -4.750 -61.733 1.00 80.12 385 ALA A O 1
ATOM 2969 N N . ASP A 1 386 ? 55.090 -6.157 -60.167 1.00 86.19 386 ASP A N 1
ATOM 2970 C CA . ASP A 1 386 ? 56.389 -6.709 -59.783 1.00 86.19 386 ASP A CA 1
ATOM 2971 C C . ASP A 1 386 ? 57.006 -7.521 -60.934 1.00 86.19 386 ASP A C 1
ATOM 2973 O O . ASP A 1 386 ? 58.178 -7.317 -61.266 1.00 86.19 386 ASP A O 1
ATOM 2977 N N . PHE A 1 387 ? 56.212 -8.343 -61.634 1.00 92.06 387 PHE A N 1
ATOM 2978 C CA . PHE A 1 387 ? 56.699 -9.087 -62.799 1.00 92.06 387 PHE A CA 1
ATOM 2979 C C . PHE A 1 387 ? 57.063 -8.161 -63.975 1.00 92.06 387 PHE A C 1
ATOM 2981 O O . PHE A 1 387 ? 58.138 -8.296 -64.559 1.00 92.06 387 PHE A O 1
ATOM 2988 N N . GLU A 1 388 ? 56.238 -7.157 -64.295 1.00 91.19 388 GLU A N 1
ATOM 2989 C CA . GLU A 1 388 ? 56.552 -6.163 -65.341 1.00 91.19 388 GLU A CA 1
ATOM 2990 C C . GLU A 1 388 ? 57.823 -5.356 -65.031 1.00 91.19 388 GLU A C 1
ATOM 2992 O O . GLU A 1 388 ? 58.605 -5.011 -65.930 1.00 91.19 388 GLU A O 1
ATOM 2997 N N . LYS A 1 389 ? 58.089 -5.100 -63.745 1.00 94.69 389 LYS A N 1
ATOM 2998 C CA . LYS A 1 389 ? 59.343 -4.488 -63.310 1.00 94.69 389 LYS A CA 1
ATOM 2999 C C . LYS A 1 389 ? 60.540 -5.395 -63.616 1.00 94.69 389 LYS A C 1
ATOM 3001 O O . LYS A 1 389 ? 61.522 -4.899 -64.169 1.00 94.69 389 LYS A O 1
ATOM 3006 N N . ARG A 1 390 ? 60.450 -6.710 -63.367 1.00 95.00 390 ARG A N 1
ATOM 3007 C CA . ARG A 1 390 ? 61.502 -7.678 -63.752 1.00 95.00 390 ARG A CA 1
ATOM 3008 C C . ARG A 1 390 ? 61.729 -7.729 -65.255 1.00 95.00 390 ARG A C 1
ATOM 3010 O O . ARG A 1 390 ? 62.876 -7.719 -65.697 1.00 95.00 390 ARG A O 1
ATOM 3017 N N . VAL A 1 391 ? 60.655 -7.722 -66.046 1.00 95.94 391 VAL A N 1
ATOM 3018 C CA . VAL A 1 391 ? 60.747 -7.670 -67.514 1.00 95.94 391 VAL A CA 1
ATOM 3019 C C . VAL A 1 391 ? 61.522 -6.427 -67.961 1.00 95.94 391 VAL A C 1
ATOM 3021 O O . VAL A 1 391 ? 62.392 -6.514 -68.829 1.00 95.94 391 VAL A O 1
ATOM 3024 N N . THR A 1 392 ? 61.262 -5.278 -67.334 1.00 95.81 392 THR A N 1
ATOM 3025 C CA . THR A 1 392 ? 61.955 -4.019 -67.639 1.00 95.81 392 THR A CA 1
ATOM 3026 C C . THR A 1 392 ? 63.430 -4.056 -67.223 1.00 95.81 392 THR A C 1
ATOM 3028 O O . THR A 1 392 ? 64.293 -3.648 -68.003 1.00 95.81 392 THR A O 1
ATOM 3031 N N . GLU A 1 393 ? 63.740 -4.587 -66.036 1.00 96.25 393 GLU A N 1
ATOM 3032 C CA . GLU A 1 393 ? 65.115 -4.756 -65.541 1.00 96.25 393 GLU A CA 1
ATOM 3033 C C . GLU A 1 393 ? 65.941 -5.660 -66.474 1.00 96.25 393 GLU A C 1
ATOM 3035 O O . GLU A 1 393 ? 67.055 -5.294 -66.852 1.00 96.25 393 GLU A O 1
ATOM 3040 N N . ILE A 1 394 ? 65.390 -6.795 -66.924 1.00 95.25 394 ILE A N 1
ATOM 3041 C CA . ILE A 1 394 ? 66.064 -7.710 -67.864 1.00 95.25 394 ILE A CA 1
ATOM 3042 C C . ILE A 1 394 ? 66.241 -7.065 -69.241 1.00 95.25 394 ILE A C 1
ATOM 3044 O O . ILE A 1 394 ? 67.320 -7.166 -69.829 1.00 95.25 394 ILE A O 1
ATOM 3048 N N . ALA A 1 395 ? 65.217 -6.372 -69.753 1.00 96.50 395 ALA A N 1
ATOM 3049 C CA . ALA A 1 395 ? 65.302 -5.675 -71.035 1.00 96.50 395 ALA A CA 1
ATOM 3050 C C . ALA A 1 395 ? 66.447 -4.650 -71.041 1.00 96.50 395 ALA A C 1
ATOM 3052 O O . ALA A 1 395 ? 67.197 -4.566 -72.014 1.00 96.50 395 ALA A O 1
ATOM 3053 N N . GLN A 1 396 ? 66.621 -3.913 -69.938 1.00 96.19 396 GLN A N 1
ATOM 3054 C CA . GLN A 1 396 ? 67.701 -2.937 -69.778 1.00 96.19 396 GLN A CA 1
ATOM 3055 C C . GLN A 1 396 ? 69.070 -3.598 -69.569 1.00 96.19 396 GLN A C 1
ATOM 3057 O O . GLN A 1 396 ? 70.035 -3.202 -70.227 1.00 96.19 396 GLN A O 1
ATOM 3062 N N . ARG A 1 397 ? 69.160 -4.607 -68.691 1.00 96.44 397 ARG A N 1
ATOM 3063 C CA . ARG A 1 397 ? 70.402 -5.332 -68.361 1.00 96.44 397 ARG A CA 1
ATOM 3064 C C . ARG A 1 397 ? 71.007 -6.007 -69.591 1.00 96.44 397 ARG A C 1
ATOM 3066 O O . ARG A 1 397 ? 72.208 -5.898 -69.824 1.00 96.44 397 ARG A O 1
ATOM 3073 N N . ASP A 1 398 ? 70.159 -6.649 -70.393 1.00 95.06 398 ASP A N 1
ATOM 3074 C CA . ASP A 1 398 ? 70.587 -7.521 -71.490 1.00 95.06 398 ASP A CA 1
ATOM 3075 C C . ASP A 1 398 ? 70.402 -6.875 -72.877 1.00 95.06 398 ASP A C 1
ATOM 3077 O O . ASP A 1 398 ? 70.761 -7.474 -73.889 1.00 95.06 398 ASP A O 1
ATOM 3081 N N . LYS A 1 399 ? 69.866 -5.644 -72.932 1.00 95.88 399 LYS A N 1
ATOM 3082 C CA . LYS A 1 399 ? 69.561 -4.882 -74.161 1.00 95.88 399 LYS A CA 1
ATOM 3083 C C . LYS A 1 399 ? 68.675 -5.653 -75.149 1.00 95.88 399 LYS A C 1
ATOM 3085 O O . LYS A 1 399 ? 68.896 -5.619 -76.359 1.00 95.88 399 LYS A O 1
ATOM 3090 N N . LEU A 1 400 ? 67.667 -6.344 -74.623 1.00 94.75 400 LEU A N 1
ATOM 3091 C CA . LEU A 1 400 ? 66.731 -7.160 -75.398 1.00 94.75 400 LEU A CA 1
ATOM 3092 C C . LEU A 1 400 ? 65.415 -6.404 -75.660 1.00 94.75 400 LEU A C 1
ATOM 3094 O O . LEU A 1 400 ? 64.975 -5.627 -74.808 1.00 94.75 400 LEU A O 1
ATOM 3098 N N . PRO A 1 401 ? 64.731 -6.643 -76.797 1.00 93.50 401 PRO A N 1
ATOM 3099 C CA . PRO A 1 401 ? 63.362 -6.177 -76.986 1.00 93.50 401 PRO A CA 1
ATOM 3100 C C . PRO A 1 401 ? 62.425 -6.830 -75.955 1.00 93.50 401 PRO A C 1
ATOM 3102 O O . PRO A 1 401 ? 62.612 -7.986 -75.571 1.00 93.50 401 PRO A O 1
ATOM 3105 N N . ARG A 1 402 ? 61.388 -6.096 -75.524 1.00 94.62 402 ARG A N 1
ATOM 3106 C CA . ARG A 1 402 ? 60.522 -6.462 -74.382 1.00 94.62 402 ARG A CA 1
ATOM 3107 C C . ARG A 1 402 ? 59.983 -7.898 -74.433 1.00 94.62 402 ARG A C 1
ATOM 3109 O O . ARG A 1 402 ? 59.935 -8.545 -73.396 1.00 94.62 402 ARG A O 1
ATOM 3116 N N . PHE A 1 403 ? 59.623 -8.415 -75.610 1.00 94.69 403 PHE A N 1
ATOM 3117 C CA . PHE A 1 403 ? 59.096 -9.781 -75.738 1.00 94.69 403 PHE A CA 1
ATOM 3118 C C . PHE A 1 403 ? 60.134 -10.860 -75.368 1.00 94.69 403 PHE A C 1
ATOM 3120 O O . PHE A 1 403 ? 59.803 -11.800 -74.653 1.00 94.69 403 PHE A O 1
ATOM 3127 N N . GLN A 1 404 ? 61.402 -10.687 -75.760 1.00 94.62 404 GLN A N 1
ATOM 3128 C CA . GLN A 1 404 ? 62.489 -11.605 -75.385 1.00 94.62 404 GLN A CA 1
ATOM 3129 C C . GLN A 1 404 ? 62.842 -11.466 -73.903 1.00 94.62 404 GLN A C 1
ATOM 3131 O O . GLN A 1 404 ? 63.115 -12.455 -73.227 1.00 94.62 404 GLN A O 1
ATOM 3136 N N . ALA A 1 405 ? 62.796 -10.238 -73.377 1.00 95.38 405 ALA A N 1
ATOM 3137 C CA . ALA A 1 405 ? 62.969 -9.997 -71.950 1.00 95.38 405 ALA A CA 1
ATOM 3138 C C . ALA A 1 405 ? 61.853 -10.650 -71.118 1.00 95.38 405 ALA A C 1
ATOM 3140 O O . ALA A 1 405 ? 62.128 -11.149 -70.034 1.00 95.38 405 ALA A O 1
ATOM 3141 N N . MET A 1 406 ? 60.621 -10.709 -71.632 1.00 95.19 406 MET A N 1
ATOM 3142 C CA . MET A 1 406 ? 59.496 -11.378 -70.978 1.00 95.19 406 MET A CA 1
ATOM 3143 C C . MET A 1 406 ? 59.639 -12.905 -70.982 1.00 95.19 406 MET A C 1
ATOM 3145 O O . MET A 1 406 ? 59.422 -13.532 -69.947 1.00 95.19 406 MET A O 1
ATOM 3149 N N . GLU A 1 407 ? 60.070 -13.514 -72.091 1.00 94.38 407 GLU A N 1
ATOM 3150 C CA . GLU A 1 407 ? 60.397 -14.951 -72.124 1.00 94.38 407 GLU A CA 1
ATOM 3151 C C . GLU A 1 407 ? 61.522 -15.299 -71.145 1.00 94.38 407 GLU A C 1
ATOM 3153 O O . GLU A 1 407 ? 61.450 -16.302 -70.430 1.00 94.38 407 GLU A O 1
ATOM 3158 N N . LYS A 1 408 ? 62.539 -14.437 -71.058 1.00 94.88 408 LYS A N 1
ATOM 3159 C CA . LYS A 1 408 ? 63.649 -14.613 -70.123 1.00 94.88 408 LYS A CA 1
ATOM 3160 C C . LYS A 1 408 ? 63.220 -14.395 -68.670 1.00 94.88 408 LYS A C 1
ATOM 3162 O O . LYS A 1 408 ? 63.566 -15.206 -67.819 1.00 94.88 408 LYS A O 1
ATOM 3167 N N . ALA A 1 409 ? 62.392 -13.387 -68.392 1.00 96.00 409 ALA A N 1
ATOM 3168 C CA . ALA A 1 409 ? 61.794 -13.164 -67.074 1.00 96.00 409 ALA A CA 1
ATOM 3169 C C . ALA A 1 409 ? 60.933 -14.353 -66.637 1.00 96.00 409 ALA A C 1
ATOM 3171 O O . ALA A 1 409 ? 60.980 -14.749 -65.480 1.00 96.00 409 ALA A O 1
ATOM 3172 N N . ARG A 1 410 ? 60.197 -14.976 -67.563 1.00 95.44 410 ARG A N 1
ATOM 3173 C CA . ARG A 1 410 ? 59.419 -16.191 -67.294 1.00 95.44 410 ARG A CA 1
ATOM 3174 C C . ARG A 1 410 ? 60.301 -17.376 -66.893 1.00 95.44 410 ARG A C 1
ATOM 3176 O O . ARG A 1 410 ? 59.880 -18.184 -66.068 1.00 95.44 410 ARG A O 1
ATOM 3183 N N . ALA A 1 411 ? 61.489 -17.496 -67.482 1.00 94.62 411 ALA A N 1
ATOM 3184 C CA . ALA A 1 411 ? 62.441 -18.549 -67.144 1.00 94.62 411 ALA A CA 1
ATOM 3185 C C . ALA A 1 411 ? 63.186 -18.269 -65.825 1.00 94.62 411 ALA A C 1
ATOM 3187 O O . ALA A 1 411 ? 63.366 -19.190 -65.033 1.00 94.62 411 ALA A O 1
ATOM 3188 N N . GLU A 1 412 ? 63.598 -17.017 -65.581 1.00 95.12 412 GLU A N 1
ATOM 3189 C CA . GLU A 1 412 ? 64.331 -16.605 -64.370 1.00 95.12 412 GLU A CA 1
ATOM 3190 C C . GLU A 1 412 ? 63.416 -16.482 -63.133 1.00 95.12 412 GLU A C 1
ATOM 3192 O O . GLU A 1 412 ? 63.836 -16.814 -62.026 1.00 95.12 412 GLU A O 1
ATOM 3197 N N . TYR A 1 413 ? 62.156 -16.068 -63.317 1.00 94.69 413 TYR A N 1
ATOM 3198 C CA . TYR A 1 413 ? 61.183 -15.787 -62.251 1.00 94.69 413 TYR A CA 1
ATOM 3199 C C . TYR A 1 413 ? 59.846 -16.525 -62.483 1.00 94.69 413 TYR A C 1
ATOM 3201 O O . TYR A 1 413 ? 58.795 -15.900 -62.669 1.00 94.69 413 TYR A O 1
ATOM 3209 N N . PRO A 1 414 ? 59.841 -17.873 -62.475 1.00 91.19 414 PRO A N 1
ATOM 3210 C CA . PRO A 1 414 ? 58.666 -18.661 -62.849 1.00 91.19 414 PRO A CA 1
ATOM 3211 C C . PRO A 1 414 ? 57.486 -18.525 -61.875 1.00 91.19 414 PRO A C 1
ATOM 3213 O O . PRO A 1 414 ? 56.339 -18.682 -62.294 1.00 91.19 414 PRO A O 1
ATOM 3216 N N . GLU A 1 415 ? 57.726 -18.239 -60.591 1.00 85.25 415 GLU A N 1
ATOM 3217 C CA . GLU A 1 415 ? 56.648 -18.046 -59.606 1.00 85.25 415 GLU A CA 1
ATOM 3218 C C . GLU A 1 415 ? 55.951 -16.689 -59.760 1.00 85.25 415 GLU A C 1
ATOM 3220 O O . GLU A 1 415 ? 54.721 -16.632 -59.758 1.00 85.25 415 GLU A O 1
ATOM 3225 N N . GLU A 1 416 ? 56.716 -15.619 -59.996 1.00 88.88 416 GLU A N 1
ATOM 3226 C CA . GLU A 1 416 ? 56.175 -14.284 -60.283 1.00 88.88 416 GLU A CA 1
ATOM 3227 C C . GLU A 1 416 ? 55.377 -14.291 -61.598 1.00 88.88 416 GLU A C 1
ATOM 3229 O O . GLU A 1 416 ? 54.280 -13.736 -61.670 1.00 88.88 416 GLU A O 1
ATOM 3234 N N . PHE A 1 417 ? 55.858 -15.020 -62.615 1.00 90.88 417 PHE A N 1
ATOM 3235 C CA . PHE A 1 417 ? 55.119 -15.206 -63.865 1.00 90.88 417 PHE A CA 1
ATOM 3236 C C . PHE A 1 417 ? 53.808 -15.980 -63.676 1.00 90.88 417 PHE A C 1
ATOM 3238 O O . PHE A 1 417 ? 52.810 -15.647 -64.309 1.00 90.88 417 PHE A O 1
ATOM 3245 N N . ARG A 1 418 ? 53.771 -17.017 -62.825 1.00 85.44 418 ARG A N 1
ATOM 3246 C CA . ARG A 1 418 ? 52.517 -17.741 -62.540 1.00 85.44 418 ARG A CA 1
ATOM 3247 C C . ARG A 1 418 ? 51.474 -16.825 -61.905 1.00 85.44 418 ARG A C 1
ATOM 3249 O O . ARG A 1 418 ? 50.306 -16.924 -62.270 1.00 85.44 418 ARG A O 1
ATOM 3256 N N . ALA A 1 419 ? 51.891 -15.934 -61.006 1.00 82.50 419 ALA A N 1
ATOM 3257 C CA . ALA A 1 419 ? 51.006 -14.935 -60.413 1.00 82.50 419 ALA A CA 1
ATOM 3258 C C . ALA A 1 419 ? 50.513 -13.913 -61.459 1.00 82.50 419 ALA A C 1
ATOM 3260 O O . ALA A 1 419 ? 49.321 -13.624 -61.512 1.00 82.50 419 ALA A O 1
ATOM 3261 N N . TYR A 1 420 ? 51.399 -13.450 -62.349 1.00 85.56 420 TYR A N 1
ATOM 3262 C CA . TYR A 1 420 ? 51.052 -12.576 -63.477 1.00 85.56 420 TYR A CA 1
ATOM 3263 C C . TYR A 1 420 ? 50.051 -13.235 -64.448 1.00 85.56 420 TYR A C 1
ATOM 3265 O O . TYR A 1 420 ? 49.005 -12.667 -64.747 1.00 85.56 420 TYR A O 1
ATOM 3273 N N . ALA A 1 421 ? 50.329 -14.461 -64.902 1.00 83.69 421 ALA A N 1
ATOM 3274 C CA . ALA A 1 421 ? 49.521 -15.170 -65.897 1.00 83.69 421 ALA A CA 1
ATOM 3275 C C . ALA A 1 421 ? 48.170 -15.662 -65.349 1.00 83.69 421 ALA A C 1
ATOM 3277 O O . ALA A 1 421 ? 47.196 -15.754 -66.096 1.00 83.69 421 ALA A O 1
ATOM 3278 N N . GLY A 1 422 ? 48.095 -15.963 -64.048 1.00 74.06 422 GLY A N 1
ATOM 3279 C CA . GLY A 1 422 ? 46.838 -16.294 -63.375 1.00 74.06 422 GLY A CA 1
ATOM 3280 C C . GLY A 1 422 ? 45.831 -15.138 -63.375 1.00 74.06 422 GLY A C 1
ATOM 3281 O O . GLY A 1 422 ? 44.629 -15.394 -63.358 1.00 74.06 422 GLY A O 1
ATOM 3282 N N . ASN A 1 423 ? 46.302 -13.886 -63.455 1.00 62.22 423 ASN A N 1
ATOM 3283 C CA . ASN A 1 423 ? 45.436 -12.707 -63.519 1.00 62.22 423 ASN A CA 1
ATOM 3284 C C . ASN A 1 423 ? 44.844 -12.475 -64.908 1.00 62.22 423 ASN A C 1
ATOM 3286 O O . ASN A 1 423 ? 43.657 -12.177 -65.004 1.00 62.22 423 ASN A O 1
ATOM 3290 N N . ASP A 1 424 ? 45.634 -12.651 -65.970 1.00 59.59 424 ASP A N 1
ATOM 3291 C CA . ASP A 1 424 ? 45.178 -12.432 -67.353 1.00 59.59 424 ASP A CA 1
ATOM 3292 C C . ASP A 1 424 ? 44.054 -13.403 -67.753 1.00 59.59 424 ASP A C 1
ATOM 3294 O O . ASP A 1 424 ? 43.148 -13.050 -68.509 1.00 59.59 424 ASP A O 1
ATOM 3298 N N . ALA A 1 425 ? 44.072 -14.618 -67.194 1.00 56.53 425 ALA A N 1
ATOM 3299 C CA . ALA A 1 425 ? 43.040 -15.629 -67.412 1.00 56.53 425 ALA A CA 1
ATOM 3300 C C . ALA A 1 425 ? 41.709 -15.338 -66.688 1.00 56.53 425 ALA A C 1
ATOM 3302 O O . ALA A 1 425 ? 40.704 -15.945 -67.039 1.00 56.53 425 ALA A O 1
ATOM 3303 N N . ALA A 1 426 ? 41.690 -14.445 -65.689 1.00 51.81 426 ALA A N 1
ATOM 3304 C CA . ALA A 1 426 ? 40.487 -14.090 -64.926 1.00 51.81 426 ALA A CA 1
ATOM 3305 C C . ALA A 1 426 ? 39.791 -12.807 -65.431 1.00 51.81 426 ALA A C 1
ATOM 3307 O O . ALA A 1 426 ? 38.708 -12.467 -64.953 1.00 51.81 426 ALA A O 1
ATOM 3308 N N . SER A 1 427 ? 40.417 -12.077 -66.360 1.00 53.06 427 SER A N 1
ATOM 3309 C CA . SER A 1 427 ? 39.902 -10.839 -66.972 1.00 53.06 427 SER A CA 1
ATOM 3310 C C . SER A 1 427 ? 39.300 -11.009 -68.376 1.00 53.06 427 SER A C 1
ATOM 3312 O O . SER A 1 427 ? 38.810 -10.024 -68.929 1.00 53.06 427 SER A O 1
ATOM 3314 N N . ASN A 1 428 ? 39.297 -12.231 -68.919 1.00 46.59 428 ASN A N 1
ATOM 3315 C CA . ASN A 1 428 ? 38.469 -12.661 -70.056 1.00 46.59 428 ASN A CA 1
ATOM 3316 C C . ASN A 1 428 ? 37.365 -13.587 -69.547 1.00 46.59 428 ASN A C 1
ATOM 3318 O O . ASN A 1 428 ? 36.253 -13.532 -70.118 1.00 46.59 428 ASN A O 1
#

pLDDT: mean 78.71, std 17.64, range [37.5, 97.88]

Sequence (428 aa):
MVERRRLKRVMKDFVINEISLVDAPAQQGARVTIMKRDDTLDKNGDCPQVASLAPVQQDIEAMDFEQVLAEQKSREAVNRVRECVLDKWYALQRAFETIAGDDDVAPADKVTRMKESLAQFLDAVRAESETITEAITKSLSAVPGIRELLPPDGSEGGSPMTDAEKKQIDDLQKSVADLTAKLEAATAKEPAKKAADLAGELEKAKADLAELTEKLAKSDAALVDAQKAAKMSDEEKEYMQTLEDDEKRAAFMRMSGDDRKKAMKVKKDADPVVYKSERTGEEFRKSDDPRLVKYARQADEYAQIAKAEREARETAELTKRADEEPYKHLPGDAAKKVDVLRAISKMAEEPRAELEKMLAAGGKAIAAAFQTIGHSRDAVAKSAADFEKRVTEIAQRDKLPRFQAMEKARAEYPEEFRAYAGNDAASN